Protein AF-A0A0G0T7N4-F1 (afdb_monomer)

Sequence (439 aa):
MNNKRILICLYSDANFLALSILESLLSKNSYVGVVTDDVEKWKEITGYESFSEFITLRSIATSKQFVIFPFEIFSSKEDLFINNSENLSVIYIGDLLGPRIDLDSNLLMNQTINQIFEKRVGGFATEEVLYPMFVGDVAKTITKWLFSFGPYGNKLLLLGPPVSASIFGEANQKIVNNVNLKYKQSGRPRTLPRNLEKQELPVNLNFALLETYKWLTRTSSQKRLTEKKKERHKHSKYLLPVTLTFLFIFILPLLTIGSSFGVLYLSYKDMLRGKTETVRNKILIAKTLFTVGERVSGVFAYVPGLRGIYRETGFVSRVGRTFVDTAGTAMSLIKISNETFNNVLGDSVYNPSTASQEISNEMNQLYQDTSNLQTLVLDAQKLNVWSAKYLLSKVNFDKVKNYFKQGKVLAANLPSILGKDKRKTYLVLFHRLNRSDII

Nearest PDB structures (foldseek):
  8tn1-assembly1_B  TM=4.128E-01  e=6.033E+00  synthetic construct
  7jh6-assembly4_D  TM=3.002E-01  e=5.136E+00  synthetic construct

Foldseek 3Di:
DPPPAAEEEAEDDDAPLSVLLVVLSVVVVHHYQYHYPCVPNVCVVPVDPPNDDDDDDDDPPPAQEEAEAALVCVPVPPPPPPDADQRYEYEHEFQEFAARHDLVDPDPNSVQLVCCQPVLEGEEAQAEKGFYDYSNVVSNLVNVVSVHVHPGSFYEYETEPIDGPVRLVVLSCVQRPNRHYDYDNDDDYDDDDPPHHYDYDYDDSNVRNNRRNVNVVVVVVVVVVVVPPDDDDPPDPVVVVVVVVVVCLVCLLVVLLVVLVVLQVVLVVVVVVVVVVSNVVSLVSSLVSLVVSLVSLVVCLPPPPCVLVSLLSNLSSVLSNLVSVLVVLVVQLVVLVVVLVCCLVDPDDDDLQVSLVSNLVSLVVNLVSLVVSVVSLVVSVVVVRPVSVVCVVPDDSVVVSVVSVVSNVVSNCRCVVSQVPHDDDDDDDDDDDDPVPPD

Mean predicted aligned error: 15.86 Å

Radius of gyration: 37.62 Å; Cα contacts (8 Å, |Δi|>4): 539; chains: 1; bounding box: 75×74×104 Å

Secondary structure (DSSP, 8-state):
----PPEEEEE--S-HHHHHHHHHHHHTT-EEEEE-S-HHHHHHHH-------------STTS-EEEEEEGGGGGSS--------TTEEEEEE-EEESTT--TTS-SHHHHHHHIIIIISEEEEETT-EE-EEEHHHHHHHHHHHHHS---TTSEEEEE---EEHHHHHHHHHHHSTT-EEEEES--PPPPPPSSSEEEE----HHHHHHHHHHHHHHHHHHHHHHHT-SSS----TTHHHHHHHHHHHHHHHHHHHHHHHHHHHHHHHHHTTT-HHHHHHHHHHHHHHHHHHHHHHHHHTTSTTTHHHHHHHHHHHHHHHHHHHHHHHHHHHHHHHHHHHHHHHSS----HHHHHHHHHHHHHHHHHHHHHHHHHHHHHHHTT-HHHHHHHHH--HHHHHHHHHHHHHHHHHHHHHTTSSS------------GGG--

Structure (mmCIF, N/CA/C/O backbone):
data_AF-A0A0G0T7N4-F1
#
_entry.id   AF-A0A0G0T7N4-F1
#
loop_
_atom_site.group_PDB
_atom_site.id
_atom_site.type_symbol
_atom_site.label_atom_id
_atom_site.label_alt_id
_atom_site.label_comp_id
_atom_site.label_asym_id
_atom_site.label_entity_id
_atom_site.label_seq_id
_atom_site.pdbx_PDB_ins_code
_atom_site.Cartn_x
_atom_site.Cartn_y
_atom_site.Cartn_z
_atom_site.occupancy
_atom_site.B_iso_or_equiv
_atom_site.auth_seq_id
_atom_site.auth_comp_id
_atom_site.auth_asym_id
_atom_site.auth_atom_id
_atom_site.pdbx_PDB_model_num
ATOM 1 N N . MET A 1 1 ? -1.831 -25.173 -10.031 1.00 42.53 1 MET A N 1
ATOM 2 C CA . MET A 1 1 ? -2.673 -25.903 -9.058 1.00 42.53 1 MET A CA 1
ATOM 3 C C . MET A 1 1 ? -3.882 -25.038 -8.733 1.00 42.53 1 MET A C 1
ATOM 5 O O . MET A 1 1 ? -3.696 -23.952 -8.201 1.00 42.53 1 MET A O 1
ATOM 9 N N . ASN A 1 2 ? -5.092 -25.461 -9.112 1.00 42.44 2 ASN A N 1
ATOM 10 C CA . ASN A 1 2 ? -6.325 -24.766 -8.726 1.00 42.44 2 ASN A CA 1
ATOM 11 C C . ASN A 1 2 ? -6.479 -24.869 -7.208 1.00 42.44 2 ASN A C 1
ATOM 13 O O . ASN A 1 2 ? -6.709 -25.958 -6.685 1.00 42.44 2 ASN A O 1
ATOM 17 N N . ASN A 1 3 ? -6.306 -23.749 -6.510 1.00 52.91 3 ASN A N 1
ATOM 18 C CA . ASN A 1 3 ? -6.438 -23.680 -5.062 1.00 52.91 3 ASN A CA 1
ATOM 19 C C . ASN A 1 3 ? -7.934 -23.802 -4.726 1.00 52.91 3 ASN A C 1
ATOM 21 O O . ASN A 1 3 ? -8.658 -22.804 -4.729 1.00 52.91 3 ASN A O 1
ATOM 25 N N . LYS A 1 4 ? -8.429 -25.038 -4.568 1.00 74.75 4 LYS A N 1
ATOM 26 C CA . LYS A 1 4 ? -9.825 -25.304 -4.199 1.00 74.75 4 LYS A CA 1
ATOM 27 C C . LYS A 1 4 ? -10.069 -24.670 -2.830 1.00 74.75 4 LYS A C 1
ATOM 29 O O . LYS A 1 4 ? -9.576 -25.164 -1.821 1.00 74.75 4 LYS A O 1
ATOM 34 N N . ARG A 1 5 ? -10.791 -23.549 -2.812 1.00 81.94 5 ARG A N 1
ATOM 35 C CA . ARG A 1 5 ? -11.215 -22.892 -1.572 1.00 81.94 5 ARG A CA 1
ATOM 36 C C . ARG A 1 5 ? -12.201 -23.806 -0.851 1.00 81.94 5 ARG A C 1
ATOM 38 O O . ARG A 1 5 ? -13.104 -24.356 -1.479 1.00 81.94 5 ARG A O 1
ATOM 45 N N . ILE A 1 6 ? -12.004 -23.973 0.450 1.00 87.06 6 ILE A N 1
ATOM 46 C CA . ILE A 1 6 ? -12.873 -24.787 1.299 1.00 87.06 6 ILE A CA 1
ATOM 47 C C . ILE A 1 6 ? -14.087 -23.934 1.679 1.00 87.06 6 ILE A C 1
ATOM 49 O O . ILE A 1 6 ? -13.930 -22.770 2.057 1.00 87.06 6 ILE A O 1
ATOM 53 N N . LEU A 1 7 ? -15.282 -24.506 1.534 1.00 88.50 7 LEU A N 1
ATOM 54 C CA . LEU A 1 7 ? -16.533 -23.916 2.001 1.00 88.50 7 LEU A CA 1
ATOM 55 C C . LEU A 1 7 ? -16.796 -24.385 3.434 1.00 88.50 7 LEU A C 1
ATOM 57 O O . LEU A 1 7 ? -16.758 -25.583 3.706 1.00 88.50 7 LEU A O 1
ATOM 61 N N . ILE A 1 8 ? -17.054 -23.442 4.333 1.00 91.19 8 ILE A N 1
ATOM 62 C CA . ILE A 1 8 ? -17.312 -23.681 5.754 1.00 91.19 8 ILE A CA 1
ATOM 63 C C . ILE A 1 8 ? -18.629 -23.009 6.114 1.00 91.19 8 ILE A C 1
ATOM 65 O O . ILE A 1 8 ? -18.857 -21.861 5.743 1.00 91.19 8 ILE A O 1
ATOM 69 N N . CYS A 1 9 ? -19.492 -23.715 6.838 1.00 90.69 9 CYS A N 1
ATOM 70 C CA . CYS A 1 9 ? -20.752 -23.168 7.329 1.00 90.69 9 CYS A CA 1
ATOM 71 C C . CYS A 1 9 ? -20.646 -22.904 8.833 1.00 90.69 9 CYS A C 1
ATOM 73 O O . CYS A 1 9 ? -20.306 -23.811 9.591 1.00 90.69 9 CYS A O 1
ATOM 75 N N . LEU A 1 10 ? -20.931 -21.675 9.256 1.00 91.81 10 LEU A N 1
ATOM 76 C CA . LEU A 1 10 ? -20.959 -21.252 10.653 1.00 91.81 10 LEU A CA 1
ATOM 77 C C . LEU A 1 10 ? -22.414 -21.021 11.073 1.00 91.81 10 LEU A C 1
ATOM 79 O O . LEU A 1 10 ? -23.032 -20.064 10.621 1.00 91.81 10 LEU A O 1
ATOM 83 N N . TYR A 1 11 ? -22.943 -21.892 11.930 1.00 90.62 11 TYR A N 1
ATOM 84 C CA . TYR A 1 11 ? -24.297 -21.785 12.481 1.00 90.62 11 TYR A CA 1
ATOM 85 C C . TYR A 1 11 ? -24.219 -21.078 13.827 1.00 90.62 11 TYR A C 1
ATOM 87 O O . TYR A 1 11 ? -23.841 -21.692 14.823 1.00 90.62 11 TYR A O 1
ATOM 95 N N . SER A 1 12 ? -24.468 -19.773 13.841 1.00 91.38 12 SER A N 1
ATOM 96 C CA . SER A 1 12 ? -24.389 -18.977 15.061 1.00 91.38 12 SER A CA 1
ATOM 97 C C . SER A 1 12 ? -24.969 -17.591 14.845 1.00 91.38 12 SER A C 1
ATOM 99 O O . SER A 1 12 ? -24.676 -16.936 13.843 1.00 91.38 12 SER A O 1
ATOM 101 N N . ASP A 1 13 ? -25.641 -17.076 15.867 1.00 89.81 13 ASP A N 1
ATOM 102 C CA . ASP A 1 13 ? -25.863 -15.640 15.976 1.00 89.81 13 ASP A CA 1
ATOM 103 C C . ASP A 1 13 ? -24.558 -14.893 16.218 1.00 89.81 13 ASP A C 1
ATOM 105 O O . ASP A 1 13 ? -23.537 -15.473 16.618 1.00 89.81 13 ASP A O 1
ATOM 109 N N . ALA A 1 14 ? -24.591 -13.589 15.956 1.00 88.69 14 ALA A N 1
ATOM 110 C CA . ALA A 1 14 ? -23.432 -12.733 16.097 1.00 88.69 14 ALA A CA 1
ATOM 111 C C . ALA A 1 14 ? -23.043 -12.621 17.578 1.00 88.69 14 ALA A C 1
ATOM 113 O O . ALA A 1 14 ? -23.596 -11.830 18.348 1.00 88.69 14 ALA A O 1
ATOM 114 N N . ASN A 1 15 ? -22.065 -13.437 17.959 1.00 92.31 15 ASN A N 1
ATOM 115 C CA . ASN A 1 15 ? -21.359 -13.372 19.226 1.00 92.31 15 ASN A CA 1
ATOM 116 C C . ASN A 1 15 ? -19.850 -13.276 18.973 1.00 92.31 15 ASN A C 1
ATOM 118 O O . ASN A 1 15 ? -19.341 -13.520 17.874 1.00 92.31 15 ASN A O 1
ATOM 122 N N . PHE A 1 16 ? -19.115 -12.896 20.009 1.00 92.56 16 PHE A N 1
ATOM 123 C CA . PHE A 1 16 ? -17.705 -12.550 19.871 1.00 92.56 16 PHE A CA 1
ATOM 124 C C . PHE A 1 16 ? -16.793 -13.736 19.537 1.00 92.56 16 PHE A C 1
ATOM 126 O O . PHE A 1 16 ? -15.781 -13.548 18.854 1.00 92.56 16 PHE A O 1
ATOM 133 N N . LEU A 1 17 ? -17.157 -14.957 19.946 1.00 95.62 17 LEU A N 1
ATOM 134 C CA . LEU A 1 17 ? -16.449 -16.168 19.535 1.00 95.62 17 LEU A CA 1
ATOM 135 C C . LEU A 1 17 ? -16.706 -16.469 18.056 1.00 95.62 17 LEU A C 1
ATOM 137 O O . LEU A 1 17 ? -15.750 -16.656 17.306 1.00 95.62 17 LEU A O 1
ATOM 141 N N . ALA A 1 18 ? -17.971 -16.475 17.632 1.00 95.50 18 ALA A N 1
ATOM 142 C CA . ALA A 1 18 ? -18.368 -16.741 16.251 1.00 95.50 18 ALA A CA 1
ATOM 143 C C . ALA A 1 18 ? -17.695 -15.770 15.277 1.00 95.50 18 ALA A C 1
ATOM 145 O O . ALA A 1 18 ? -17.158 -16.182 14.250 1.00 95.50 18 ALA A O 1
ATOM 146 N N . LEU A 1 19 ? -17.635 -14.489 15.638 1.00 94.75 19 LEU A N 1
ATOM 147 C CA . LEU A 1 19 ? -16.940 -13.485 14.846 1.00 94.75 19 LEU A CA 1
ATOM 148 C C . LEU A 1 19 ? -15.424 -13.724 14.797 1.00 94.75 19 LEU A C 1
ATOM 150 O O . LEU A 1 19 ? -14.823 -13.615 13.732 1.00 94.75 19 LEU A O 1
ATOM 154 N N . SER A 1 20 ? -14.804 -14.087 15.922 1.00 96.00 20 SER A N 1
ATOM 155 C CA . SER A 1 20 ? -13.370 -14.404 15.954 1.00 96.00 20 SER A CA 1
ATOM 156 C C . SER A 1 20 ? -13.047 -15.642 15.102 1.00 96.00 20 SER A C 1
ATOM 158 O O . SER A 1 20 ? -12.017 -15.681 14.424 1.00 96.00 20 SER A O 1
ATOM 160 N N . ILE A 1 21 ? -13.935 -16.645 15.092 1.00 96.69 21 ILE A N 1
ATOM 161 C CA . ILE A 1 21 ? -13.843 -17.815 14.209 1.00 96.69 21 ILE A CA 1
ATOM 162 C C . ILE A 1 21 ? -13.975 -17.375 12.748 1.00 96.69 21 ILE A C 1
ATOM 164 O O . ILE A 1 21 ? -13.118 -17.730 11.944 1.00 96.69 21 ILE A O 1
ATOM 168 N N . LEU A 1 22 ? -14.978 -16.559 12.407 1.00 95.44 22 LEU A N 1
ATOM 169 C CA . LEU A 1 22 ? -15.163 -16.026 11.054 1.00 95.44 22 LEU A CA 1
ATOM 170 C C . LEU A 1 22 ? -13.902 -15.304 10.551 1.00 95.44 22 LEU A C 1
ATOM 172 O O . LEU A 1 22 ? -13.388 -15.645 9.488 1.00 95.44 22 LEU A O 1
ATOM 176 N N . GLU A 1 23 ? -13.362 -14.359 11.326 1.00 94.56 23 GLU A N 1
ATOM 177 C CA . GLU A 1 23 ? -12.137 -13.620 10.982 1.00 94.56 23 GLU A CA 1
ATOM 178 C C . GLU A 1 23 ? -10.943 -14.570 10.769 1.00 94.56 23 GLU A C 1
ATOM 180 O O . GLU A 1 23 ? -10.186 -14.438 9.800 1.00 94.56 23 GLU A O 1
ATOM 185 N N . SER A 1 24 ? -10.803 -15.580 11.632 1.00 96.00 24 SER A N 1
ATOM 186 C CA . SER A 1 24 ? -9.768 -16.609 11.513 1.00 96.00 24 SER A CA 1
ATOM 187 C C . SER A 1 24 ? -9.927 -17.446 10.233 1.00 96.00 24 SER A C 1
ATOM 189 O O . SER A 1 24 ? -8.945 -17.646 9.512 1.00 96.00 24 SER A O 1
ATOM 191 N N . LEU A 1 25 ? -11.143 -17.874 9.879 1.00 94.94 25 LEU A N 1
ATOM 192 C CA . LEU A 1 25 ? -11.428 -18.643 8.658 1.00 94.94 25 LEU A CA 1
ATOM 193 C C . LEU A 1 25 ? -11.180 -17.823 7.382 1.00 94.94 25 LEU A C 1
ATOM 195 O O . LEU A 1 25 ? -10.568 -18.322 6.430 1.00 94.94 25 LEU A O 1
ATOM 199 N N . LEU A 1 26 ? -11.600 -16.553 7.375 1.00 92.38 26 LEU A N 1
ATOM 200 C CA . LEU A 1 26 ? -11.371 -15.627 6.263 1.00 92.38 26 LEU A CA 1
ATOM 201 C C . LEU A 1 26 ? -9.874 -15.370 6.048 1.00 92.38 26 LEU A C 1
ATOM 203 O O . LEU A 1 26 ? -9.408 -15.371 4.908 1.00 92.38 26 LEU A O 1
ATOM 207 N N . SER A 1 27 ? -9.085 -15.265 7.125 1.00 94.06 27 SER A N 1
ATOM 208 C CA . SER A 1 27 ? -7.620 -15.132 7.031 1.00 94.06 27 SER A CA 1
ATOM 209 C C . SER A 1 27 ? -6.935 -16.332 6.354 1.00 94.06 27 SER A C 1
ATOM 211 O O . SER A 1 27 ? -5.820 -16.214 5.844 1.00 94.06 27 SER A O 1
ATOM 213 N N . LYS A 1 28 ? -7.608 -17.491 6.316 1.00 92.81 28 LYS A N 1
ATOM 214 C CA . LYS A 1 28 ? -7.165 -18.712 5.625 1.00 92.81 28 LYS A CA 1
ATOM 215 C C . LYS A 1 28 ? -7.712 -18.836 4.200 1.00 92.81 28 LYS A C 1
ATOM 217 O O . LYS A 1 28 ? -7.575 -19.897 3.601 1.00 92.81 28 LYS A O 1
ATOM 222 N N . ASN A 1 29 ? -8.280 -17.762 3.639 1.00 90.75 29 ASN A N 1
ATOM 223 C CA . ASN A 1 29 ? -8.824 -17.714 2.276 1.00 90.75 29 ASN A CA 1
ATOM 224 C C . ASN A 1 29 ? -9.952 -18.743 2.039 1.00 90.75 29 ASN A C 1
ATOM 226 O O . ASN A 1 29 ? -10.051 -19.343 0.964 1.00 90.75 29 ASN A O 1
ATOM 230 N N . SER A 1 30 ? -10.777 -18.963 3.066 1.00 90.12 30 SER A N 1
ATOM 231 C CA . SER A 1 30 ? -11.935 -19.865 3.021 1.00 90.12 30 SER A CA 1
ATOM 232 C C . SER A 1 30 ? -13.193 -19.117 2.603 1.00 90.12 30 SER A C 1
ATOM 234 O O . SER A 1 30 ? -13.318 -17.920 2.860 1.00 90.12 30 SER A O 1
ATOM 236 N N . TYR A 1 31 ? -14.147 -19.827 2.005 1.00 90.00 31 TYR A N 1
ATOM 237 C CA . TYR A 1 31 ? -15.507 -19.315 1.869 1.00 90.00 31 TYR A CA 1
ATOM 238 C C . TYR A 1 31 ? -16.290 -19.680 3.121 1.00 90.00 31 TYR A C 1
ATOM 240 O O . TYR A 1 31 ? -16.339 -20.853 3.484 1.00 90.00 31 TYR A O 1
ATOM 248 N N . VAL A 1 32 ? -16.887 -18.689 3.777 1.00 90.12 32 VAL A N 1
ATOM 249 C CA . VAL A 1 32 ? -17.672 -18.909 4.993 1.00 90.12 32 VAL A CA 1
ATOM 250 C C . VAL A 1 32 ? -19.112 -18.498 4.732 1.00 90.12 32 VAL A C 1
ATOM 252 O O . VAL A 1 32 ? -19.379 -17.329 4.472 1.00 90.12 32 VAL A O 1
ATOM 255 N N . GLY A 1 33 ? -20.026 -19.463 4.780 1.00 89.00 33 GLY A N 1
ATOM 256 C CA . GLY A 1 33 ? -21.460 -19.201 4.852 1.00 89.00 33 GLY A CA 1
ATOM 257 C C . GLY A 1 33 ? -21.872 -19.110 6.315 1.00 89.00 33 GLY A C 1
ATOM 258 O O . GLY A 1 33 ? -21.597 -20.031 7.078 1.00 89.00 33 GLY A O 1
ATOM 259 N N . VAL A 1 34 ? -22.505 -18.016 6.722 1.00 88.00 34 VAL A N 1
ATOM 260 C CA . VAL A 1 34 ? -23.038 -17.864 8.081 1.00 88.00 34 VAL A CA 1
ATOM 261 C C . VAL A 1 34 ? -24.540 -18.108 8.039 1.00 88.00 34 VAL A C 1
ATOM 263 O O . VAL A 1 34 ? -25.232 -17.544 7.195 1.00 88.00 34 VAL A O 1
ATOM 266 N N . VAL A 1 35 ? -25.023 -18.948 8.946 1.00 86.38 35 VAL A N 1
ATOM 267 C CA . VAL A 1 35 ? -26.441 -19.237 9.152 1.00 86.38 35 VAL A CA 1
ATOM 268 C C . VAL A 1 35 ? -26.805 -18.722 10.538 1.00 86.38 35 VAL A C 1
ATOM 270 O O . VAL A 1 35 ? -26.176 -19.097 11.528 1.00 86.38 35 VAL A O 1
ATOM 273 N N . THR A 1 36 ? -27.770 -17.816 10.590 1.00 88.12 36 THR A N 1
ATOM 274 C CA . THR A 1 36 ? -28.119 -17.023 11.772 1.00 88.12 36 THR A CA 1
ATOM 275 C C . THR A 1 36 ? -29.573 -16.592 11.672 1.00 88.12 36 THR A C 1
ATOM 277 O O . THR A 1 36 ? -30.068 -16.402 10.558 1.00 88.12 36 THR A O 1
ATOM 280 N N . ASP A 1 37 ? -30.216 -16.393 12.819 1.00 86.19 37 ASP A N 1
ATOM 281 C CA . ASP A 1 37 ? -31.572 -15.848 12.871 1.00 86.19 37 ASP A CA 1
ATOM 282 C C . ASP A 1 37 ? -31.566 -14.305 12.840 1.00 86.19 37 ASP A C 1
ATOM 284 O O . ASP A 1 37 ? -32.572 -13.682 12.504 1.00 86.19 37 ASP A O 1
ATOM 288 N N . ASP A 1 38 ? -30.417 -13.675 13.125 1.00 87.56 38 ASP A N 1
ATOM 289 C CA . ASP A 1 38 ? -30.238 -12.220 13.193 1.00 87.56 38 ASP A CA 1
ATOM 290 C C . ASP A 1 38 ? -29.166 -11.722 12.204 1.00 87.56 38 ASP A C 1
ATOM 292 O O . ASP A 1 38 ? -28.012 -11.425 12.541 1.00 87.56 38 ASP A O 1
ATOM 296 N N . VAL A 1 39 ? -29.562 -11.637 10.933 1.00 86.12 39 VAL A N 1
ATOM 297 C CA . VAL A 1 39 ? -28.703 -11.162 9.835 1.00 86.12 39 VAL A CA 1
ATOM 298 C C . VAL A 1 39 ? -28.278 -9.702 10.034 1.00 86.12 39 VAL A C 1
ATOM 300 O O . VAL A 1 39 ? -27.149 -9.335 9.697 1.00 86.12 39 VAL A O 1
ATOM 303 N N . GLU A 1 40 ? -29.154 -8.861 10.585 1.00 85.31 40 GLU A N 1
ATOM 304 C CA . GLU A 1 40 ? -28.885 -7.429 10.755 1.00 85.31 40 GLU A CA 1
ATOM 305 C C . GLU A 1 40 ? -27.787 -7.183 11.791 1.00 85.31 40 GLU A C 1
ATOM 307 O O . GLU A 1 40 ? -26.868 -6.403 11.531 1.00 85.31 40 GLU A O 1
ATOM 312 N N . LYS A 1 41 ? -27.781 -7.927 12.903 1.00 85.81 41 LYS A N 1
ATOM 313 C CA . LYS A 1 41 ? -26.694 -7.854 13.888 1.00 85.81 41 LYS A CA 1
ATOM 314 C C . LYS A 1 41 ? -25.347 -8.286 13.301 1.00 85.81 41 LYS A C 1
ATOM 316 O O . LYS A 1 41 ? -24.316 -7.677 13.598 1.00 85.81 41 LYS A O 1
ATOM 321 N N . TRP A 1 42 ? -25.322 -9.292 12.424 1.00 86.38 42 TRP A N 1
ATOM 322 C CA . TRP A 1 42 ? -24.100 -9.674 11.704 1.00 86.38 42 TRP A CA 1
ATOM 323 C C . TRP A 1 42 ? -23.611 -8.579 10.748 1.00 86.38 42 TRP A C 1
ATOM 325 O O . TRP A 1 42 ? -22.406 -8.296 10.717 1.00 86.38 42 TRP A O 1
ATOM 335 N N . LYS A 1 43 ? -24.515 -7.936 9.998 1.00 84.88 43 LYS A N 1
ATOM 336 C CA . LYS A 1 43 ? -24.177 -6.799 9.125 1.00 84.88 43 LYS A CA 1
ATOM 337 C C . LYS A 1 43 ? -23.631 -5.620 9.927 1.00 84.88 43 LYS A C 1
ATOM 339 O O . LYS A 1 43 ? -22.593 -5.076 9.556 1.00 84.88 43 LYS A O 1
ATOM 344 N N . GLU A 1 44 ? -24.275 -5.269 11.041 1.00 84.62 44 GLU A N 1
ATOM 345 C CA . GLU A 1 44 ? -23.847 -4.178 11.925 1.00 84.62 44 GLU A CA 1
ATOM 346 C C . GLU A 1 44 ? -22.422 -4.407 12.447 1.00 84.62 44 GLU A C 1
ATOM 348 O O . GLU A 1 44 ? -21.577 -3.513 12.392 1.00 84.62 44 GLU A O 1
ATOM 353 N N . ILE A 1 45 ? -22.137 -5.620 12.929 1.00 82.25 45 ILE A N 1
ATOM 354 C CA . ILE A 1 45 ? -20.866 -5.928 13.592 1.00 82.25 45 ILE A CA 1
ATOM 355 C C . ILE A 1 45 ? -19.717 -6.115 12.590 1.00 82.25 45 ILE A C 1
ATOM 357 O O . ILE A 1 45 ? -18.574 -5.762 12.895 1.00 82.25 45 ILE A O 1
ATOM 361 N N . THR A 1 46 ? -19.986 -6.681 11.411 1.00 82.25 46 THR A N 1
ATOM 362 C CA . THR A 1 46 ? -18.938 -6.990 10.421 1.00 82.25 46 THR A CA 1
ATOM 363 C C . THR A 1 46 ? -18.721 -5.895 9.379 1.00 82.25 46 THR A C 1
ATOM 365 O O . THR A 1 46 ? -17.623 -5.794 8.832 1.00 82.25 46 THR A O 1
ATOM 368 N N . GLY A 1 47 ? -19.744 -5.088 9.082 1.00 76.44 47 GLY A N 1
ATOM 369 C CA . GLY A 1 47 ? -19.729 -4.122 7.984 1.00 76.44 47 GLY A CA 1
ATOM 37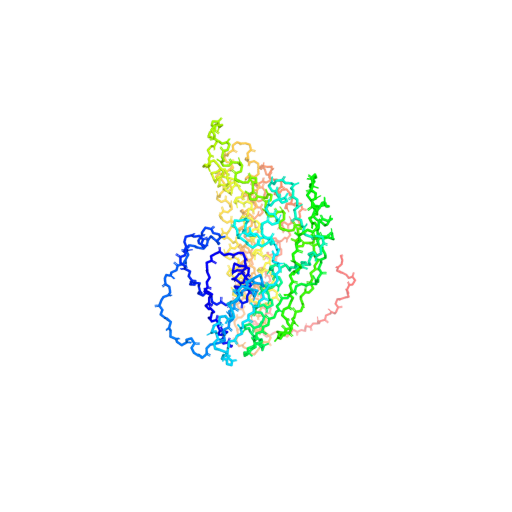0 C C . GLY A 1 47 ? -19.787 -4.752 6.585 1.00 76.44 47 GLY A C 1
ATOM 371 O O . GLY A 1 47 ? -19.582 -4.044 5.600 1.00 76.44 47 GLY A O 1
ATOM 372 N N . TYR A 1 48 ? -20.038 -6.062 6.468 1.00 73.00 48 TYR A N 1
ATOM 373 C CA . TYR A 1 48 ? -20.222 -6.715 5.172 1.00 73.00 48 TYR A CA 1
ATOM 374 C C . TYR A 1 48 ? -21.674 -6.564 4.703 1.00 73.00 48 TYR A C 1
ATOM 376 O O . TYR A 1 48 ? -22.588 -7.130 5.294 1.00 73.00 48 TYR A O 1
ATOM 384 N N . GLU A 1 49 ? -21.888 -5.834 3.606 1.00 56.97 49 GLU A N 1
ATOM 385 C CA . GLU A 1 49 ? -23.222 -5.658 3.005 1.00 56.97 49 GLU A CA 1
ATOM 386 C C . GLU A 1 49 ? -23.710 -6.917 2.261 1.00 56.97 49 GLU A C 1
ATOM 388 O O . GLU A 1 49 ? -24.909 -7.120 2.084 1.00 56.97 49 GLU A O 1
ATOM 393 N N . SER A 1 50 ? -22.792 -7.800 1.852 1.00 53.81 50 SER A N 1
ATOM 394 C CA . SER A 1 50 ? -23.066 -8.954 0.988 1.00 53.81 50 SER A CA 1
ATOM 395 C C . SER A 1 50 ? -23.427 -10.239 1.750 1.00 53.81 50 SER A C 1
ATOM 397 O O . SER A 1 50 ? -22.873 -11.301 1.461 1.00 53.81 50 SER A O 1
ATOM 399 N N . PHE A 1 51 ? -24.339 -10.169 2.722 1.00 53.09 51 PHE A N 1
ATOM 400 C CA . PHE A 1 51 ? -25.002 -11.372 3.245 1.00 53.09 51 PHE A CA 1
ATOM 401 C C . PHE A 1 51 ? -26.157 -11.734 2.304 1.00 53.09 51 PHE A C 1
ATOM 403 O O . PHE A 1 51 ? -27.259 -11.208 2.428 1.00 53.09 51 PHE A O 1
ATOM 410 N N . SER A 1 52 ? -25.892 -12.588 1.313 1.00 49.00 52 SER A N 1
ATOM 411 C CA . SER A 1 52 ? -26.942 -13.200 0.491 1.00 49.00 52 SER A CA 1
ATOM 412 C C . SER A 1 52 ? -27.513 -14.421 1.212 1.00 49.00 52 SER A C 1
ATOM 414 O O . SER A 1 52 ? -26.731 -15.243 1.692 1.00 49.00 52 SER A O 1
ATOM 416 N N . GLU A 1 53 ? -28.841 -14.566 1.248 1.00 44.81 53 GLU A N 1
ATOM 417 C CA . GLU A 1 53 ? -29.519 -15.774 1.7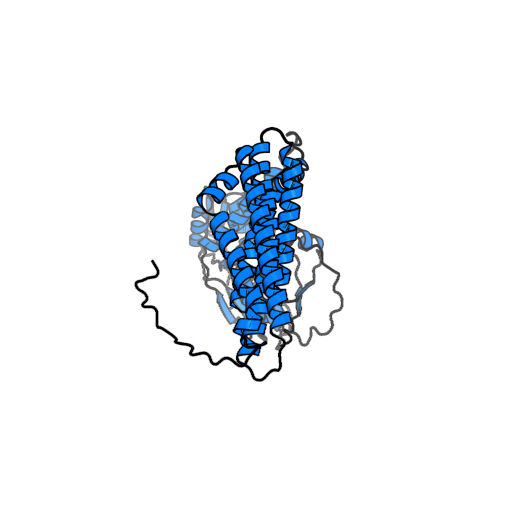39 1.00 44.81 53 GLU A CA 1
ATOM 418 C C . GLU A 1 53 ? -28.923 -17.023 1.080 1.00 44.81 53 GLU A C 1
ATOM 420 O O . GLU A 1 53 ? -29.048 -17.237 -0.126 1.00 44.81 53 GLU A O 1
ATOM 425 N N . PHE A 1 54 ? -28.242 -17.849 1.872 1.00 43.84 54 PHE A N 1
ATOM 426 C CA . PHE A 1 54 ? -27.693 -19.116 1.413 1.00 43.84 54 PHE A CA 1
ATOM 427 C C . PHE A 1 54 ? -28.552 -20.239 1.992 1.00 43.84 54 PHE A C 1
ATOM 429 O O . PHE A 1 54 ? -28.336 -20.683 3.116 1.00 43.84 54 PHE A O 1
ATOM 436 N N . ILE A 1 55 ? -29.543 -20.705 1.227 1.00 38.28 55 ILE A N 1
ATOM 437 C CA . ILE A 1 55 ? -30.334 -21.889 1.578 1.00 38.28 55 ILE A CA 1
ATOM 438 C C . ILE A 1 55 ? -30.216 -22.918 0.456 1.00 38.28 55 ILE A C 1
ATOM 440 O O . ILE A 1 55 ? -30.850 -22.797 -0.585 1.00 38.28 55 ILE A O 1
ATOM 444 N N . THR A 1 56 ? -29.439 -23.978 0.688 1.00 41.81 56 THR A N 1
ATOM 445 C CA . THR A 1 56 ? -29.986 -25.345 0.792 1.00 41.81 56 THR A CA 1
ATOM 446 C C . THR A 1 56 ? -28.923 -26.288 1.358 1.00 41.81 56 THR A C 1
ATOM 448 O O . THR A 1 56 ? -27.891 -26.561 0.748 1.00 41.81 56 THR A O 1
ATOM 451 N N . LEU A 1 57 ? -29.203 -26.802 2.554 1.00 48.66 57 LEU A N 1
ATOM 452 C CA . LEU A 1 57 ? -28.432 -27.809 3.275 1.00 48.66 57 LEU A CA 1
ATOM 453 C C . LEU A 1 57 ? -28.491 -29.164 2.548 1.00 48.66 57 LEU A C 1
ATOM 455 O O . LEU A 1 57 ? -29.397 -29.962 2.775 1.00 48.66 57 LEU A O 1
ATOM 459 N N . ARG A 1 58 ? -27.515 -29.457 1.679 1.00 42.38 58 ARG A N 1
ATOM 460 C CA . ARG A 1 58 ? -27.269 -30.825 1.191 1.00 42.38 58 ARG A CA 1
ATOM 461 C C . ARG A 1 58 ? -25.973 -31.385 1.787 1.00 42.38 58 ARG A C 1
ATOM 463 O O . ARG A 1 58 ? -24.878 -30.933 1.477 1.00 42.38 58 ARG A O 1
ATOM 470 N N . SER A 1 59 ? -26.151 -32.427 2.603 1.00 53.38 59 SER A N 1
ATOM 471 C CA . SER A 1 59 ? -25.158 -33.306 3.253 1.00 53.38 59 SER A CA 1
ATOM 472 C C . SER A 1 59 ? -24.426 -32.774 4.499 1.00 53.38 59 SER A C 1
ATOM 474 O O . SER A 1 59 ? -23.209 -32.636 4.532 1.00 53.38 59 SER A O 1
ATOM 476 N N . ILE A 1 60 ? -25.175 -32.579 5.591 1.00 60.53 60 ILE A N 1
ATOM 477 C CA . ILE A 1 60 ? -24.604 -32.506 6.953 1.00 60.53 60 ILE A CA 1
ATOM 478 C C . ILE A 1 60 ? -23.920 -33.840 7.314 1.00 60.53 60 ILE A C 1
ATOM 480 O O . ILE A 1 60 ? -22.845 -33.850 7.892 1.00 60.53 60 ILE A O 1
ATOM 484 N N . ALA A 1 61 ? -24.483 -34.981 6.904 1.00 63.72 61 ALA A N 1
ATOM 485 C CA . ALA A 1 61 ? -24.060 -36.304 7.380 1.00 63.72 61 ALA A CA 1
ATOM 486 C C . ALA A 1 61 ? -22.585 -36.688 7.108 1.00 63.72 61 ALA A C 1
ATOM 488 O O . ALA A 1 61 ? -22.046 -37.536 7.813 1.00 63.72 61 ALA A O 1
ATOM 489 N N . THR A 1 62 ? -21.918 -36.082 6.120 1.00 78.00 62 THR A N 1
ATOM 490 C CA . THR A 1 62 ? -20.530 -36.419 5.740 1.00 78.00 62 THR A CA 1
ATOM 491 C C . THR A 1 62 ? -19.519 -35.311 6.036 1.00 78.00 62 THR A C 1
ATOM 493 O O . THR A 1 62 ? -18.346 -35.451 5.690 1.00 78.00 62 THR A O 1
ATOM 496 N N . SER A 1 63 ? -19.941 -34.186 6.619 1.00 86.38 63 SER A N 1
ATOM 497 C CA . SER A 1 63 ? -19.045 -33.065 6.912 1.00 86.38 63 SER A CA 1
ATOM 498 C C . SER A 1 63 ? -18.424 -33.179 8.305 1.00 86.38 63 SER A C 1
ATOM 500 O O . SER A 1 63 ? -19.035 -33.698 9.236 1.00 86.38 63 SER A O 1
ATOM 502 N N . LYS A 1 64 ? -17.200 -32.656 8.446 1.00 90.56 64 LYS A N 1
ATOM 503 C CA . LYS A 1 64 ? -16.549 -32.417 9.739 1.00 90.56 64 LYS A CA 1
ATOM 504 C C . LYS A 1 64 ? -17.313 -31.327 10.491 1.00 90.56 64 LYS A C 1
ATOM 506 O O . LYS A 1 64 ? -17.483 -30.231 9.957 1.00 90.56 64 LYS A O 1
ATOM 511 N N . GLN A 1 65 ? -17.749 -31.616 11.710 1.00 91.50 65 GLN A N 1
ATOM 512 C CA . GLN A 1 65 ? -18.622 -30.747 12.493 1.00 91.50 65 GLN A CA 1
ATOM 513 C C . GLN A 1 65 ? -18.064 -30.496 13.886 1.00 91.50 65 GLN A C 1
ATOM 515 O O . GLN A 1 65 ? -17.594 -31.414 14.558 1.00 91.50 65 GLN A O 1
ATOM 520 N N . PHE A 1 66 ? -18.194 -29.248 14.331 1.00 93.88 66 PHE A N 1
ATOM 521 C CA . PHE A 1 66 ? -17.970 -28.850 15.712 1.00 93.88 66 PHE A CA 1
ATOM 522 C C . PHE A 1 66 ? -19.232 -28.228 16.278 1.00 93.88 66 PHE A C 1
ATOM 524 O O . PHE A 1 66 ? -19.783 -27.298 15.692 1.00 93.88 66 PHE A O 1
ATOM 531 N N . VAL A 1 67 ? -19.652 -28.729 17.434 1.00 92.44 67 VAL A N 1
ATOM 532 C CA . VAL A 1 67 ? -20.685 -28.109 18.258 1.00 92.44 67 VAL A CA 1
ATOM 533 C C . VAL A 1 67 ? -19.992 -27.555 19.489 1.00 92.44 67 VAL A C 1
ATOM 535 O O . VAL A 1 67 ? -19.284 -28.274 20.191 1.00 92.44 67 VAL A O 1
ATOM 538 N N . ILE A 1 68 ? -20.143 -26.256 19.708 1.00 94.56 68 ILE A N 1
ATOM 539 C CA . ILE A 1 68 ? -19.375 -25.517 20.701 1.00 94.56 68 ILE A CA 1
ATOM 540 C C . ILE A 1 68 ? -20.324 -24.993 21.770 1.00 94.56 68 ILE A C 1
ATOM 542 O O . ILE A 1 68 ? -21.260 -24.262 21.457 1.00 94.56 68 ILE A O 1
A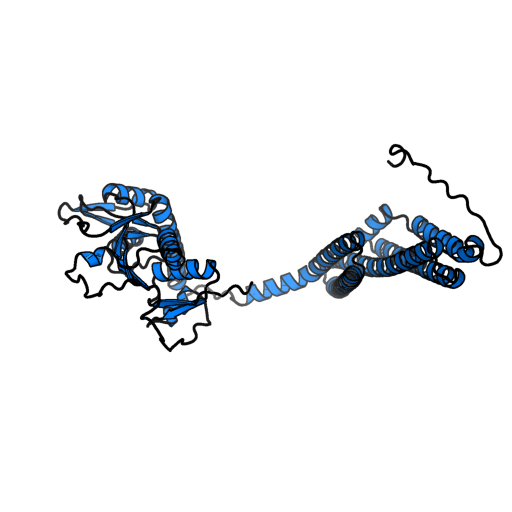TOM 546 N N . PHE A 1 69 ? -20.040 -25.316 23.029 1.00 92.88 69 PHE A N 1
ATOM 547 C CA . PHE A 1 69 ? -20.800 -24.843 24.181 1.00 92.88 69 PHE A CA 1
ATOM 548 C C . PHE A 1 69 ? -19.888 -24.146 25.190 1.00 92.88 69 PHE A C 1
ATOM 550 O O . PHE A 1 69 ? -18.730 -24.534 25.342 1.00 92.88 69 PHE A O 1
ATOM 557 N N . PRO A 1 70 ? -20.381 -23.146 25.934 1.00 93.06 70 PRO A N 1
ATOM 558 C CA . PRO A 1 70 ? -19.695 -22.687 27.131 1.00 93.06 70 PRO A CA 1
ATOM 559 C C . PRO A 1 70 ? -19.702 -23.795 28.193 1.00 93.06 70 PRO A C 1
ATOM 561 O O . PRO A 1 70 ? -20.702 -24.482 28.408 1.00 93.06 70 PRO A O 1
ATOM 564 N N . PHE A 1 71 ? -18.580 -23.950 28.887 1.00 91.88 71 PHE A N 1
ATOM 565 C CA . PHE A 1 71 ? -18.370 -24.961 29.922 1.00 91.88 71 PHE A CA 1
ATOM 566 C C . PHE A 1 71 ? -19.398 -24.864 31.062 1.00 91.88 71 PHE A C 1
ATOM 568 O O . PHE A 1 71 ? -19.765 -25.874 31.652 1.00 91.88 71 PHE A O 1
ATOM 575 N N . GLU A 1 72 ? -19.921 -23.672 31.342 1.00 88.38 72 GLU A N 1
ATOM 576 C CA . GLU A 1 72 ? -20.919 -23.438 32.393 1.00 88.38 72 GLU A CA 1
ATOM 577 C C . GLU A 1 72 ? -22.209 -24.256 32.204 1.00 88.38 72 GLU A C 1
ATOM 579 O O . GLU A 1 72 ? -22.809 -24.692 33.189 1.00 88.38 72 GLU A O 1
ATOM 584 N N . ILE A 1 73 ? -22.589 -24.540 30.951 1.00 86.12 73 ILE A N 1
ATOM 585 C CA . ILE A 1 73 ? -23.784 -25.333 30.614 1.00 86.12 73 ILE A CA 1
ATOM 586 C C . ILE A 1 73 ? -23.562 -26.826 30.896 1.00 86.12 73 ILE A C 1
ATOM 588 O O . ILE A 1 73 ? -24.512 -27.577 31.089 1.00 86.12 73 ILE A O 1
ATOM 592 N N . PHE A 1 74 ? -22.310 -27.277 31.026 1.00 82.06 74 PHE A N 1
ATOM 593 C CA . PHE A 1 74 ? -22.010 -28.685 31.283 1.00 82.06 74 PHE A CA 1
ATOM 594 C C . PHE A 1 74 ? -22.666 -29.212 32.578 1.00 82.06 74 PHE A C 1
ATOM 596 O O . PHE A 1 74 ? -23.007 -30.389 32.667 1.00 82.06 74 PHE A O 1
ATOM 603 N N . SER A 1 75 ? -22.877 -28.362 33.595 1.00 64.00 75 SER A N 1
ATOM 604 C CA . SER A 1 75 ? -23.448 -28.806 34.879 1.00 64.00 75 SER A CA 1
ATOM 605 C C . SER A 1 75 ? -24.983 -28.843 34.924 1.00 64.00 75 SER A C 1
ATOM 607 O O . SER A 1 75 ? -25.558 -29.410 35.859 1.00 64.00 75 SER A O 1
ATOM 609 N N . SER A 1 76 ? -25.677 -28.277 33.931 1.00 59.19 76 SER A N 1
ATOM 610 C CA . SER A 1 76 ? -27.128 -28.085 33.978 1.00 59.19 76 SER A CA 1
ATOM 611 C C . SER A 1 76 ? -27.909 -29.270 33.408 1.00 59.19 76 SER A C 1
ATOM 613 O O . SER A 1 76 ? -28.693 -29.076 32.499 1.00 59.19 76 SER A O 1
ATOM 615 N N . LYS A 1 77 ? -27.725 -30.496 33.929 1.00 53.81 77 LYS A N 1
ATOM 616 C CA . LYS A 1 77 ? -28.573 -31.701 33.680 1.00 53.81 77 LYS A CA 1
ATOM 617 C C . LYS A 1 77 ? -28.867 -32.101 32.216 1.00 53.81 77 LYS A C 1
ATOM 619 O O . LYS A 1 77 ? -29.557 -33.089 31.986 1.00 53.81 77 LYS A O 1
ATOM 624 N N . GLU A 1 78 ? -28.310 -31.393 31.251 1.00 53.75 78 GLU A N 1
ATOM 625 C CA . GLU A 1 78 ? -28.521 -31.534 29.822 1.00 53.75 78 GLU A CA 1
ATOM 626 C C . GLU A 1 78 ? -27.204 -31.997 29.209 1.00 53.75 78 GLU A C 1
ATOM 628 O O . GLU A 1 78 ? -26.537 -31.285 28.460 1.00 53.75 78 GLU A O 1
ATOM 633 N N . ASP A 1 79 ? -26.811 -33.230 29.527 1.00 55.28 79 ASP A N 1
ATOM 634 C CA . ASP A 1 79 ? -25.932 -33.978 28.633 1.00 55.28 79 ASP A CA 1
ATOM 635 C C . ASP A 1 79 ? -26.799 -34.295 27.399 1.00 55.28 79 ASP A C 1
ATOM 637 O O . ASP A 1 79 ? -27.390 -35.368 27.279 1.00 55.28 79 ASP A O 1
ATOM 641 N N . LEU A 1 80 ? -27.028 -33.262 26.575 1.00 56.72 80 LEU A N 1
ATOM 642 C CA . LEU A 1 80 ? -27.908 -33.286 25.413 1.00 56.72 80 LEU A CA 1
ATOM 643 C C . LEU A 1 80 ? -27.570 -34.522 24.585 1.00 56.72 80 LEU A C 1
ATOM 645 O O . LEU A 1 80 ? -26.394 -34.844 24.403 1.00 56.72 80 LEU A O 1
ATOM 649 N N . PHE A 1 81 ? -28.622 -35.185 24.099 1.00 58.25 81 PHE A N 1
ATOM 650 C CA . PHE A 1 81 ? -28.661 -36.380 23.249 1.00 58.25 81 PHE A CA 1
ATOM 651 C C . PHE A 1 81 ? -27.963 -36.188 21.887 1.00 58.25 81 PHE A C 1
ATOM 653 O O . PHE A 1 81 ? -28.492 -36.531 20.831 1.00 58.25 81 PHE A O 1
ATOM 660 N N . ILE A 1 82 ? -26.773 -35.601 21.879 1.00 71.69 82 ILE A N 1
ATOM 661 C CA . ILE A 1 82 ? -25.919 -35.508 20.714 1.00 71.69 82 ILE A CA 1
ATOM 662 C C . ILE A 1 82 ? -25.291 -36.888 20.563 1.00 71.69 82 ILE A C 1
ATOM 664 O O . ILE A 1 82 ? -24.309 -37.220 21.228 1.00 71.69 82 ILE A O 1
ATOM 668 N N . ASN A 1 83 ? -25.903 -37.713 19.714 1.00 73.31 83 ASN A N 1
ATOM 669 C CA . ASN A 1 83 ? -25.314 -38.979 19.305 1.00 73.31 83 ASN A CA 1
ATOM 670 C C . ASN A 1 83 ? -23.952 -38.688 18.672 1.00 73.31 83 ASN A C 1
ATOM 672 O O . ASN A 1 83 ? -23.868 -38.014 17.641 1.00 73.31 83 ASN A O 1
ATOM 676 N N . ASN A 1 84 ? -22.887 -39.180 19.306 1.00 72.75 84 ASN A N 1
ATOM 677 C CA . ASN A 1 84 ? -21.541 -39.053 18.770 1.00 72.75 84 ASN A CA 1
ATOM 678 C C . ASN A 1 84 ? -21.504 -39.711 17.385 1.00 72.75 84 ASN A C 1
ATOM 680 O O . ASN A 1 84 ? -21.822 -40.889 17.237 1.00 72.75 84 ASN A O 1
ATOM 684 N N . SER A 1 85 ? -21.114 -38.939 16.376 1.00 85.00 85 SER A N 1
ATOM 685 C CA . SER A 1 85 ? -20.735 -39.463 15.066 1.00 85.00 85 SER A CA 1
ATOM 686 C C . SER A 1 85 ? -19.232 -39.290 14.892 1.00 85.00 85 SER A C 1
ATOM 688 O O . SER A 1 85 ? -18.645 -38.376 15.471 1.00 85.00 85 SER A O 1
ATOM 690 N N . GLU A 1 86 ? -18.605 -40.131 14.070 1.00 89.31 86 GLU A N 1
ATOM 691 C CA . GLU A 1 86 ? -17.154 -40.084 13.829 1.00 89.31 86 GLU A CA 1
ATOM 692 C C . GLU A 1 86 ? -16.671 -38.730 13.283 1.00 89.31 86 GLU A C 1
ATOM 694 O O . GLU A 1 86 ? -15.504 -38.386 13.436 1.00 89.31 86 GLU A O 1
ATOM 699 N N . ASN A 1 87 ? -17.566 -37.939 12.682 1.00 90.50 87 ASN A N 1
ATOM 700 C CA . ASN A 1 87 ? -17.256 -36.634 12.097 1.00 90.50 87 ASN A CA 1
ATOM 701 C C . ASN A 1 87 ? -17.669 -35.443 12.978 1.00 90.50 87 ASN A C 1
ATOM 703 O O . ASN A 1 87 ? -17.480 -34.298 12.567 1.00 90.50 87 ASN A O 1
ATOM 707 N N . LEU A 1 88 ? -18.220 -35.683 14.170 1.00 91.19 88 LEU A N 1
ATOM 708 C CA . LEU A 1 88 ? -18.706 -34.651 15.084 1.00 91.19 88 LEU A CA 1
ATOM 709 C C . LEU A 1 88 ? -17.827 -34.579 16.332 1.00 91.19 88 LEU A C 1
ATOM 711 O O . LEU A 1 88 ? -17.561 -35.598 16.959 1.00 91.19 88 LEU A O 1
ATOM 715 N N . SER A 1 89 ? -17.416 -33.375 16.725 1.00 93.44 89 SER A N 1
ATOM 716 C CA . SER A 1 89 ? -16.863 -33.124 18.059 1.00 93.44 89 SER A CA 1
ATOM 717 C C . SER A 1 89 ? -17.720 -32.124 18.821 1.00 93.44 89 SER A C 1
ATOM 719 O O . SER A 1 89 ? -18.169 -31.122 18.256 1.00 93.44 89 SER A O 1
ATOM 721 N N . VAL A 1 90 ? -17.918 -32.389 20.111 1.00 93.00 90 VAL A N 1
ATOM 722 C CA . VAL A 1 90 ? -18.567 -31.460 21.040 1.00 93.00 90 VAL A CA 1
ATOM 723 C C . VAL A 1 90 ? -17.490 -30.833 21.914 1.00 93.00 90 VAL A C 1
ATOM 725 O O . VAL A 1 90 ? -16.792 -31.532 22.647 1.00 93.00 90 VAL A O 1
ATOM 728 N N . ILE A 1 91 ? -17.347 -29.515 21.829 1.00 95.62 91 ILE A N 1
ATOM 729 C CA . ILE A 1 91 ? -16.284 -28.763 22.493 1.00 95.62 91 ILE A CA 1
ATOM 730 C C . ILE A 1 91 ? -16.915 -27.857 23.548 1.00 95.62 91 ILE A C 1
ATOM 732 O O . ILE A 1 91 ? -17.665 -26.938 23.224 1.00 95.62 91 ILE A O 1
ATOM 736 N N . TYR A 1 92 ? -16.569 -28.087 24.808 1.00 95.38 92 TYR A N 1
ATOM 737 C CA . TYR A 1 92 ? -16.936 -27.230 25.928 1.00 95.38 92 TYR A CA 1
ATOM 738 C C . TYR A 1 92 ? -15.799 -26.251 26.209 1.00 95.38 92 TYR A C 1
ATOM 740 O O . TYR A 1 92 ? -14.684 -26.659 26.527 1.00 95.38 92 TYR A O 1
ATOM 748 N N . ILE A 1 93 ? -16.071 -24.960 26.076 1.00 96.88 93 ILE A N 1
ATOM 749 C CA . ILE A 1 93 ? -15.082 -23.885 26.136 1.00 96.88 93 ILE A CA 1
ATOM 750 C C . ILE A 1 93 ? -15.159 -23.198 27.498 1.00 96.88 93 ILE A C 1
ATOM 752 O O . ILE A 1 93 ? -16.243 -22.832 27.943 1.00 96.88 93 ILE A O 1
ATOM 756 N N . GLY A 1 94 ? -14.013 -23.022 28.155 1.00 96.19 94 GLY A N 1
ATOM 757 C CA . GLY A 1 94 ? -13.873 -22.246 29.391 1.00 96.19 94 GLY A CA 1
ATOM 758 C C . GLY A 1 94 ? -14.204 -20.751 29.249 1.00 96.19 94 GLY A C 1
ATOM 759 O O . GLY A 1 94 ? -14.883 -20.310 28.323 1.00 96.19 94 GLY A O 1
ATOM 760 N N . ASP A 1 95 ? -13.703 -19.946 30.180 1.00 96.88 95 ASP A N 1
ATOM 761 C CA . ASP A 1 95 ? -14.113 -18.550 30.313 1.00 96.88 95 ASP A CA 1
ATOM 762 C C . ASP A 1 95 ? -13.464 -17.667 29.247 1.00 96.88 95 ASP A C 1
ATOM 764 O O . ASP A 1 95 ? -12.258 -17.433 29.253 1.00 96.88 95 ASP A O 1
ATOM 768 N N . LEU A 1 96 ? -14.252 -17.141 28.320 1.00 97.75 96 LEU A N 1
ATOM 769 C CA . LEU A 1 96 ? -13.720 -16.368 27.206 1.00 97.75 96 LEU A CA 1
ATOM 770 C C . LEU A 1 96 ? -13.520 -14.886 27.554 1.00 97.75 96 LEU A C 1
ATOM 772 O O . LEU A 1 96 ? -14.407 -14.218 28.079 1.00 97.75 96 LEU A O 1
ATOM 776 N N . LEU A 1 97 ? -12.359 -14.360 27.171 1.00 98.19 97 LEU A N 1
ATOM 777 C CA . LEU A 1 97 ? -11.968 -12.956 27.266 1.00 98.19 97 LEU A CA 1
ATOM 778 C C . LEU A 1 97 ? -11.494 -12.448 25.903 1.00 98.19 97 LEU A C 1
ATOM 780 O O . LEU A 1 97 ? -10.874 -13.175 25.125 1.00 98.19 97 LEU A O 1
ATOM 784 N N . GLY A 1 98 ? -11.721 -11.170 25.628 1.00 97.19 98 GLY A N 1
ATOM 785 C CA . GLY A 1 98 ? -11.149 -10.483 24.479 1.00 97.19 98 GLY A CA 1
ATOM 786 C C . GLY A 1 98 ? -12.027 -9.356 23.942 1.00 97.19 98 GLY A C 1
ATOM 787 O O . GLY A 1 98 ? -13.043 -8.993 24.541 1.00 97.19 98 GLY A O 1
ATOM 788 N N . PRO A 1 99 ? -11.634 -8.778 22.797 1.00 95.25 99 PRO A N 1
ATOM 789 C CA . PRO A 1 99 ? -12.441 -7.787 22.107 1.00 95.25 99 PRO A CA 1
ATOM 790 C C . PRO A 1 99 ? -13.836 -8.325 21.784 1.00 95.25 99 PRO A C 1
ATOM 792 O O . PRO A 1 99 ? -14.003 -9.501 21.467 1.00 95.25 99 PRO A O 1
ATOM 795 N N . ARG A 1 100 ? -14.819 -7.423 21.788 1.00 93.12 100 ARG A N 1
ATOM 796 C CA . ARG A 1 100 ? -16.217 -7.678 21.409 1.00 93.12 100 ARG A CA 1
ATOM 797 C C . ARG A 1 100 ? -17.016 -8.557 22.364 1.00 93.12 100 ARG A C 1
ATOM 799 O O . ARG A 1 100 ? -18.116 -8.947 21.998 1.00 93.12 100 ARG A O 1
ATOM 806 N N . ILE A 1 101 ? -16.503 -8.821 23.568 1.00 95.19 101 ILE A N 1
ATOM 807 C CA . ILE A 1 101 ? -17.233 -9.550 24.613 1.00 95.19 101 ILE A CA 1
ATOM 808 C C . ILE A 1 101 ? -18.658 -8.999 24.796 1.00 95.19 101 ILE A C 1
ATOM 810 O O . ILE A 1 101 ? -18.869 -7.785 24.842 1.00 95.19 101 ILE A O 1
ATOM 814 N N . ASP A 1 102 ? -19.628 -9.907 24.893 1.00 91.94 102 ASP A N 1
ATOM 815 C CA . ASP A 1 102 ? -21.042 -9.572 25.062 1.00 91.94 102 ASP A CA 1
ATOM 816 C C . ASP A 1 102 ? -21.377 -9.406 26.550 1.00 91.94 102 ASP A C 1
ATOM 818 O O . ASP A 1 102 ? -21.523 -10.392 27.271 1.00 91.94 102 ASP A O 1
ATOM 822 N N . LEU A 1 103 ? -21.466 -8.165 27.029 1.00 93.44 103 LEU A N 1
ATOM 823 C CA . LEU A 1 103 ? -21.717 -7.878 28.447 1.00 93.44 103 LEU A CA 1
ATOM 824 C C . LEU A 1 103 ? -23.144 -8.202 28.913 1.00 93.44 103 LEU A C 1
ATOM 826 O O . LEU A 1 103 ? -23.371 -8.250 30.125 1.00 93.44 103 LEU A O 1
ATOM 830 N N . ASP A 1 104 ? -24.072 -8.422 27.979 1.00 90.19 104 ASP A N 1
ATOM 831 C CA . ASP A 1 104 ? -25.477 -8.724 28.272 1.00 90.19 104 ASP A CA 1
ATOM 832 C C . ASP A 1 104 ? -25.722 -10.237 28.417 1.00 90.19 104 ASP A C 1
ATOM 834 O O . ASP A 1 104 ? -26.795 -10.671 28.834 1.00 90.19 104 ASP A O 1
ATOM 838 N N . SER A 1 105 ? -24.708 -11.056 28.120 1.00 90.25 105 SER A N 1
ATOM 839 C CA . SER A 1 105 ? -24.762 -12.505 28.293 1.00 90.25 105 SER A CA 1
ATOM 840 C C . SER A 1 105 ? -24.883 -12.915 29.764 1.00 90.25 105 SER A C 1
ATOM 842 O O . SER A 1 105 ? -24.243 -12.351 30.654 1.00 90.25 105 SER A O 1
ATOM 844 N N . ASN A 1 106 ? -25.649 -13.981 30.006 1.00 91.06 106 ASN A N 1
ATOM 845 C CA . ASN A 1 106 ? -25.829 -14.572 31.333 1.00 91.06 106 ASN A CA 1
ATOM 846 C C . ASN A 1 106 ? -24.653 -15.443 31.802 1.00 91.06 106 ASN A C 1
ATOM 848 O O . ASN A 1 106 ? -24.728 -16.017 32.886 1.00 91.06 106 ASN A O 1
ATOM 852 N N . LEU A 1 107 ? -23.585 -15.552 31.007 1.00 91.62 107 LEU A N 1
ATOM 853 C CA . LEU A 1 107 ? -22.388 -16.300 31.387 1.00 91.62 107 LEU A CA 1
ATOM 854 C C . LEU A 1 107 ? -21.638 -15.600 32.526 1.00 91.62 107 LEU A C 1
ATOM 856 O O . LEU A 1 107 ? -21.516 -14.370 32.544 1.00 91.62 107 LEU A O 1
ATOM 860 N N . LEU A 1 108 ? -21.088 -16.383 33.452 1.00 91.94 108 LEU A N 1
ATOM 861 C CA . LEU A 1 108 ? -20.430 -15.882 34.663 1.00 91.94 108 LEU A CA 1
ATOM 862 C C . LEU A 1 108 ? -19.297 -14.902 34.338 1.00 91.94 108 LEU A C 1
ATOM 864 O O . LEU A 1 108 ? -19.199 -13.839 34.958 1.00 91.94 108 LEU A O 1
ATOM 868 N N . MET A 1 109 ? -18.439 -15.241 33.370 1.00 94.75 109 MET A N 1
ATOM 869 C CA . MET A 1 109 ? -17.318 -14.375 32.987 1.00 94.75 109 MET A CA 1
ATOM 870 C C . MET A 1 109 ? -17.814 -13.030 32.439 1.00 94.75 109 MET A C 1
ATOM 872 O O . MET A 1 109 ? -17.324 -11.973 32.838 1.00 94.75 109 MET A O 1
ATOM 876 N N . ASN A 1 110 ? -18.835 -13.048 31.584 1.00 94.75 110 ASN A N 1
ATOM 877 C CA . ASN A 1 110 ? -19.408 -11.852 30.971 1.00 94.75 110 ASN A CA 1
ATOM 878 C C . ASN A 1 110 ? -20.053 -10.944 32.026 1.00 94.75 110 ASN A C 1
ATOM 880 O O . ASN A 1 110 ? -19.772 -9.744 32.065 1.00 94.75 110 ASN A O 1
ATOM 884 N N . GLN A 1 111 ? -20.835 -11.523 32.941 1.00 93.94 111 GLN A N 1
ATOM 885 C CA . GLN A 1 111 ? -21.437 -10.801 34.061 1.00 93.94 111 GLN A CA 1
ATOM 886 C C . GLN A 1 111 ? -20.376 -10.198 34.986 1.00 93.94 111 GLN A C 1
ATOM 888 O O . GLN A 1 111 ? -20.493 -9.040 35.390 1.00 93.94 111 GLN A O 1
ATOM 893 N N . THR A 1 112 ? -19.325 -10.958 35.296 1.00 94.69 112 THR A N 1
ATOM 894 C CA . THR A 1 112 ? -18.203 -10.502 36.124 1.00 94.69 112 THR A CA 1
ATOM 895 C C . THR A 1 112 ? -17.501 -9.302 35.490 1.00 94.69 112 THR A C 1
ATOM 897 O O . THR A 1 112 ? -17.329 -8.270 36.143 1.00 94.69 112 THR A O 1
ATOM 900 N N . ILE A 1 113 ? -17.142 -9.393 34.205 1.00 96.94 113 ILE A N 1
ATOM 901 C CA . ILE A 1 113 ? -16.512 -8.287 33.473 1.00 96.94 113 ILE A CA 1
ATOM 902 C C . ILE A 1 113 ? -17.444 -7.071 33.416 1.00 96.94 113 ILE A C 1
ATOM 904 O O . ILE A 1 113 ? -16.983 -5.953 33.638 1.00 96.94 113 ILE A O 1
ATOM 908 N N . ASN A 1 114 ? -18.748 -7.264 33.195 1.00 95.38 114 ASN A N 1
ATOM 909 C CA . ASN A 1 114 ? -19.731 -6.178 33.182 1.00 95.38 114 ASN A CA 1
ATOM 910 C C . ASN A 1 114 ? -19.815 -5.463 34.546 1.00 95.38 114 ASN A C 1
ATOM 912 O O . ASN A 1 114 ? -19.738 -4.237 34.626 1.00 95.38 114 ASN A O 1
ATOM 916 N N . GLN A 1 115 ? -19.885 -6.213 35.651 1.00 94.56 115 GLN A N 1
ATOM 917 C CA . GLN A 1 115 ? -19.909 -5.639 37.002 1.00 94.56 115 GLN A CA 1
ATOM 918 C C . GLN A 1 115 ? -18.633 -4.845 37.319 1.00 94.56 115 GLN A C 1
ATOM 920 O O . GLN A 1 115 ? -18.712 -3.734 37.855 1.00 94.56 115 GLN A O 1
ATOM 925 N N . ILE A 1 116 ? -17.462 -5.360 36.939 1.00 95.88 116 ILE A N 1
ATOM 926 C CA . ILE A 1 116 ? -16.189 -4.661 37.143 1.00 95.88 116 ILE A CA 1
ATOM 927 C C . ILE A 1 116 ? -16.111 -3.411 36.254 1.00 95.88 116 ILE A C 1
ATOM 929 O O . ILE A 1 116 ? -15.680 -2.343 36.705 1.00 95.88 116 ILE A O 1
ATOM 933 N N . PHE A 1 117 ? -16.548 -3.516 34.999 1.00 95.12 117 PHE A N 1
ATOM 934 C CA . PHE A 1 117 ? -16.461 -2.434 34.027 1.00 95.12 117 PHE A CA 1
ATOM 935 C C . PHE A 1 117 ? -17.430 -1.283 34.322 1.00 95.12 117 PHE A C 1
ATOM 937 O O . PHE A 1 117 ? -16.989 -0.134 34.384 1.00 95.12 117 PHE A O 1
ATOM 944 N N . GLU A 1 118 ? -18.715 -1.573 34.529 1.00 93.00 118 GLU A N 1
ATOM 945 C CA . GLU A 1 118 ? -19.760 -0.557 34.706 1.00 93.00 118 GLU A CA 1
ATOM 946 C C . GLU A 1 118 ? -19.911 -0.133 36.169 1.00 93.00 118 GLU A C 1
ATOM 948 O O . GLU A 1 118 ? -19.995 1.057 36.477 1.00 93.00 118 GLU A O 1
ATOM 953 N N . LYS A 1 119 ? -19.917 -1.098 37.099 1.00 92.75 119 LYS A N 1
ATOM 954 C CA . LYS A 1 119 ? -20.232 -0.844 38.517 1.00 92.75 119 LYS A CA 1
ATOM 955 C C . LYS A 1 119 ? -18.997 -0.676 39.397 1.00 92.75 119 LYS A C 1
ATOM 957 O O . LYS A 1 119 ? -19.146 -0.275 40.547 1.00 92.75 119 LYS A O 1
ATOM 962 N N . ARG A 1 120 ? -17.795 -0.977 38.886 1.00 94.06 120 ARG A N 1
ATOM 963 C CA . ARG A 1 120 ? -16.540 -1.011 39.666 1.00 94.06 120 ARG A CA 1
ATOM 964 C C . ARG A 1 120 ? -16.623 -1.944 40.879 1.00 94.06 120 ARG A C 1
ATOM 966 O O . ARG A 1 120 ? -15.987 -1.702 41.902 1.00 94.06 120 ARG A O 1
ATOM 973 N N . VAL A 1 121 ? -17.402 -3.018 40.766 1.00 91.62 121 VAL A N 1
ATOM 974 C CA . VAL A 1 121 ? -17.558 -4.035 41.812 1.00 91.62 121 VAL A CA 1
ATOM 975 C C . VAL A 1 121 ? -17.277 -5.403 41.207 1.00 91.62 121 VAL A C 1
ATOM 977 O O . VAL A 1 121 ? -17.781 -5.705 40.133 1.00 91.62 121 VAL A O 1
ATOM 980 N N . GLY A 1 122 ? -16.489 -6.230 41.892 1.00 85.31 122 GLY A N 1
ATOM 981 C CA . GLY A 1 122 ? -16.313 -7.645 41.554 1.00 85.31 122 GLY A CA 1
ATOM 982 C C . GLY A 1 122 ? -16.836 -8.515 42.689 1.00 85.31 122 GLY A C 1
ATOM 983 O O . GLY A 1 122 ? -16.450 -8.305 43.837 1.00 85.31 122 GLY A O 1
ATOM 984 N N . GLY A 1 123 ? -17.736 -9.451 42.390 1.00 82.81 123 GLY A N 1
ATOM 985 C CA . GLY A 1 123 ? -18.242 -10.425 43.353 1.00 82.81 123 GLY A CA 1
ATOM 986 C C . GLY A 1 123 ? -17.768 -11.823 42.986 1.00 82.81 123 GLY A C 1
ATOM 987 O O . GLY A 1 123 ? -18.234 -12.350 41.986 1.00 82.81 123 GLY A O 1
ATOM 988 N N . PHE A 1 124 ? -16.893 -12.418 43.794 1.00 86.12 124 PHE A N 1
ATOM 989 C CA . PHE A 1 124 ? -16.383 -13.773 43.560 1.00 86.12 124 PHE A CA 1
ATOM 990 C C . PHE A 1 124 ? -16.667 -14.677 44.753 1.00 86.12 124 PHE A C 1
ATOM 992 O O . PHE A 1 124 ? -16.669 -14.202 45.894 1.00 86.12 124 PHE A O 1
ATOM 999 N N . ALA A 1 125 ? -16.862 -15.975 44.528 1.00 87.19 125 ALA A N 1
ATOM 1000 C CA . ALA A 1 125 ? -16.779 -16.926 45.632 1.00 87.19 125 ALA A CA 1
ATOM 1001 C C . ALA A 1 125 ? -15.307 -17.218 45.969 1.00 87.19 125 ALA A C 1
ATOM 1003 O O . ALA A 1 125 ? -14.465 -17.309 45.079 1.00 87.19 125 ALA A O 1
ATOM 1004 N N . THR A 1 126 ? -14.969 -17.338 47.257 1.00 83.00 126 THR A N 1
ATOM 1005 C CA . THR A 1 126 ? -13.562 -17.448 47.702 1.00 83.00 126 THR A CA 1
ATOM 1006 C C . THR A 1 126 ? -12.835 -18.660 47.105 1.00 83.00 126 THR A C 1
ATOM 1008 O O . THR A 1 126 ? -11.638 -18.591 46.842 1.00 83.00 126 THR A O 1
ATOM 1011 N N . GLU A 1 127 ? -13.560 -19.749 46.846 1.00 86.88 127 GLU A N 1
ATOM 1012 C CA . GLU A 1 127 ? -13.032 -21.000 46.277 1.00 86.88 127 GLU A CA 1
ATOM 1013 C C . GLU A 1 127 ? -13.282 -21.132 44.765 1.00 86.88 127 GLU A C 1
ATOM 1015 O O . GLU A 1 127 ? -13.132 -22.205 44.182 1.00 86.88 127 GLU A O 1
ATOM 1020 N N . GLU A 1 128 ? -13.703 -20.056 44.105 1.00 90.00 128 GLU A N 1
ATOM 1021 C CA . GLU A 1 128 ? -14.025 -20.093 42.687 1.00 90.00 128 GLU A CA 1
ATOM 1022 C C . GLU A 1 128 ? -12.765 -20.148 41.823 1.00 90.00 128 GLU A C 1
ATOM 1024 O O . GLU A 1 128 ? -11.843 -19.337 41.957 1.00 90.00 128 GLU A O 1
ATOM 1029 N N . VAL A 1 129 ? -12.749 -21.122 40.912 1.00 93.38 129 VAL A N 1
ATOM 1030 C CA . VAL A 1 129 ? -11.694 -21.296 39.915 1.00 93.38 129 VAL A CA 1
ATOM 1031 C C . VAL A 1 129 ? -12.237 -20.909 38.544 1.00 93.38 129 VAL A C 1
ATOM 1033 O O . VAL A 1 129 ? -13.282 -21.391 38.087 1.00 93.38 129 VAL A O 1
ATOM 1036 N N . LEU A 1 130 ? -11.506 -20.011 37.897 1.00 95.19 130 LEU A N 1
ATOM 1037 C CA . LEU A 1 130 ? -11.737 -19.526 36.549 1.00 95.19 130 LEU A CA 1
ATOM 1038 C C . LEU A 1 130 ? -10.777 -20.205 35.572 1.00 95.19 130 LEU A C 1
ATOM 1040 O O . LEU A 1 130 ? -9.657 -20.552 35.932 1.00 95.19 130 LEU A O 1
ATOM 1044 N N . TYR A 1 131 ? -11.214 -20.379 34.332 1.00 97.12 131 TYR A N 1
ATOM 1045 C CA . TYR A 1 131 ? -10.444 -20.958 33.233 1.00 97.12 131 TYR A CA 1
ATOM 1046 C C . TYR A 1 131 ? -10.372 -19.954 32.075 1.00 97.12 131 TYR A C 1
ATOM 1048 O O . TYR A 1 131 ? -10.915 -20.228 31.000 1.00 97.12 131 TYR A O 1
ATOM 1056 N N . PRO A 1 132 ? -9.765 -18.769 32.294 1.00 97.88 132 PRO A N 1
ATOM 1057 C CA . PRO A 1 132 ? -9.752 -17.687 31.323 1.00 97.88 132 PRO A CA 1
ATOM 1058 C C . PRO A 1 132 ? -9.004 -18.082 30.050 1.00 97.88 132 PRO A C 1
ATOM 1060 O O . PRO A 1 132 ? -7.909 -18.631 30.098 1.00 97.88 132 PRO A O 1
ATOM 1063 N N . MET A 1 133 ? -9.556 -17.730 28.899 1.00 98.19 133 MET A N 1
ATOM 1064 C CA . MET A 1 133 ? -8.959 -17.948 27.589 1.00 98.19 133 MET A CA 1
ATOM 1065 C C . MET A 1 133 ? -9.109 -16.708 26.728 1.00 98.19 133 MET A C 1
ATOM 1067 O O . MET A 1 133 ? -10.119 -16.009 26.783 1.00 98.19 133 MET A O 1
ATOM 1071 N N . PHE A 1 134 ? -8.121 -16.457 25.875 1.00 98.25 134 PHE A N 1
ATOM 1072 C CA . PHE A 1 134 ? -8.233 -15.399 24.885 1.00 98.25 134 PHE A CA 1
ATOM 1073 C C . PHE A 1 134 ? -9.012 -15.895 23.662 1.00 98.25 134 PHE A C 1
ATOM 1075 O O . PHE A 1 134 ? -8.620 -16.868 23.014 1.00 98.25 134 PHE A O 1
ATOM 1082 N N . VAL A 1 135 ? -10.102 -15.207 23.313 1.00 97.81 135 VAL A N 1
ATOM 1083 C CA . VAL A 1 135 ? -11.022 -15.605 22.233 1.00 97.81 135 VAL A CA 1
ATOM 1084 C C . VAL A 1 135 ? -10.315 -15.796 20.889 1.00 97.81 135 VAL A C 1
ATOM 1086 O O . VAL A 1 135 ? -10.648 -16.710 20.137 1.00 97.81 135 VAL A O 1
ATOM 1089 N N . GLY A 1 136 ? -9.283 -14.994 20.608 1.00 97.19 136 GLY A N 1
ATOM 1090 C CA . GLY A 1 136 ? -8.497 -15.116 19.383 1.00 97.19 136 GLY A CA 1
ATOM 1091 C C . GLY A 1 136 ? -7.721 -16.433 19.291 1.00 97.19 136 GLY A C 1
ATOM 1092 O O . GLY A 1 136 ? -7.598 -16.995 18.205 1.00 97.19 136 GLY A O 1
ATOM 1093 N N . ASP A 1 137 ? -7.224 -16.958 20.411 1.00 97.88 137 ASP A N 1
ATOM 1094 C CA . ASP A 1 137 ? -6.457 -18.210 20.428 1.00 97.88 137 ASP A CA 1
ATOM 1095 C C . ASP A 1 137 ? -7.375 -19.433 20.388 1.00 97.88 137 ASP A C 1
ATOM 1097 O O . ASP A 1 137 ? -7.082 -20.414 19.697 1.00 97.88 137 ASP A O 1
ATOM 1101 N N . VAL A 1 138 ? -8.545 -19.331 21.021 1.00 98.12 138 VAL A N 1
ATOM 1102 C CA . VAL A 1 138 ? -9.626 -20.316 20.897 1.00 98.12 138 VAL A CA 1
ATOM 1103 C C . VAL A 1 138 ? -10.098 -20.411 19.443 1.00 98.12 138 VAL A C 1
ATOM 1105 O O . VAL A 1 138 ? -10.115 -21.499 18.868 1.00 98.12 138 VAL A O 1
ATOM 1108 N N . ALA A 1 139 ? -10.383 -19.275 18.799 1.00 98.06 139 ALA A N 1
ATOM 1109 C CA . ALA A 1 139 ? -10.809 -19.228 17.402 1.00 98.06 139 ALA A CA 1
ATOM 1110 C C . ALA A 1 139 ? -9.769 -19.826 16.440 1.00 98.06 139 ALA A C 1
ATOM 1112 O O . ALA A 1 139 ? -10.119 -20.616 15.557 1.00 98.06 139 ALA A O 1
ATOM 1113 N N . LYS A 1 140 ? -8.479 -19.507 16.628 1.00 97.50 140 LYS A N 1
ATOM 1114 C CA . LYS A 1 140 ? -7.378 -20.106 15.851 1.00 97.50 140 LYS A CA 1
ATOM 1115 C C . LYS A 1 140 ? -7.290 -21.615 16.050 1.00 97.50 140 LYS A C 1
ATOM 1117 O O . LYS A 1 140 ? -7.049 -22.331 15.081 1.00 97.50 140 LYS A O 1
ATOM 1122 N N . THR A 1 141 ? -7.475 -22.093 17.278 1.00 97.69 141 THR A N 1
ATOM 1123 C CA . THR A 1 141 ? -7.414 -23.522 17.611 1.00 97.69 141 THR A CA 1
ATOM 1124 C C . THR A 1 141 ? -8.550 -24.291 16.940 1.00 97.69 141 THR A C 1
ATOM 1126 O O . THR A 1 141 ? -8.289 -25.261 16.233 1.00 97.69 141 THR A O 1
ATOM 1129 N N . ILE A 1 142 ? -9.785 -23.794 17.045 1.00 97.06 142 ILE A N 1
ATOM 1130 C CA . ILE A 1 142 ? -10.957 -24.374 16.370 1.00 97.06 142 ILE A CA 1
ATOM 1131 C C . ILE A 1 142 ? -10.758 -24.369 14.850 1.00 97.06 142 ILE A C 1
ATOM 1133 O O . ILE A 1 142 ? -10.939 -25.388 14.187 1.00 97.06 142 ILE A O 1
ATOM 1137 N N . THR A 1 143 ? -10.307 -23.240 14.295 1.00 96.25 143 THR A N 1
ATOM 1138 C CA . THR A 1 143 ? -9.995 -23.121 12.863 1.00 96.25 143 THR A CA 1
ATOM 1139 C C . THR A 1 143 ? -8.943 -24.145 12.443 1.00 96.25 143 THR A C 1
ATOM 1141 O O . THR A 1 143 ? -9.097 -24.810 11.424 1.00 96.25 143 THR A O 1
ATOM 1144 N N . LYS A 1 144 ? -7.877 -24.312 13.234 1.00 96.00 144 LYS A N 1
ATOM 1145 C CA . LYS A 1 144 ? -6.831 -25.305 12.975 1.00 96.00 144 LYS A CA 1
ATOM 1146 C C . LYS A 1 144 ? -7.422 -26.713 12.930 1.00 96.00 144 LYS A C 1
ATOM 1148 O O . LYS A 1 144 ? -7.139 -27.427 11.975 1.00 96.00 144 LYS A O 1
ATOM 1153 N N . TRP A 1 145 ? -8.267 -27.083 13.893 1.00 96.19 145 TRP A N 1
ATOM 1154 C CA . TRP A 1 145 ? -8.909 -28.399 13.925 1.00 96.19 145 TRP A CA 1
ATOM 1155 C C . TRP A 1 145 ? -9.858 -28.655 12.754 1.00 96.19 145 TRP A C 1
ATOM 1157 O O . TRP A 1 145 ? -9.937 -29.794 12.291 1.00 96.19 145 TRP A O 1
ATOM 1167 N N . LEU A 1 146 ? -10.527 -27.622 12.227 1.00 93.25 146 LEU A N 1
ATOM 1168 C CA . LEU A 1 146 ? -11.341 -27.752 11.011 1.00 93.25 146 LEU A CA 1
ATOM 1169 C C . LEU A 1 146 ? -10.480 -28.176 9.809 1.00 93.25 146 LEU A C 1
ATOM 1171 O O . LEU A 1 146 ? -10.893 -29.024 9.017 1.00 93.25 146 LEU A O 1
ATOM 1175 N N . PHE A 1 147 ? -9.258 -27.644 9.699 1.00 92.06 147 PHE A N 1
ATOM 1176 C CA . PHE A 1 147 ? -8.324 -27.964 8.610 1.00 92.06 147 PHE A CA 1
ATOM 1177 C C . PHE A 1 147 ? -7.390 -29.149 8.889 1.00 92.06 147 PHE A C 1
ATOM 1179 O O . PHE A 1 147 ? -6.691 -29.589 7.978 1.00 92.06 147 PHE A O 1
ATOM 1186 N N . SER A 1 148 ? -7.359 -29.677 10.114 1.00 90.25 148 SER A N 1
ATOM 1187 C CA . SER A 1 148 ? -6.488 -30.789 10.510 1.00 90.25 148 SER A CA 1
ATOM 1188 C C . SER A 1 148 ? -7.278 -32.008 11.001 1.00 90.25 148 SER A C 1
ATOM 1190 O O . SER A 1 148 ? -8.494 -32.129 10.807 1.00 90.25 148 SER A O 1
ATOM 1192 N N . PHE A 1 149 ? -6.565 -32.952 11.618 1.00 88.88 149 PHE A N 1
ATOM 1193 C CA . PHE A 1 149 ? -7.158 -33.940 12.512 1.00 88.88 149 PHE A CA 1
ATOM 1194 C C . PHE A 1 149 ? -7.543 -33.206 13.803 1.00 88.88 149 PHE A C 1
ATOM 1196 O O . PHE A 1 149 ? -6.670 -32.738 14.534 1.00 88.88 149 PHE A O 1
ATOM 1203 N N . GLY A 1 150 ? -8.839 -32.962 13.976 1.00 91.00 150 GLY A N 1
ATOM 1204 C CA . GLY A 1 150 ? -9.435 -32.402 15.187 1.00 91.00 150 GLY A CA 1
ATOM 1205 C C . GLY A 1 150 ? -9.964 -33.516 16.095 1.00 91.00 150 GLY A C 1
ATOM 1206 O O . GLY A 1 150 ? -9.868 -34.685 15.720 1.00 91.00 150 GLY A O 1
ATOM 1207 N N . PRO A 1 151 ? -10.556 -33.174 17.249 1.00 94.69 151 PRO A N 1
ATOM 1208 C CA . PRO A 1 151 ? -11.094 -34.130 18.228 1.00 94.69 151 PRO A CA 1
ATOM 1209 C C . PRO A 1 151 ? -12.428 -34.777 17.785 1.00 94.69 151 PRO A C 1
ATOM 1211 O O . PRO A 1 151 ? -13.365 -34.910 18.571 1.00 94.69 151 PRO A O 1
ATOM 1214 N N . TYR A 1 152 ? -12.556 -35.133 16.503 1.00 93.94 152 TYR A N 1
ATOM 1215 C CA . TYR A 1 152 ? -13.768 -35.737 15.942 1.00 93.94 152 TYR A CA 1
ATOM 1216 C C . TYR A 1 152 ? -14.070 -37.087 16.612 1.00 93.94 152 TYR A C 1
ATOM 1218 O O . TYR A 1 152 ? -13.155 -37.851 16.908 1.00 93.94 152 TYR A O 1
ATOM 1226 N N . GLY A 1 153 ? -15.347 -37.355 16.886 1.00 92.19 153 GLY A N 1
ATOM 1227 C CA . GLY A 1 153 ? -15.810 -38.518 17.646 1.00 92.19 153 GLY A CA 1
ATOM 1228 C C . GLY A 1 153 ? -15.775 -38.341 19.170 1.00 92.19 153 GLY A C 1
ATOM 1229 O O . GLY A 1 153 ? -16.410 -39.123 19.878 1.00 92.19 153 GLY A O 1
ATOM 1230 N N . ASN A 1 154 ? -15.104 -37.300 19.681 1.00 92.44 154 ASN A N 1
ATOM 1231 C CA . ASN A 1 154 ? -14.915 -37.076 21.114 1.00 92.44 154 ASN A CA 1
ATOM 1232 C C . ASN A 1 154 ? -15.656 -35.833 21.628 1.00 92.44 154 ASN A C 1
ATOM 1234 O O . ASN A 1 154 ? -15.889 -34.858 20.906 1.00 92.44 154 ASN A O 1
ATOM 1238 N N . LYS A 1 155 ? -15.962 -35.859 22.931 1.00 92.69 155 LYS A N 1
ATOM 1239 C CA . LYS A 1 155 ? -16.332 -34.682 23.723 1.00 92.69 155 LYS A CA 1
ATOM 1240 C C . LYS A 1 155 ? -15.068 -34.135 24.404 1.00 92.69 155 LYS A C 1
ATOM 1242 O O . LYS A 1 155 ? -14.397 -34.874 25.125 1.00 92.69 155 LYS A O 1
ATOM 1247 N N . LEU A 1 156 ? -14.759 -32.857 24.197 1.00 95.25 156 LEU A N 1
ATOM 1248 C CA . LEU A 1 156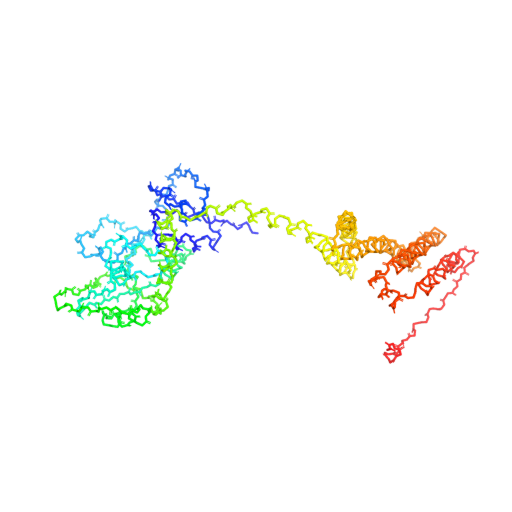 ? -13.534 -32.210 24.678 1.00 95.25 156 LEU A CA 1
ATOM 1249 C C . LEU A 1 156 ? -13.856 -30.998 25.561 1.00 95.25 156 LEU A C 1
ATOM 1251 O O . LEU A 1 156 ? -14.717 -30.187 25.228 1.00 95.25 156 LEU A O 1
ATOM 1255 N N . LEU A 1 157 ? -13.109 -30.832 26.650 1.00 96.25 157 LEU A N 1
ATOM 1256 C CA . LEU A 1 157 ? -12.996 -29.585 27.401 1.00 96.25 157 LEU A CA 1
ATOM 1257 C C . LEU A 1 157 ? -11.798 -28.778 26.896 1.00 96.25 157 LEU A C 1
ATOM 1259 O O . LEU A 1 157 ? -10.654 -29.191 27.080 1.00 96.25 157 LEU A O 1
ATOM 1263 N N . LEU A 1 158 ? -12.057 -27.608 26.322 1.00 97.69 158 LEU A N 1
ATOM 1264 C CA . LEU A 1 158 ? -11.040 -26.630 25.953 1.00 97.69 158 LEU A CA 1
ATOM 1265 C C . LEU A 1 158 ? -10.989 -25.533 27.021 1.00 97.69 158 LEU A C 1
ATOM 1267 O O . LEU A 1 158 ? -11.910 -24.724 27.127 1.00 97.69 158 LEU A O 1
ATOM 1271 N N . LEU A 1 159 ? -9.933 -25.524 27.830 1.00 97.81 159 LEU A N 1
ATOM 1272 C CA . LEU A 1 159 ? -9.818 -24.667 29.014 1.00 97.81 159 LEU A CA 1
ATOM 1273 C C . LEU A 1 159 ? -8.543 -23.824 28.970 1.00 97.81 159 LEU A C 1
ATOM 1275 O O . LEU A 1 159 ? -7.563 -24.193 28.330 1.00 97.81 159 LEU A O 1
ATOM 1279 N N . GLY A 1 160 ? -8.547 -22.697 29.676 1.00 97.75 160 GLY A N 1
ATOM 1280 C CA . GLY A 1 160 ? -7.312 -22.011 30.045 1.00 97.75 160 GLY A CA 1
ATOM 1281 C C . GLY A 1 160 ? -6.693 -22.617 31.308 1.00 97.75 160 GLY A C 1
ATOM 1282 O O . GLY A 1 160 ? -7.313 -23.480 31.937 1.00 97.75 160 GLY A O 1
ATOM 1283 N N . PRO A 1 161 ? -5.516 -22.135 31.733 1.00 97.25 161 PRO A N 1
ATOM 1284 C CA . PRO A 1 161 ? -4.945 -22.486 33.023 1.00 97.25 161 PRO A CA 1
ATOM 1285 C C . PRO A 1 161 ? -5.907 -22.092 34.153 1.00 97.25 161 PRO A C 1
ATOM 1287 O O . PRO A 1 161 ? -6.551 -21.040 34.060 1.00 97.25 161 PRO A O 1
ATOM 1290 N N . PRO A 1 162 ? -6.019 -22.893 35.226 1.00 96.62 162 PRO A N 1
ATOM 1291 C CA . PRO A 1 162 ? -6.860 -22.556 36.366 1.00 96.62 162 PRO A CA 1
ATOM 1292 C C . PRO A 1 162 ? -6.336 -21.297 37.069 1.00 96.62 162 PRO A C 1
ATOM 1294 O O . PRO A 1 162 ? -5.173 -21.222 37.463 1.00 96.62 162 PRO A O 1
ATOM 1297 N N . VAL A 1 163 ? -7.213 -20.318 37.268 1.00 96.62 163 VAL A N 1
ATOM 1298 C CA . VAL A 1 163 ? -6.930 -19.059 37.961 1.00 96.62 163 VAL A CA 1
ATOM 1299 C C . VAL A 1 163 ? -7.909 -18.911 39.118 1.00 96.62 163 VAL A C 1
ATOM 1301 O O . VAL A 1 163 ? -9.120 -18.965 38.917 1.00 96.62 163 VAL A O 1
ATOM 1304 N N . SER A 1 164 ? -7.408 -18.709 40.337 1.00 94.75 164 SER A N 1
ATOM 1305 C CA . SER A 1 164 ? -8.282 -18.428 41.479 1.00 94.75 164 SER A CA 1
ATOM 1306 C C . SER A 1 164 ? -8.975 -17.074 41.319 1.00 94.75 164 SER A C 1
ATOM 1308 O O . SER A 1 164 ? -8.412 -16.126 40.762 1.00 94.75 164 SER A O 1
ATOM 1310 N N . ALA A 1 165 ? -10.175 -16.948 41.881 1.00 93.00 165 ALA A N 1
ATOM 1311 C CA . ALA A 1 165 ? -10.894 -15.680 41.960 1.00 93.00 165 ALA A CA 1
ATOM 1312 C C . ALA A 1 165 ? -10.046 -14.523 42.516 1.00 93.00 165 ALA A C 1
ATOM 1314 O O . ALA A 1 165 ? -10.153 -13.400 42.028 1.00 93.00 165 ALA A O 1
ATOM 1315 N N . SER A 1 166 ? -9.181 -14.792 43.501 1.00 92.75 166 SER A N 1
ATOM 1316 C CA . SER A 1 166 ? -8.274 -13.790 44.071 1.00 92.75 166 SER A CA 1
ATOM 1317 C C . SER A 1 166 ? -7.284 -13.246 43.039 1.00 92.75 166 SER A C 1
ATOM 1319 O O . SER A 1 166 ? -7.221 -12.036 42.828 1.00 92.75 166 SER A O 1
ATOM 1321 N N . ILE A 1 167 ? -6.572 -14.131 42.332 1.00 96.12 167 ILE A N 1
ATOM 1322 C CA . ILE A 1 167 ? -5.594 -13.753 41.302 1.00 96.12 167 ILE A CA 1
ATOM 1323 C C . ILE A 1 167 ? -6.292 -13.016 40.155 1.00 96.12 167 ILE A C 1
ATOM 1325 O O . ILE A 1 167 ? -5.793 -12.005 39.658 1.00 96.12 167 ILE A O 1
ATOM 1329 N N . PHE A 1 168 ? -7.467 -13.497 39.744 1.00 96.69 168 PHE A N 1
ATOM 1330 C CA . PHE A 1 168 ? -8.258 -12.840 38.711 1.00 96.69 168 PHE A CA 1
ATOM 1331 C C . PHE A 1 168 ? -8.713 -11.440 39.149 1.00 96.69 168 PHE A C 1
ATOM 1333 O O . PHE A 1 168 ? -8.580 -10.480 38.388 1.00 96.69 168 PHE A O 1
ATOM 1340 N N . GLY A 1 169 ? -9.201 -11.296 40.382 1.00 95.06 169 GLY A N 1
ATOM 1341 C CA . GLY A 1 169 ? -9.594 -10.016 40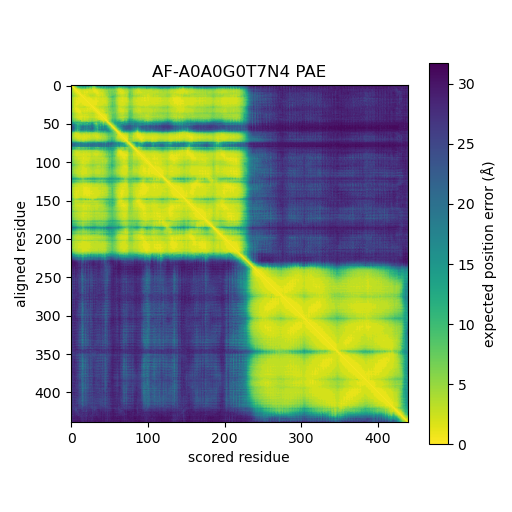.967 1.00 95.06 169 GLY A CA 1
ATOM 1342 C C . GLY A 1 169 ? -8.440 -9.011 41.014 1.00 95.06 169 GLY A C 1
ATOM 1343 O O . GLY A 1 169 ? -8.593 -7.878 40.552 1.00 95.06 169 GLY A O 1
ATOM 1344 N N . GLU A 1 170 ? -7.265 -9.433 41.485 1.00 94.81 170 GLU A N 1
ATOM 1345 C CA . GLU A 1 170 ? -6.051 -8.605 41.506 1.00 94.81 170 GLU A CA 1
ATOM 1346 C C . GLU A 1 170 ? -5.617 -8.166 40.102 1.00 94.81 170 GLU A C 1
ATOM 1348 O O . GLU A 1 170 ? -5.258 -7.005 39.889 1.00 94.81 170 GLU A O 1
ATOM 1353 N N . ALA A 1 171 ? -5.671 -9.071 39.119 1.00 97.19 171 ALA A N 1
ATOM 1354 C CA . ALA A 1 171 ? -5.357 -8.742 37.730 1.00 97.19 171 ALA A CA 1
ATOM 1355 C C . ALA A 1 171 ? -6.308 -7.668 37.172 1.00 97.19 171 ALA A C 1
ATOM 1357 O O . ALA A 1 171 ? -5.872 -6.745 36.482 1.00 97.19 171 ALA A O 1
ATOM 1358 N N . ASN A 1 172 ? -7.594 -7.731 37.529 1.00 96.94 172 ASN A N 1
ATOM 1359 C CA . ASN A 1 172 ? -8.576 -6.716 37.153 1.00 96.94 172 ASN A CA 1
ATOM 1360 C C . ASN A 1 172 ? -8.323 -5.364 37.839 1.00 96.94 172 ASN A C 1
ATOM 1362 O O . ASN A 1 172 ? -8.387 -4.336 37.168 1.00 96.94 172 ASN A O 1
ATOM 1366 N N . GLN A 1 173 ? -7.983 -5.344 39.133 1.00 95.50 173 GLN A N 1
ATOM 1367 C CA . GLN A 1 173 ? -7.659 -4.109 39.868 1.00 95.50 173 GLN A CA 1
ATOM 1368 C C . GLN A 1 173 ? -6.454 -3.360 39.288 1.00 95.50 173 GLN A C 1
ATOM 1370 O O . GLN A 1 173 ? -6.417 -2.133 39.328 1.00 95.50 173 GLN A O 1
ATOM 1375 N N . LYS A 1 174 ? -5.479 -4.080 38.717 1.00 96.62 174 LYS A N 1
ATOM 1376 C CA . LYS A 1 174 ? -4.314 -3.473 38.051 1.00 96.62 174 LYS A CA 1
ATOM 1377 C C . LYS A 1 174 ? -4.674 -2.724 36.764 1.00 96.62 174 LYS A C 1
ATOM 1379 O O . LYS A 1 174 ? -3.933 -1.834 36.361 1.00 96.62 174 LYS A O 1
ATOM 1384 N N . ILE A 1 175 ? -5.769 -3.101 36.101 1.00 96.50 175 ILE A N 1
ATOM 1385 C CA . ILE A 1 175 ? -6.184 -2.538 34.805 1.00 96.50 175 ILE A CA 1
ATOM 1386 C C . ILE A 1 175 ? -7.307 -1.513 34.986 1.00 96.50 175 ILE A C 1
ATOM 1388 O O . ILE A 1 175 ? -7.346 -0.491 34.299 1.00 96.50 175 ILE A O 1
ATOM 1392 N N . VAL A 1 176 ? -8.232 -1.786 35.904 1.00 95.00 176 VAL A N 1
ATOM 1393 C CA . VAL A 1 176 ? -9.408 -0.966 36.164 1.00 95.00 176 VAL A CA 1
ATOM 1394 C C . VAL A 1 176 ? -9.262 -0.295 37.524 1.00 95.00 176 VAL A C 1
ATOM 1396 O O . VAL A 1 176 ? -9.309 -0.940 38.569 1.00 95.00 176 VAL A O 1
ATOM 1399 N N . ASN A 1 177 ? -9.128 1.030 37.508 1.00 90.25 177 ASN A N 1
ATOM 1400 C CA . ASN A 1 177 ? -8.982 1.815 38.730 1.00 90.25 177 ASN A CA 1
ATOM 1401 C C . ASN A 1 177 ? -10.251 1.752 39.598 1.00 90.25 177 ASN A C 1
ATOM 1403 O O . ASN A 1 177 ? -11.373 1.790 39.086 1.00 90.25 177 ASN A O 1
ATOM 1407 N N . ASN A 1 178 ? -10.053 1.758 40.920 1.00 91.44 178 ASN A N 1
ATOM 1408 C CA . ASN A 1 178 ? -11.102 1.851 41.944 1.00 91.44 178 ASN A CA 1
ATOM 1409 C C . ASN A 1 178 ? -12.105 0.681 41.964 1.00 91.44 178 ASN A C 1
ATOM 1411 O O . ASN A 1 178 ? -13.276 0.883 42.282 1.00 91.44 178 ASN A O 1
ATOM 1415 N N . VAL A 1 179 ? -11.673 -0.541 41.634 1.00 93.12 179 VAL A N 1
ATOM 1416 C CA . VAL A 1 179 ? -12.533 -1.733 41.733 1.00 93.12 179 VAL A CA 1
ATOM 1417 C C . VAL A 1 179 ? -12.608 -2.230 43.176 1.00 93.12 179 VAL A C 1
ATOM 1419 O O . VAL A 1 179 ? -11.601 -2.628 43.766 1.00 93.12 179 VAL A O 1
ATOM 1422 N N . ASN A 1 180 ? -13.824 -2.266 43.720 1.00 93.81 180 ASN A N 1
ATOM 1423 C CA . ASN A 1 180 ? -14.116 -2.850 45.023 1.00 93.81 180 ASN A CA 1
ATOM 1424 C C . ASN A 1 180 ? -14.417 -4.351 44.877 1.00 93.81 180 ASN A C 1
ATOM 1426 O O . ASN A 1 180 ? -15.449 -4.736 44.319 1.00 93.81 180 ASN A O 1
ATOM 1430 N N . LEU A 1 181 ? -13.514 -5.197 45.368 1.00 91.62 181 LEU A N 1
ATOM 1431 C CA . LEU A 1 181 ? -13.663 -6.650 45.327 1.00 91.62 181 LEU A CA 1
ATOM 1432 C C . LEU A 1 181 ? -14.346 -7.152 46.599 1.00 91.62 181 LEU A C 1
ATOM 1434 O O . LEU A 1 181 ? -13.897 -6.879 47.710 1.00 91.62 181 LEU A O 1
ATOM 1438 N N . LYS A 1 182 ? -15.422 -7.919 46.428 1.00 90.81 182 LYS A N 1
ATOM 1439 C CA . LYS A 1 182 ? -16.144 -8.594 47.506 1.00 90.81 182 LYS A CA 1
ATOM 1440 C C . LYS A 1 182 ? -16.063 -10.100 47.296 1.00 90.81 182 LYS A C 1
ATOM 1442 O O . LYS A 1 182 ? -16.564 -10.615 46.298 1.00 90.81 182 LYS A O 1
ATOM 1447 N N . TYR A 1 183 ? -15.486 -10.797 48.267 1.00 87.44 183 TYR A N 1
ATOM 1448 C CA . TYR A 1 183 ? -15.417 -12.254 48.271 1.00 87.44 183 TYR A CA 1
ATOM 1449 C C . TYR A 1 183 ? -16.520 -12.819 49.163 1.00 87.44 183 TYR A C 1
ATOM 1451 O O . TYR A 1 183 ? -16.637 -12.446 50.331 1.00 87.44 183 TYR A O 1
ATOM 1459 N N . LYS A 1 184 ? -17.362 -13.688 48.603 1.00 87.38 184 LYS A N 1
ATOM 1460 C CA . LYS A 1 184 ? -18.411 -14.394 49.341 1.00 87.38 184 LYS A CA 1
ATOM 1461 C C . LYS A 1 184 ? -17.896 -15.774 49.735 1.00 87.38 184 LYS A C 1
ATOM 1463 O O . LYS A 1 184 ? -17.426 -16.525 48.889 1.00 87.38 184 LYS A O 1
ATOM 1468 N N . GLN A 1 185 ? -18.046 -16.127 51.010 1.00 80.81 185 GLN A N 1
ATOM 1469 C CA . GLN A 1 185 ? -17.719 -17.473 51.497 1.00 80.81 185 GLN A CA 1
ATOM 1470 C C . GLN A 1 185 ? -18.689 -18.542 50.963 1.00 80.81 185 GLN A C 1
ATOM 1472 O O . GLN A 1 185 ? -18.353 -19.717 50.927 1.00 80.81 185 GLN A O 1
ATOM 1477 N N . SER A 1 186 ? -19.887 -18.145 50.523 1.00 71.88 186 SER A N 1
ATOM 1478 C CA . SER A 1 186 ? -20.901 -19.043 49.978 1.00 71.88 186 SER A CA 1
ATOM 1479 C C . SER A 1 186 ? -20.897 -19.039 48.447 1.00 71.88 186 SER A C 1
ATOM 1481 O O . SER A 1 186 ? -21.564 -18.235 47.798 1.00 71.88 186 SER A O 1
ATOM 1483 N N . GLY A 1 187 ? -20.169 -19.982 47.857 1.00 70.88 187 GLY A N 1
ATOM 1484 C CA . GLY A 1 187 ? -20.302 -20.339 46.448 1.00 70.88 187 GLY A CA 1
ATOM 1485 C C . GLY A 1 187 ? -19.795 -21.752 46.223 1.00 70.88 187 GLY A C 1
ATOM 1486 O O . GLY A 1 187 ? -18.811 -22.161 46.830 1.00 70.88 187 GLY A O 1
ATOM 1487 N N . ARG A 1 188 ? -20.501 -22.531 45.400 1.00 73.88 188 ARG A N 1
ATOM 1488 C CA . ARG A 1 188 ? -20.037 -23.873 45.046 1.00 73.88 188 ARG A CA 1
ATOM 1489 C C . ARG A 1 188 ? -18.955 -23.732 43.974 1.00 73.88 188 ARG A C 1
ATOM 1491 O O . ARG A 1 188 ? -19.247 -23.118 42.948 1.00 73.88 188 ARG A O 1
ATOM 1498 N N . PRO A 1 189 ? -17.749 -24.287 44.171 1.00 76.94 189 PRO A N 1
ATOM 1499 C CA . PRO A 1 189 ? -16.731 -24.269 43.132 1.00 76.94 189 PRO A CA 1
ATOM 1500 C C . PRO A 1 189 ? -17.248 -25.003 41.891 1.00 76.94 189 PRO A C 1
ATOM 1502 O O . PRO A 1 189 ? -17.944 -26.021 41.993 1.00 76.94 189 PRO A O 1
ATOM 1505 N N . ARG A 1 190 ? -16.905 -24.494 40.703 1.00 83.69 190 ARG A N 1
ATOM 1506 C CA . ARG A 1 190 ? -17.221 -25.182 39.447 1.00 83.69 190 ARG A CA 1
ATOM 1507 C C . ARG A 1 190 ? -16.447 -26.493 39.405 1.00 83.69 190 ARG A C 1
ATOM 1509 O O . ARG A 1 190 ? -15.224 -26.509 39.516 1.00 83.69 190 ARG A O 1
ATOM 1516 N N . THR A 1 191 ? -17.166 -27.599 39.267 1.00 85.88 191 THR A N 1
ATOM 1517 C CA . THR A 1 191 ? -16.549 -28.923 39.185 1.00 85.88 191 THR A CA 1
ATOM 1518 C C . THR A 1 191 ? -16.303 -29.274 37.725 1.00 85.88 191 THR A C 1
ATOM 1520 O O . THR A 1 191 ? -17.207 -29.209 36.895 1.00 85.88 191 THR A O 1
ATOM 1523 N N . LEU A 1 192 ? -15.061 -29.632 37.396 1.00 89.56 192 LEU A N 1
ATOM 1524 C CA . LEU A 1 192 ? -14.739 -30.160 36.073 1.00 89.56 192 LEU A CA 1
ATOM 1525 C C . LEU A 1 192 ? -15.288 -31.588 35.947 1.00 89.56 192 LEU A C 1
ATOM 1527 O O . LEU A 1 192 ? -15.053 -32.396 36.855 1.00 89.56 192 LEU A O 1
ATOM 1531 N N . PRO A 1 193 ? -15.925 -31.960 34.823 1.00 87.19 193 PRO A N 1
ATOM 1532 C CA . PRO A 1 193 ? -16.219 -33.356 34.562 1.00 87.19 193 PRO A CA 1
ATOM 1533 C C . PRO A 1 193 ? -14.945 -34.183 34.542 1.00 87.19 193 PRO A C 1
ATOM 1535 O O . PRO A 1 193 ? -13.902 -33.774 34.023 1.00 87.19 193 PRO A O 1
ATOM 1538 N N . ARG A 1 194 ? -15.052 -35.380 35.114 1.00 86.69 194 ARG A N 1
ATOM 1539 C CA . ARG A 1 194 ? -13.954 -36.347 35.161 1.00 86.69 194 ARG A CA 1
ATOM 1540 C C . ARG A 1 194 ? -13.819 -37.147 33.864 1.00 86.69 194 ARG A C 1
ATOM 1542 O O . ARG A 1 194 ? -12.729 -37.613 33.574 1.00 86.69 194 ARG A O 1
ATOM 1549 N N . ASN A 1 195 ? -14.896 -37.257 33.085 1.00 87.88 195 ASN A N 1
ATOM 1550 C CA . ASN A 1 195 ? -14.992 -38.174 31.944 1.00 87.88 195 ASN A CA 1
ATOM 1551 C C . ASN A 1 195 ? -14.763 -37.502 30.581 1.00 87.88 195 ASN A C 1
ATOM 1553 O O . ASN A 1 195 ? -15.029 -38.119 29.555 1.00 87.88 195 ASN A O 1
ATOM 1557 N N . LEU A 1 196 ? -14.326 -36.241 30.558 1.00 90.56 196 LEU A N 1
ATOM 1558 C CA . LEU A 1 196 ? -14.038 -35.526 29.317 1.00 90.56 196 LEU A CA 1
ATOM 1559 C C . LEU A 1 196 ? -12.536 -35.382 29.114 1.00 90.56 196 LEU A C 1
ATOM 1561 O O . LEU A 1 196 ? -11.801 -35.085 30.061 1.00 90.56 196 LEU A O 1
ATOM 1565 N N . GLU A 1 197 ? -12.107 -35.548 27.865 1.00 94.69 197 GLU A N 1
ATOM 1566 C CA . GLU A 1 197 ? -10.758 -35.194 27.441 1.00 94.69 197 GLU A CA 1
ATOM 1567 C C . GLU A 1 197 ? -10.535 -33.703 27.722 1.00 94.69 197 GLU A C 1
ATOM 1569 O O . GLU A 1 197 ? -11.441 -32.886 27.540 1.00 94.69 197 GLU A O 1
ATOM 1574 N N . LYS A 1 198 ? -9.350 -33.341 28.215 1.00 95.94 198 LYS A N 1
ATOM 1575 C CA . LYS A 1 198 ? -9.012 -31.958 28.564 1.00 95.94 198 LYS A CA 1
ATOM 1576 C C . LYS A 1 198 ? -7.870 -31.487 27.692 1.00 95.94 198 LYS A C 1
ATOM 1578 O O . LYS A 1 198 ? -6.817 -32.117 27.661 1.00 95.94 198 LYS A O 1
ATOM 1583 N N . GLN A 1 199 ? -8.065 -30.341 27.061 1.00 97.19 199 GLN A N 1
ATOM 1584 C CA . GLN A 1 199 ? -7.015 -29.618 26.377 1.00 97.19 199 GLN A CA 1
ATOM 1585 C C . GLN A 1 199 ? -6.896 -28.214 26.955 1.00 97.19 199 GLN A C 1
ATOM 1587 O O . GLN A 1 199 ? -7.850 -27.436 26.952 1.00 97.19 199 GLN A O 1
ATOM 1592 N N . GLU A 1 200 ? -5.698 -27.895 27.430 1.00 97.81 200 GLU A N 1
ATOM 1593 C CA . GLU A 1 200 ? -5.382 -26.584 27.979 1.00 97.81 200 GLU A CA 1
ATOM 1594 C C . GLU A 1 200 ? -4.748 -25.688 26.906 1.00 97.81 200 GLU A C 1
ATOM 1596 O O . GLU A 1 200 ? -3.847 -26.113 26.176 1.00 97.81 200 GLU A O 1
ATOM 1601 N N . LEU A 1 201 ? -5.218 -24.445 26.800 1.00 97.38 201 LEU A N 1
ATOM 1602 C CA . LEU A 1 201 ? -4.607 -23.402 25.983 1.00 97.38 201 LEU A CA 1
ATOM 1603 C C . LEU A 1 201 ? -3.871 -22.409 26.882 1.00 97.38 201 LEU A C 1
ATOM 1605 O O . LEU A 1 201 ? -4.490 -21.851 27.786 1.00 97.38 201 LEU A O 1
ATOM 1609 N N . PRO A 1 202 ? -2.582 -22.123 26.627 1.00 96.94 202 PRO A N 1
ATOM 1610 C CA . PRO A 1 202 ? -1.857 -21.141 27.417 1.00 96.94 202 PRO A CA 1
ATOM 1611 C C . PRO A 1 202 ? -2.499 -19.760 27.256 1.00 96.94 202 PRO A C 1
ATOM 1613 O O . PRO A 1 202 ? -2.805 -19.332 26.143 1.00 96.94 202 PRO A O 1
ATOM 1616 N N . VAL A 1 203 ? -2.662 -19.039 28.367 1.00 96.75 203 VAL A N 1
ATOM 1617 C CA . VAL A 1 203 ? -3.214 -17.681 28.371 1.00 96.75 203 VAL A CA 1
ATOM 1618 C C . VAL A 1 203 ? -2.290 -16.730 29.120 1.00 96.75 203 VAL A C 1
ATOM 1620 O O . VAL A 1 203 ? -1.812 -17.017 30.216 1.00 96.75 203 VAL A O 1
ATOM 1623 N N . ASN A 1 204 ? -2.079 -15.546 28.553 1.00 97.75 204 ASN A N 1
ATOM 1624 C CA . ASN A 1 204 ? -1.601 -14.406 29.321 1.00 97.75 204 ASN A CA 1
ATOM 1625 C C . ASN A 1 204 ? -2.825 -13.627 29.820 1.00 97.75 204 ASN A C 1
ATOM 1627 O O . ASN A 1 204 ? -3.416 -12.847 29.072 1.00 97.75 204 ASN A O 1
ATOM 1631 N N . LEU A 1 205 ? -3.215 -13.861 31.078 1.00 97.94 205 LEU A N 1
ATOM 1632 C CA . LEU A 1 205 ? -4.413 -13.265 31.680 1.00 97.94 205 LEU A CA 1
ATOM 1633 C C . LEU A 1 205 ? -4.423 -11.733 31.577 1.00 97.94 205 LEU A C 1
ATOM 1635 O O . LEU A 1 205 ? -5.429 -11.150 31.180 1.00 97.94 205 LEU A O 1
ATOM 1639 N N . ASN A 1 206 ? -3.298 -11.081 31.887 1.00 98.00 206 ASN A N 1
ATOM 1640 C CA . ASN A 1 206 ? -3.196 -9.621 31.846 1.00 98.00 206 ASN A CA 1
ATOM 1641 C C . ASN A 1 206 ? -3.430 -9.085 30.432 1.00 98.00 206 ASN A C 1
ATOM 1643 O O . ASN A 1 206 ? -4.141 -8.099 30.259 1.00 98.00 206 ASN A O 1
ATOM 1647 N N . PHE A 1 207 ? -2.864 -9.745 29.420 1.00 97.94 207 PHE A N 1
ATOM 1648 C CA . PHE A 1 207 ? -3.082 -9.375 28.024 1.00 97.94 207 PHE A CA 1
ATOM 1649 C C . PHE A 1 207 ? -4.551 -9.543 27.614 1.00 97.94 207 PHE A C 1
ATOM 1651 O O . PHE A 1 207 ? -5.138 -8.622 27.045 1.00 97.94 207 PHE A O 1
ATOM 1658 N N . ALA A 1 208 ? -5.159 -10.687 27.945 1.00 98.19 208 ALA A N 1
ATOM 1659 C CA . ALA A 1 208 ? -6.551 -10.967 27.610 1.00 98.19 208 ALA A CA 1
ATOM 1660 C C . ALA A 1 208 ? -7.505 -9.940 28.248 1.00 98.19 208 ALA A C 1
ATOM 1662 O O . ALA A 1 208 ? -8.369 -9.388 27.563 1.00 98.19 208 ALA A O 1
ATOM 1663 N N . LEU A 1 209 ? -7.308 -9.618 29.531 1.00 98.31 209 LEU A N 1
ATOM 1664 C CA . LEU A 1 209 ? -8.074 -8.584 30.232 1.00 98.31 209 LEU A CA 1
ATOM 1665 C C . LEU A 1 209 ? -7.838 -7.191 29.638 1.00 98.31 209 LEU A C 1
ATOM 1667 O O . LEU A 1 209 ? -8.796 -6.455 29.408 1.00 98.31 209 LEU A O 1
ATOM 1671 N N . LEU A 1 210 ? -6.585 -6.827 29.350 1.00 98.00 210 LEU A N 1
ATOM 1672 C CA . LEU A 1 210 ? -6.243 -5.515 28.803 1.00 98.00 210 LEU A CA 1
ATOM 1673 C C . LEU A 1 210 ? -6.946 -5.264 27.466 1.00 98.00 210 LEU A C 1
ATOM 1675 O O . LEU A 1 210 ? -7.565 -4.216 27.291 1.00 98.00 210 LEU A O 1
ATOM 1679 N N . GLU A 1 211 ? -6.889 -6.218 26.535 1.00 97.81 211 GLU A N 1
ATOM 1680 C CA . GLU A 1 211 ? -7.568 -6.087 25.241 1.00 97.81 211 GLU A CA 1
ATOM 1681 C C . GLU A 1 211 ? -9.098 -6.082 25.391 1.00 97.81 211 GLU A C 1
ATOM 1683 O O . GLU A 1 211 ? -9.774 -5.313 24.703 1.00 97.81 211 GLU A O 1
ATOM 1688 N N . THR A 1 212 ? -9.642 -6.842 26.350 1.00 97.75 212 THR A N 1
ATOM 1689 C CA . THR A 1 212 ? -11.075 -6.802 26.700 1.00 97.75 212 THR A CA 1
ATOM 1690 C C . THR A 1 212 ? -11.497 -5.392 27.130 1.00 97.75 212 THR A C 1
ATOM 1692 O O . THR A 1 212 ? -12.381 -4.786 26.520 1.00 97.75 212 THR A O 1
ATOM 1695 N N . TYR A 1 213 ? -10.827 -4.807 28.127 1.00 97.56 213 TYR A N 1
ATOM 1696 C CA . TYR A 1 213 ? -11.178 -3.480 28.647 1.00 97.56 213 TYR A CA 1
ATOM 1697 C C . TYR A 1 213 ? -10.882 -2.344 27.670 1.00 97.56 213 TYR A C 1
ATOM 1699 O O . TYR A 1 213 ? -11.641 -1.376 27.581 1.00 97.56 213 TYR A O 1
ATOM 1707 N N . LYS A 1 214 ? -9.804 -2.448 26.895 1.00 96.56 214 LYS A N 1
ATOM 1708 C CA . LYS A 1 214 ? -9.486 -1.494 25.828 1.00 96.56 214 LYS A CA 1
ATOM 1709 C C . LYS A 1 214 ? -10.571 -1.465 24.754 1.00 96.56 214 LYS A C 1
ATOM 1711 O O . LYS A 1 214 ? -10.880 -0.396 24.231 1.00 96.56 214 LYS A O 1
ATOM 1716 N N . TRP A 1 215 ? -11.172 -2.610 24.434 1.00 94.88 215 TRP A N 1
ATOM 1717 C CA . TRP A 1 215 ? -12.324 -2.649 23.542 1.00 94.88 215 TRP A CA 1
ATOM 1718 C C . TRP A 1 215 ? -13.561 -2.013 24.193 1.00 94.88 215 TRP A C 1
ATOM 1720 O O . TRP A 1 215 ? -14.147 -1.097 23.616 1.00 94.88 215 TRP A O 1
ATOM 1730 N N . LEU A 1 216 ? -13.899 -2.404 25.427 1.00 95.06 216 LEU A N 1
ATOM 1731 C CA . LEU A 1 216 ? -15.060 -1.872 26.157 1.00 95.06 216 LEU A CA 1
ATOM 1732 C C . LEU A 1 216 ? -15.015 -0.348 26.340 1.00 95.06 216 LEU A C 1
ATOM 1734 O O . LEU A 1 216 ? -16.012 0.343 26.128 1.00 95.06 216 LEU A O 1
ATOM 1738 N N . THR A 1 217 ? -13.850 0.206 26.678 1.00 94.06 217 THR A N 1
ATOM 1739 C CA . THR A 1 217 ? -13.659 1.659 26.833 1.00 94.06 217 THR A CA 1
ATOM 1740 C C . THR A 1 217 ? -13.863 2.423 25.526 1.00 94.06 217 THR A C 1
ATOM 1742 O O . THR A 1 217 ? -14.480 3.493 25.540 1.00 94.06 217 THR A O 1
ATOM 1745 N N . ARG A 1 218 ? -13.403 1.879 24.390 1.00 91.00 218 ARG A N 1
ATOM 1746 C CA . ARG A 1 218 ? -13.629 2.469 23.059 1.00 91.00 218 ARG A CA 1
ATOM 1747 C C . ARG A 1 218 ? -15.117 2.495 22.715 1.00 91.00 218 ARG A C 1
ATOM 1749 O O . ARG A 1 218 ? -15.636 3.555 22.368 1.00 91.00 218 ARG A O 1
ATOM 1756 N N . THR A 1 219 ? -15.808 1.371 22.893 1.00 84.94 219 THR A N 1
ATOM 1757 C CA . THR A 1 219 ? -17.236 1.239 22.569 1.00 84.94 219 THR A CA 1
ATOM 1758 C C . THR A 1 219 ? -18.119 2.086 23.494 1.00 84.94 219 THR A C 1
ATOM 1760 O O . THR A 1 219 ? -19.016 2.788 23.028 1.00 84.94 219 THR A O 1
ATOM 1763 N N . SER A 1 220 ? -17.829 2.111 24.800 1.00 80.62 220 SER A N 1
ATOM 1764 C CA . SER A 1 220 ? -18.554 2.932 25.783 1.00 80.62 220 SER A CA 1
ATOM 1765 C C . SER A 1 220 ? -18.375 4.436 25.535 1.00 80.62 220 SER A C 1
ATOM 1767 O O . SER A 1 220 ? -19.344 5.198 25.576 1.00 80.62 220 SER A O 1
ATOM 1769 N N . SER A 1 221 ? -17.161 4.881 25.181 1.00 70.44 221 SER A N 1
ATOM 1770 C CA . SER A 1 221 ? -16.906 6.284 24.808 1.00 70.44 221 SER A CA 1
ATOM 1771 C C . SER A 1 221 ? -17.711 6.697 23.572 1.00 70.44 221 SER A C 1
ATOM 1773 O O . SER A 1 221 ? -18.217 7.818 23.500 1.00 70.44 221 SER A O 1
ATOM 1775 N N . GLN A 1 222 ? -17.888 5.778 22.622 1.00 60.62 222 GLN A N 1
ATOM 1776 C CA . GLN A 1 222 ? -18.667 6.002 21.408 1.00 60.62 222 GLN A CA 1
ATOM 1777 C C . GLN A 1 222 ? -20.184 6.051 21.682 1.00 60.62 222 GLN A C 1
ATOM 1779 O O . GLN A 1 222 ? -20.861 6.925 21.130 1.00 60.62 222 GLN A O 1
ATOM 1784 N N . LYS A 1 223 ? -20.703 5.218 22.604 1.00 57.03 223 LYS A N 1
ATOM 1785 C CA . LYS A 1 223 ? -22.093 5.302 23.109 1.00 57.03 223 LYS A CA 1
ATOM 1786 C C . LYS A 1 223 ? -22.355 6.597 23.901 1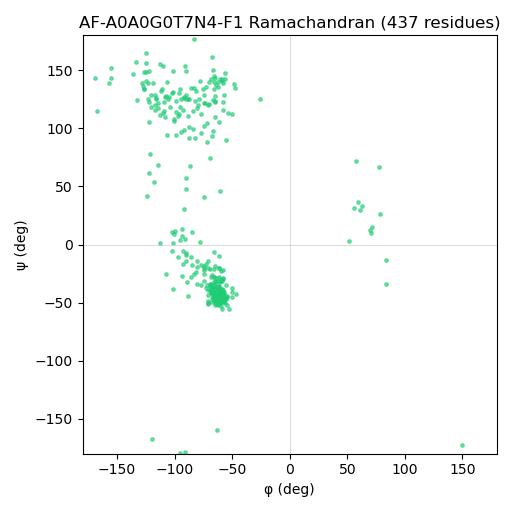.00 57.03 223 LYS A C 1
ATOM 1788 O O . LYS A 1 223 ? -23.340 7.292 23.662 1.00 57.03 223 LYS A O 1
ATOM 1793 N N . ARG A 1 224 ? -21.425 7.028 24.765 1.00 51.00 224 ARG A N 1
ATOM 1794 C CA . ARG A 1 224 ? -21.559 8.302 25.511 1.00 51.00 224 ARG A CA 1
ATOM 1795 C C . ARG A 1 224 ? -21.546 9.539 24.611 1.00 51.00 224 ARG A C 1
ATOM 1797 O O . ARG A 1 224 ? -22.201 10.530 24.926 1.00 51.00 224 ARG A O 1
ATOM 1804 N N . LEU A 1 225 ? -20.827 9.502 23.488 1.00 51.31 225 LEU A N 1
ATOM 1805 C CA . LEU A 1 225 ? -20.828 10.591 22.504 1.00 51.31 225 LEU A CA 1
ATOM 1806 C C . LEU A 1 225 ? -22.115 10.651 21.666 1.00 51.31 225 LEU A C 1
ATOM 1808 O O . LEU A 1 225 ? -22.410 11.705 21.097 1.00 51.31 225 LEU A O 1
ATOM 1812 N N . THR A 1 226 ? -22.880 9.559 21.592 1.00 50.88 226 THR A N 1
ATOM 1813 C CA . THR A 1 226 ? -24.144 9.496 20.845 1.00 50.88 226 THR A CA 1
ATOM 1814 C C . THR A 1 226 ? -25.355 9.895 21.694 1.00 50.88 226 THR A C 1
ATOM 1816 O O . THR A 1 226 ? -26.232 10.576 21.171 1.00 50.88 226 THR A O 1
ATOM 1819 N N . GLU A 1 227 ? -25.367 9.630 23.006 1.00 48.22 227 GLU A N 1
ATOM 1820 C CA . GLU A 1 227 ? -26.478 10.049 23.887 1.00 48.22 227 GLU A CA 1
ATOM 1821 C C . GLU A 1 227 ? -26.386 11.504 24.388 1.00 48.22 227 GLU A C 1
ATOM 1823 O O . GLU A 1 227 ? -27.405 12.144 24.643 1.00 48.22 227 GLU A O 1
ATOM 1828 N N . LYS A 1 228 ? -25.187 12.099 24.471 1.00 39.66 228 LYS A N 1
ATOM 1829 C CA . LYS A 1 228 ? -24.995 13.476 24.983 1.00 39.66 228 LYS A CA 1
ATOM 1830 C C . LYS A 1 228 ? -25.031 14.579 23.918 1.00 39.66 228 LYS A C 1
ATOM 1832 O O . LYS A 1 228 ? -24.384 15.615 24.073 1.00 39.66 228 LYS A O 1
ATOM 1837 N N . LYS A 1 229 ? -25.790 14.391 22.835 1.00 39.69 229 LYS A N 1
ATOM 1838 C CA . LYS A 1 229 ? -25.934 15.396 21.766 1.00 39.69 229 LYS A CA 1
ATOM 1839 C C . LYS A 1 229 ? -27.370 15.902 21.601 1.00 39.69 229 LYS A C 1
ATOM 1841 O O . LYS A 1 229 ? -27.894 15.960 20.494 1.00 39.69 229 LYS A O 1
ATOM 1846 N N . LYS A 1 230 ? -27.966 16.372 22.703 1.00 46.44 230 LYS A N 1
ATOM 1847 C CA . LYS A 1 230 ? -28.859 17.539 22.642 1.00 46.44 230 LYS A CA 1
ATOM 1848 C C . LYS A 1 230 ? -27.982 18.797 22.626 1.00 46.44 230 LYS A C 1
ATOM 1850 O O . LYS A 1 230 ? -27.182 19.017 23.526 1.00 46.44 230 LYS A O 1
ATOM 1855 N N . GLU A 1 231 ? -28.098 19.529 21.520 1.00 48.38 231 GLU A N 1
ATOM 1856 C CA . GLU A 1 231 ? -27.627 20.901 21.282 1.00 48.38 231 GLU A CA 1
ATOM 1857 C C . GLU A 1 231 ? -26.128 21.188 21.465 1.00 48.38 231 GLU A C 1
ATOM 1859 O O . GLU A 1 231 ? -25.693 21.931 22.338 1.00 48.38 231 GLU A O 1
ATOM 1864 N N . ARG A 1 232 ? -25.313 20.694 20.526 1.00 41.25 232 ARG A N 1
ATOM 1865 C CA . ARG A 1 232 ? -24.104 21.421 20.105 1.00 41.25 232 ARG A CA 1
ATOM 1866 C C . ARG A 1 232 ? -24.043 21.450 18.587 1.00 41.25 232 ARG A C 1
ATOM 1868 O O . ARG A 1 232 ? -24.126 20.398 17.951 1.00 41.25 232 ARG A O 1
ATOM 1875 N N . HIS A 1 233 ? -23.949 22.668 18.055 1.00 44.41 233 HIS A N 1
ATOM 1876 C CA . HIS A 1 233 ? -23.984 23.045 16.644 1.00 44.41 233 HIS A CA 1
ATOM 1877 C C . HIS A 1 233 ? -23.526 21.945 15.672 1.00 44.41 233 HIS A C 1
ATOM 1879 O O . HIS A 1 233 ? -22.420 21.407 15.770 1.00 44.41 233 HIS A O 1
ATOM 1885 N N . LYS A 1 234 ? -24.396 21.637 14.700 1.00 43.53 234 LYS A N 1
ATOM 1886 C CA . LYS A 1 234 ? -24.095 20.846 13.499 1.00 43.53 234 LYS A CA 1
ATOM 1887 C C . LYS A 1 234 ? -22.914 21.488 12.753 1.00 43.53 234 LYS A C 1
ATOM 1889 O O . LYS A 1 234 ? -23.117 22.304 11.862 1.00 43.53 234 LYS A O 1
ATOM 1894 N N . HIS A 1 235 ? -21.681 21.094 13.064 1.00 48.91 235 HIS A N 1
ATOM 1895 C CA . HIS A 1 235 ? -20.594 21.246 12.103 1.00 48.91 235 HIS A CA 1
ATOM 1896 C C . HIS A 1 235 ? -20.772 20.185 11.012 1.00 48.91 235 HIS A C 1
ATOM 1898 O O . HIS A 1 235 ? -20.889 18.989 11.288 1.00 48.91 235 HIS A O 1
ATOM 1904 N N . SER A 1 236 ? -20.891 20.668 9.777 1.00 56.28 236 SER A N 1
ATOM 1905 C CA . SER A 1 236 ? -21.230 19.917 8.570 1.00 56.28 236 SER A CA 1
ATOM 1906 C C . SER A 1 236 ? -20.315 18.704 8.357 1.00 56.28 236 SER A C 1
ATOM 1908 O O . SER A 1 236 ? -19.137 18.846 8.032 1.00 56.28 236 SER A O 1
ATOM 1910 N N . LYS A 1 237 ? -20.884 17.495 8.469 1.00 63.59 237 LYS A N 1
ATOM 1911 C CA . LYS A 1 237 ? -20.230 16.226 8.096 1.00 63.59 237 LYS A CA 1
ATOM 1912 C C . LYS A 1 237 ? -19.851 16.156 6.603 1.00 63.59 237 LYS A C 1
ATOM 1914 O O . LYS A 1 237 ? -19.109 15.263 6.217 1.00 63.59 237 LYS A O 1
ATOM 1919 N N . TYR A 1 238 ? -20.305 17.108 5.785 1.00 70.56 238 TYR A N 1
ATOM 1920 C CA . TYR A 1 238 ? -19.979 17.204 4.361 1.00 70.56 238 TYR A CA 1
ATOM 1921 C C . TYR A 1 238 ? -18.723 18.036 4.076 1.00 70.56 238 TYR A C 1
ATOM 1923 O O . TYR A 1 238 ? -18.179 17.941 2.982 1.00 70.56 238 TYR A O 1
ATOM 1931 N N . LEU A 1 239 ? -18.215 18.821 5.036 1.00 75.81 239 LEU A N 1
ATOM 1932 C CA . LEU A 1 239 ? -17.025 19.646 4.797 1.00 75.81 239 LEU A CA 1
ATOM 1933 C C . LEU A 1 239 ? -15.741 18.817 4.699 1.00 75.81 239 LEU A C 1
ATOM 1935 O O . LEU A 1 239 ? -14.885 19.150 3.894 1.00 75.81 239 LEU A O 1
ATOM 1939 N N . LEU A 1 240 ? -15.614 17.723 5.457 1.00 82.75 240 LEU A N 1
ATOM 1940 C CA . LEU A 1 240 ? -14.405 16.891 5.453 1.00 82.75 240 LEU A CA 1
ATOM 1941 C C . LEU A 1 240 ? -14.113 16.203 4.099 1.00 82.75 240 LEU A C 1
ATOM 1943 O O . LEU A 1 240 ? -12.986 16.315 3.619 1.00 82.75 240 LEU A O 1
ATOM 1947 N N . PRO A 1 241 ? -15.066 15.507 3.444 1.00 85.94 241 PRO A N 1
ATOM 1948 C CA . PRO A 1 241 ? -14.798 14.921 2.128 1.00 85.94 241 PRO A CA 1
ATOM 1949 C C . PRO A 1 241 ? -14.549 15.994 1.060 1.00 85.94 241 PRO A C 1
ATOM 1951 O O . PRO A 1 241 ? -13.727 15.791 0.166 1.00 85.94 241 PRO A O 1
ATOM 1954 N N . VAL A 1 242 ? -15.192 17.161 1.175 1.00 87.75 242 VAL A N 1
ATOM 1955 C CA . VAL A 1 242 ? -14.973 18.290 0.261 1.00 87.75 242 VAL A CA 1
ATOM 1956 C C . VAL A 1 242 ? -13.568 18.867 0.437 1.00 87.75 242 VAL A C 1
ATOM 1958 O O . VAL A 1 242 ? -12.863 19.036 -0.555 1.00 87.75 242 VAL A O 1
ATOM 1961 N N . THR A 1 243 ? -13.105 19.101 1.670 1.00 88.00 243 THR A N 1
ATOM 1962 C CA . THR A 1 243 ? -11.746 19.609 1.918 1.00 88.00 243 THR A CA 1
ATOM 1963 C C . THR A 1 243 ? -10.674 18.609 1.499 1.00 88.00 243 THR A C 1
ATOM 1965 O O . THR A 1 243 ? -9.679 19.022 0.910 1.00 88.00 243 THR A O 1
ATOM 1968 N N . LEU A 1 244 ? -10.884 17.306 1.715 1.00 90.25 244 LEU A N 1
ATOM 1969 C CA . LEU A 1 244 ? -9.983 16.256 1.225 1.00 90.25 244 LEU A CA 1
ATOM 1970 C C . LEU A 1 244 ? -9.927 16.204 -0.304 1.00 90.25 244 LEU A C 1
ATOM 1972 O O . LEU A 1 244 ? -8.843 16.082 -0.869 1.00 90.25 244 LEU A O 1
ATOM 1976 N N . THR A 1 245 ? -11.069 16.343 -0.979 1.00 91.75 245 THR A N 1
ATOM 1977 C CA . THR A 1 245 ? -11.125 16.374 -2.448 1.00 91.75 245 THR A CA 1
ATOM 1978 C C . THR A 1 245 ? -10.400 17.603 -2.992 1.00 91.75 245 THR A C 1
ATOM 1980 O O . THR A 1 245 ? -9.582 17.480 -3.901 1.00 91.75 245 THR A O 1
ATOM 1983 N N . PHE A 1 246 ? -10.621 18.777 -2.390 1.00 91.94 246 PHE A N 1
ATOM 1984 C CA . PHE A 1 246 ? -9.878 19.990 -2.732 1.00 91.94 246 PHE A CA 1
ATOM 1985 C C . PHE A 1 246 ? -8.376 19.804 -2.512 1.00 91.94 246 PHE A C 1
ATOM 1987 O O . PHE A 1 246 ? -7.589 20.080 -3.414 1.00 91.94 246 PHE A O 1
ATOM 1994 N N . LEU A 1 247 ? -7.972 19.278 -1.354 1.00 93.62 247 LEU A N 1
ATOM 1995 C CA . LEU A 1 247 ? -6.569 19.012 -1.044 1.00 93.62 247 LEU A CA 1
ATOM 1996 C C . LEU A 1 247 ? -5.938 18.058 -2.069 1.00 93.62 247 LEU A C 1
ATOM 1998 O O . LEU A 1 247 ? -4.831 18.310 -2.541 1.00 93.62 247 LEU A O 1
ATOM 2002 N N . PHE A 1 248 ? -6.649 16.997 -2.456 1.00 94.69 248 PHE A N 1
ATOM 2003 C CA . PHE A 1 248 ? -6.188 16.054 -3.471 1.00 94.69 248 PHE A CA 1
ATOM 2004 C C . PHE A 1 248 ? -5.995 16.728 -4.832 1.00 94.69 248 PHE A C 1
ATOM 2006 O O . PHE A 1 248 ? -4.959 16.538 -5.465 1.00 94.69 248 PHE A O 1
ATOM 2013 N N . ILE A 1 249 ? -6.945 17.567 -5.253 1.00 93.12 249 ILE A N 1
ATOM 2014 C CA . ILE A 1 249 ? -6.855 18.345 -6.494 1.00 93.12 249 ILE A CA 1
ATOM 2015 C C . ILE A 1 249 ? -5.618 19.259 -6.484 1.00 93.12 249 ILE A C 1
ATOM 2017 O O . ILE A 1 249 ? -4.900 19.321 -7.482 1.00 93.12 249 ILE A O 1
ATOM 2021 N N . PHE A 1 250 ? -5.317 19.912 -5.356 1.00 92.62 250 PHE A N 1
ATOM 2022 C CA . PHE A 1 250 ? -4.117 20.746 -5.222 1.00 92.62 250 PHE A CA 1
ATOM 2023 C C . PHE A 1 250 ? -2.816 19.922 -5.250 1.00 92.62 250 PHE A C 1
ATOM 2025 O O . PHE A 1 250 ? -1.821 20.355 -5.834 1.00 92.62 250 PHE A O 1
ATOM 2032 N N . ILE A 1 251 ? -2.799 18.727 -4.659 1.00 95.50 251 ILE A N 1
ATOM 2033 C CA . ILE A 1 251 ? -1.604 17.867 -4.598 1.00 95.50 251 ILE A CA 1
ATOM 2034 C C . ILE A 1 251 ? -1.380 17.081 -5.909 1.00 95.50 251 ILE A C 1
ATOM 2036 O O . ILE A 1 251 ? -0.257 16.650 -6.191 1.00 95.50 251 ILE A O 1
ATOM 2040 N N . LEU A 1 252 ? -2.409 16.935 -6.749 1.00 95.12 252 LEU A N 1
ATOM 2041 C CA . LEU A 1 252 ? -2.384 16.114 -7.961 1.00 95.12 252 LEU A CA 1
ATOM 2042 C C . LEU A 1 252 ? -1.179 16.382 -8.889 1.00 95.12 252 LEU A C 1
ATOM 2044 O O . LEU A 1 252 ? -0.538 15.404 -9.283 1.00 95.12 252 LEU A O 1
ATOM 2048 N N . PRO A 1 253 ? -0.775 17.632 -9.207 1.00 94.69 253 PRO A N 1
ATOM 2049 C CA . PRO A 1 253 ? 0.385 17.866 -10.071 1.00 94.69 253 PRO A CA 1
ATOM 2050 C C . PRO A 1 253 ? 1.686 17.287 -9.513 1.00 94.69 253 PRO A C 1
ATOM 2052 O O . PRO A 1 253 ? 2.452 16.658 -10.243 1.00 94.69 253 PRO A O 1
ATOM 2055 N N . LEU A 1 254 ? 1.906 17.411 -8.202 1.00 95.00 254 LEU A N 1
ATOM 2056 C CA . LEU A 1 254 ? 3.082 16.849 -7.538 1.00 95.00 254 LEU A CA 1
ATOM 2057 C C . LEU A 1 254 ? 3.075 15.317 -7.601 1.00 95.00 254 LEU A C 1
ATOM 2059 O O . LEU A 1 254 ? 4.103 14.713 -7.912 1.00 95.00 254 LEU A O 1
ATOM 2063 N N . LEU A 1 255 ? 1.912 14.691 -7.386 1.00 96.50 255 LEU A N 1
ATOM 2064 C CA . LEU A 1 255 ? 1.760 13.237 -7.510 1.00 96.50 255 LEU A CA 1
ATOM 2065 C C . LEU A 1 255 ? 2.016 12.756 -8.938 1.00 96.50 255 LEU A C 1
ATOM 2067 O O . LEU A 1 255 ? 2.689 11.740 -9.120 1.00 96.50 255 LEU A O 1
ATOM 2071 N N . THR A 1 256 ? 1.530 13.479 -9.952 1.00 96.94 256 THR A N 1
ATOM 2072 C CA . THR A 1 256 ? 1.771 13.111 -11.356 1.00 96.94 256 THR A CA 1
ATOM 2073 C C . THR A 1 256 ? 3.249 13.198 -11.721 1.00 96.94 256 THR A C 1
ATOM 2075 O O . THR A 1 256 ? 3.764 12.273 -12.346 1.00 96.94 256 THR A O 1
ATOM 2078 N N . ILE A 1 257 ? 3.969 14.227 -11.264 1.00 96.81 257 ILE A N 1
ATOM 2079 C CA . ILE A 1 257 ? 5.417 14.361 -11.482 1.00 96.81 257 ILE A CA 1
ATOM 2080 C C . ILE A 1 257 ? 6.179 13.236 -10.778 1.00 96.81 257 ILE A C 1
ATOM 2082 O O . ILE A 1 257 ? 6.980 12.550 -11.415 1.00 96.81 257 ILE A O 1
ATOM 2086 N N . GLY A 1 258 ? 5.901 13.001 -9.491 1.00 97.19 258 GLY A N 1
ATOM 2087 C CA . GLY A 1 258 ? 6.545 11.931 -8.723 1.00 97.19 258 GLY A CA 1
ATOM 2088 C C . GLY A 1 258 ? 6.316 10.554 -9.351 1.00 97.19 258 GLY A C 1
ATOM 2089 O O . GLY A 1 258 ? 7.258 9.783 -9.536 1.00 97.19 258 GLY A O 1
ATOM 2090 N N . SER A 1 259 ? 5.082 10.284 -9.781 1.00 96.75 259 SER A N 1
ATOM 2091 C CA . SER A 1 259 ? 4.728 9.047 -10.485 1.00 96.75 259 SER A CA 1
ATOM 2092 C C . SER A 1 259 ? 5.436 8.938 -11.838 1.00 96.75 259 SER A C 1
ATOM 2094 O O . SER A 1 259 ? 5.932 7.866 -12.176 1.00 96.75 259 SER A O 1
ATOM 2096 N N . SER A 1 260 ? 5.554 10.037 -12.592 1.00 97.50 260 SER A N 1
ATOM 2097 C CA . SER A 1 260 ? 6.256 10.064 -13.886 1.00 97.50 260 SER A CA 1
ATOM 2098 C C . SER A 1 260 ? 7.729 9.683 -13.741 1.00 97.50 260 SER A C 1
ATOM 2100 O O . SER A 1 260 ? 8.221 8.834 -14.486 1.00 97.50 260 SER A O 1
ATOM 2102 N N . PHE A 1 261 ? 8.427 10.250 -12.750 1.00 97.69 261 PHE A N 1
ATOM 2103 C CA . PHE A 1 261 ? 9.817 9.888 -12.459 1.00 97.69 261 PHE A CA 1
ATOM 2104 C C . PHE A 1 261 ? 9.952 8.440 -11.977 1.00 97.69 261 PHE A C 1
ATOM 2106 O O . PHE A 1 261 ? 10.874 7.742 -12.400 1.00 97.69 261 PHE A O 1
ATOM 2113 N N . GLY A 1 262 ? 9.011 7.956 -11.160 1.00 97.88 262 GLY A N 1
ATOM 2114 C CA . GLY A 1 262 ? 8.959 6.549 -10.758 1.00 97.88 262 GLY A CA 1
ATOM 2115 C C . GLY A 1 262 ? 8.827 5.604 -11.957 1.00 97.88 262 GLY A C 1
ATOM 2116 O O . GLY A 1 262 ? 9.577 4.633 -12.074 1.00 97.88 262 GLY A O 1
ATOM 2117 N N . VAL A 1 263 ? 7.931 5.914 -12.897 1.00 97.88 263 VAL A N 1
ATOM 2118 C CA . VAL A 1 263 ? 7.751 5.131 -14.130 1.00 97.88 263 VAL A CA 1
ATOM 2119 C C . VAL A 1 263 ? 8.994 5.198 -15.021 1.00 97.88 263 VAL A C 1
ATOM 2121 O O . VAL A 1 263 ? 9.413 4.163 -15.543 1.00 97.88 263 VAL A O 1
ATOM 2124 N N . LEU A 1 264 ? 9.631 6.366 -15.155 1.00 96.88 264 LEU A N 1
ATOM 2125 C CA . LEU A 1 264 ? 10.893 6.512 -15.889 1.00 96.88 264 LEU A CA 1
ATOM 2126 C C . LEU A 1 264 ? 12.019 5.663 -15.292 1.00 96.88 264 LEU A C 1
ATOM 2128 O O . LEU A 1 264 ? 12.717 4.970 -16.031 1.00 96.88 264 LEU A O 1
ATOM 2132 N N . TYR A 1 265 ? 12.164 5.649 -13.967 1.00 97.62 265 TYR A N 1
ATOM 2133 C CA . TYR A 1 265 ? 13.144 4.803 -13.285 1.00 97.62 265 TYR A CA 1
ATOM 2134 C C . TYR A 1 265 ? 12.890 3.309 -13.545 1.00 97.62 265 TYR A C 1
ATOM 2136 O O . TYR A 1 265 ? 13.807 2.549 -13.871 1.00 97.62 265 TYR A O 1
ATOM 2144 N N . LEU A 1 266 ? 11.625 2.879 -13.476 1.00 97.19 266 LEU A N 1
ATOM 2145 C CA . LEU A 1 266 ? 11.234 1.509 -13.816 1.00 97.19 266 LEU A CA 1
ATOM 2146 C C . LEU A 1 266 ? 11.433 1.179 -15.300 1.00 97.19 266 LEU A C 1
ATOM 2148 O O . LEU A 1 266 ? 11.616 0.005 -15.630 1.00 97.19 266 LEU A O 1
ATOM 2152 N N . SER A 1 267 ? 11.356 2.173 -16.184 1.00 96.31 267 SER A N 1
ATOM 2153 C CA . SER A 1 267 ? 11.643 2.027 -17.611 1.00 96.31 267 SER A CA 1
ATOM 2154 C C . SER A 1 267 ? 13.139 1.820 -17.842 1.00 96.31 267 SER A C 1
ATOM 2156 O O . SER A 1 267 ? 13.542 0.838 -18.456 1.00 96.31 267 SER A O 1
ATOM 2158 N N . TYR A 1 268 ? 13.979 2.655 -17.227 1.00 94.88 268 TYR A N 1
ATOM 2159 C CA . TYR A 1 268 ? 15.434 2.510 -17.268 1.00 94.88 268 TYR A CA 1
ATOM 2160 C C . TYR A 1 268 ? 15.895 1.117 -16.806 1.00 94.88 268 TYR A C 1
ATOM 2162 O O . TYR A 1 268 ? 16.691 0.462 -17.478 1.00 94.88 268 TYR A O 1
ATOM 2170 N N . LYS A 1 269 ? 15.330 0.603 -15.705 1.00 96.31 269 LYS A N 1
ATOM 2171 C CA . LYS A 1 269 ? 15.641 -0.746 -15.204 1.00 96.31 269 LYS A CA 1
ATOM 2172 C C . LYS A 1 269 ? 15.267 -1.859 -16.188 1.00 96.31 269 LYS A C 1
ATOM 2174 O O . LYS A 1 269 ? 15.977 -2.858 -16.276 1.00 96.31 269 LYS A O 1
ATOM 2179 N N . ASP A 1 270 ? 14.154 -1.719 -16.900 1.00 94.88 270 ASP A N 1
ATOM 2180 C CA . ASP A 1 270 ? 13.732 -2.694 -17.908 1.00 94.88 270 ASP A CA 1
ATOM 2181 C C . ASP A 1 270 ? 14.573 -2.607 -19.186 1.00 94.88 270 ASP A C 1
ATOM 2183 O O . ASP A 1 270 ? 14.844 -3.638 -19.801 1.00 94.88 270 ASP A O 1
ATOM 2187 N N . MET A 1 271 ? 15.053 -1.411 -19.535 1.00 93.25 271 MET A N 1
ATOM 2188 C CA . MET A 1 271 ? 15.979 -1.203 -20.648 1.00 93.25 271 MET A CA 1
ATOM 2189 C C . MET A 1 271 ? 17.300 -1.938 -20.405 1.00 93.25 271 MET A C 1
ATOM 2191 O O . MET A 1 271 ? 17.755 -2.670 -21.278 1.00 93.25 271 MET A O 1
ATOM 2195 N N . LEU A 1 272 ? 17.853 -1.856 -19.188 1.00 91.06 272 LEU A N 1
ATOM 2196 C CA . LEU A 1 272 ? 19.040 -2.631 -18.791 1.00 91.06 272 LEU A CA 1
ATOM 2197 C C . LEU A 1 272 ? 18.822 -4.154 -18.844 1.00 91.06 272 LEU A C 1
ATOM 2199 O O . LEU A 1 272 ? 19.780 -4.916 -18.901 1.00 91.06 272 LEU A O 1
ATOM 2203 N N . ARG A 1 273 ? 17.564 -4.607 -18.819 1.00 95.31 273 ARG A N 1
ATOM 2204 C CA . ARG A 1 273 ? 17.174 -6.021 -18.933 1.00 95.31 273 ARG A CA 1
ATOM 2205 C C . ARG A 1 273 ? 16.809 -6.429 -20.364 1.00 95.31 273 ARG A C 1
ATOM 2207 O O . ARG A 1 273 ? 16.342 -7.547 -20.555 1.00 95.31 273 ARG A O 1
ATOM 2214 N N . GLY A 1 274 ? 16.944 -5.530 -21.341 1.00 91.38 274 GLY A N 1
ATOM 2215 C CA . GLY A 1 274 ? 16.605 -5.785 -22.743 1.00 91.38 274 GLY A CA 1
ATOM 2216 C C . GLY A 1 274 ? 15.102 -5.881 -23.043 1.00 91.38 274 GLY A C 1
ATOM 2217 O O . GLY A 1 274 ? 14.729 -6.359 -24.109 1.00 91.38 274 GLY A O 1
ATOM 2218 N N . LYS A 1 275 ? 14.212 -5.441 -22.140 1.00 93.94 275 LYS A N 1
ATOM 2219 C CA . LYS A 1 275 ? 12.750 -5.532 -22.328 1.00 93.94 275 LYS A CA 1
ATOM 2220 C C . LYS A 1 275 ? 12.192 -4.329 -23.100 1.00 93.94 275 LYS A C 1
ATOM 2222 O O . LYS A 1 275 ? 11.468 -3.506 -22.551 1.00 93.94 275 LYS A O 1
ATOM 2227 N N . THR A 1 276 ? 12.533 -4.207 -24.378 1.00 90.12 276 THR A N 1
ATOM 2228 C CA . THR A 1 276 ? 12.240 -3.018 -25.209 1.00 90.12 276 THR A CA 1
ATOM 2229 C C . THR A 1 276 ? 10.749 -2.654 -25.304 1.00 90.12 276 THR A C 1
ATOM 2231 O O . THR A 1 276 ? 10.403 -1.476 -25.215 1.00 90.12 276 THR A O 1
ATOM 2234 N N . GLU A 1 277 ? 9.849 -3.637 -25.401 1.00 91.44 277 GLU A N 1
ATOM 2235 C CA . GLU A 1 277 ? 8.399 -3.382 -25.481 1.00 91.44 277 GLU A CA 1
ATOM 2236 C C . GLU A 1 277 ? 7.822 -2.798 -24.179 1.00 91.44 277 GLU A C 1
ATOM 2238 O O . GLU A 1 277 ? 7.035 -1.847 -24.200 1.00 91.44 277 GLU A O 1
ATOM 2243 N N . THR A 1 278 ? 8.247 -3.301 -23.012 1.00 94.56 278 THR A N 1
ATOM 2244 C CA . THR A 1 278 ? 7.767 -2.766 -21.723 1.00 94.56 278 THR A CA 1
ATOM 2245 C C . THR A 1 278 ? 8.303 -1.363 -21.467 1.00 94.56 278 THR A C 1
ATOM 2247 O O . THR A 1 278 ? 7.598 -0.528 -20.895 1.00 94.56 278 THR A O 1
ATOM 2250 N N . VAL A 1 279 ? 9.524 -1.086 -21.927 1.00 94.75 279 VAL A N 1
ATOM 2251 C CA . VAL A 1 279 ? 10.163 0.233 -21.873 1.00 94.75 279 VAL A CA 1
ATOM 2252 C C . VAL A 1 279 ? 9.357 1.260 -22.670 1.00 94.75 279 VAL A C 1
ATOM 2254 O O . VAL A 1 279 ? 9.035 2.323 -22.134 1.00 94.75 279 VAL A O 1
ATOM 2257 N N . ARG A 1 280 ? 8.949 0.931 -23.906 1.00 93.75 280 ARG A N 1
ATOM 2258 C CA . ARG A 1 280 ? 8.132 1.819 -24.750 1.00 93.75 280 ARG A CA 1
ATOM 2259 C C . ARG A 1 280 ? 6.812 2.190 -24.073 1.00 93.75 280 ARG A C 1
ATOM 2261 O O . ARG A 1 280 ? 6.488 3.372 -23.971 1.00 93.75 280 ARG A O 1
ATOM 2268 N N . ASN A 1 281 ? 6.089 1.202 -23.544 1.00 96.00 281 ASN A N 1
ATOM 2269 C CA . ASN A 1 281 ? 4.814 1.438 -22.857 1.00 96.00 281 ASN A CA 1
ATOM 2270 C C . ASN A 1 281 ? 4.982 2.306 -21.602 1.00 96.00 281 ASN A C 1
ATOM 2272 O O . ASN A 1 281 ? 4.207 3.235 -21.380 1.00 96.00 281 ASN A O 1
ATOM 2276 N N . LYS A 1 282 ? 6.024 2.062 -20.799 1.00 97.00 282 LYS A N 1
ATOM 2277 C CA . LYS A 1 282 ? 6.322 2.878 -19.611 1.00 97.00 282 LYS A CA 1
ATOM 2278 C C . LYS A 1 282 ? 6.681 4.318 -19.970 1.00 97.00 282 LYS A C 1
ATOM 2280 O O . LYS A 1 282 ? 6.226 5.239 -19.301 1.00 97.00 282 LYS A O 1
ATOM 2285 N N . ILE A 1 283 ? 7.451 4.525 -21.035 1.00 96.25 283 ILE A N 1
ATOM 2286 C CA . ILE A 1 283 ? 7.795 5.862 -21.539 1.00 96.25 283 ILE A CA 1
ATOM 2287 C C . ILE A 1 283 ? 6.542 6.618 -21.981 1.00 96.25 283 ILE A C 1
ATOM 2289 O O . ILE A 1 283 ? 6.374 7.773 -21.597 1.00 96.25 283 ILE A O 1
ATOM 2293 N N . LEU A 1 284 ? 5.605 5.962 -22.672 1.00 96.38 284 LEU A N 1
ATOM 2294 C CA . LEU A 1 284 ? 4.317 6.573 -23.016 1.00 96.38 284 LEU A CA 1
ATOM 2295 C C . LEU A 1 284 ? 3.488 6.934 -21.774 1.00 96.38 284 LEU A C 1
ATOM 2297 O O . LEU A 1 284 ? 2.939 8.032 -21.708 1.00 96.38 284 LEU A O 1
ATOM 2301 N N . ILE A 1 285 ? 3.436 6.063 -20.760 1.00 97.56 285 ILE A N 1
ATOM 2302 C CA . ILE A 1 285 ? 2.749 6.358 -19.490 1.00 97.56 285 ILE A CA 1
ATOM 2303 C C . ILE A 1 285 ? 3.383 7.572 -18.799 1.00 97.56 285 ILE A C 1
ATOM 2305 O O . ILE A 1 285 ? 2.668 8.489 -18.395 1.00 97.56 285 ILE A O 1
ATOM 2309 N N . ALA A 1 286 ? 4.715 7.620 -18.704 1.00 98.00 286 ALA A N 1
ATOM 2310 C CA . ALA A 1 286 ? 5.424 8.757 -18.123 1.00 98.00 286 ALA A CA 1
ATOM 2311 C C . ALA A 1 286 ? 5.155 10.055 -18.902 1.00 98.00 286 ALA A C 1
ATOM 2313 O O . ALA A 1 286 ? 4.885 11.087 -18.291 1.00 98.00 286 ALA A O 1
ATOM 2314 N N . LYS A 1 287 ? 5.148 10.003 -20.243 1.00 97.81 287 LYS A N 1
ATOM 2315 C CA . LYS A 1 287 ? 4.797 11.150 -21.096 1.00 97.81 287 LYS A CA 1
ATOM 2316 C C . LYS A 1 287 ? 3.398 11.672 -20.784 1.00 97.81 287 LYS A C 1
ATOM 2318 O O . LYS A 1 287 ? 3.205 12.882 -20.648 1.00 97.81 287 LYS A O 1
ATOM 2323 N N . THR A 1 288 ? 2.426 10.769 -20.666 1.00 98.12 288 THR A N 1
ATOM 2324 C CA . THR A 1 288 ? 1.037 11.115 -20.342 1.00 98.12 288 THR A CA 1
ATOM 2325 C C . THR A 1 288 ? 0.949 11.784 -18.977 1.00 98.12 288 THR A C 1
ATOM 2327 O O . THR A 1 288 ? 0.351 12.851 -18.864 1.00 98.12 288 THR A O 1
ATOM 2330 N N . LEU A 1 289 ? 1.594 11.216 -17.956 1.00 97.88 289 LEU A N 1
ATOM 2331 C CA . LEU A 1 289 ? 1.593 11.778 -16.606 1.00 97.88 289 LEU A CA 1
ATOM 2332 C C . LEU A 1 289 ? 2.256 13.163 -16.551 1.00 97.88 289 LEU A C 1
ATOM 2334 O O . LEU A 1 289 ? 1.685 14.073 -15.955 1.00 97.88 289 LEU A O 1
ATOM 2338 N N . PHE A 1 290 ? 3.383 13.370 -17.241 1.00 98.38 290 PHE A N 1
ATOM 2339 C CA . PHE A 1 290 ? 3.981 14.701 -17.379 1.00 98.38 290 PHE A CA 1
ATOM 2340 C C . PHE A 1 290 ? 3.077 15.672 -18.145 1.00 98.38 290 PHE A C 1
ATOM 2342 O O . PHE A 1 290 ? 2.982 16.836 -17.778 1.00 98.38 290 PHE A O 1
ATOM 2349 N N . THR A 1 291 ? 2.367 15.219 -19.179 1.00 97.94 291 THR A N 1
ATOM 2350 C CA . THR A 1 291 ? 1.427 16.075 -19.925 1.00 97.94 291 THR A CA 1
ATOM 2351 C C . THR A 1 291 ? 0.252 16.512 -19.046 1.00 97.94 291 THR A C 1
ATOM 2353 O O . THR A 1 291 ? -0.153 17.674 -19.085 1.00 97.94 291 THR A O 1
ATOM 2356 N N . VAL A 1 292 ? -0.285 15.600 -18.227 1.00 97.62 292 VAL A N 1
ATOM 2357 C CA . VAL A 1 292 ? -1.324 15.919 -17.237 1.00 97.62 292 VAL A CA 1
ATOM 2358 C C . VAL A 1 292 ? -0.776 16.900 -16.202 1.00 97.62 292 VAL A C 1
ATOM 2360 O O . VAL A 1 292 ? -1.400 17.934 -15.975 1.00 97.62 292 VAL A O 1
ATOM 2363 N N . GLY A 1 293 ? 0.408 16.632 -15.644 1.00 97.38 293 GLY A N 1
ATOM 2364 C CA . GLY A 1 293 ? 1.082 17.527 -14.703 1.00 97.38 293 GLY A CA 1
ATOM 2365 C C . GLY A 1 293 ? 1.277 18.934 -15.272 1.00 97.38 293 GLY A C 1
ATOM 2366 O O . GLY A 1 293 ? 0.895 19.907 -14.632 1.00 97.38 293 GLY A O 1
ATOM 2367 N N . GLU A 1 294 ? 1.759 19.051 -16.513 1.00 97.62 294 GLU A N 1
ATOM 2368 C CA . GLU A 1 294 ? 1.947 20.329 -17.210 1.00 97.62 294 GLU A CA 1
ATOM 2369 C C . GLU A 1 294 ? 0.630 21.110 -17.331 1.00 97.62 294 GLU A C 1
ATOM 2371 O O . GLU A 1 294 ? 0.582 22.294 -16.989 1.00 97.62 294 GLU A O 1
ATOM 2376 N N . ARG A 1 295 ? -0.446 20.455 -17.790 1.00 97.75 295 ARG A N 1
ATOM 2377 C CA . ARG A 1 295 ? -1.755 21.101 -17.974 1.00 97.75 295 ARG A CA 1
ATOM 2378 C C . ARG A 1 295 ? -2.358 21.553 -16.648 1.00 97.75 295 ARG A C 1
ATOM 2380 O O . ARG A 1 295 ? -2.788 22.700 -16.538 1.00 97.75 295 ARG A O 1
ATOM 2387 N N . VAL A 1 296 ? -2.375 20.674 -15.646 1.00 96.25 296 VAL A N 1
ATOM 2388 C CA . VAL A 1 296 ? -2.983 20.964 -14.341 1.00 96.25 296 VAL A CA 1
ATOM 2389 C C . VAL A 1 296 ? -2.186 22.053 -13.614 1.00 96.25 296 VAL A C 1
ATOM 2391 O O . VAL A 1 296 ? -2.774 23.018 -13.128 1.00 96.25 296 VAL A O 1
ATOM 2394 N N . SER A 1 297 ? -0.851 21.986 -13.627 1.00 97.44 297 SER A N 1
ATOM 2395 C CA . SER A 1 297 ? 0.005 23.061 -13.110 1.00 97.44 297 SER A CA 1
ATOM 2396 C C . SER A 1 297 ? -0.195 24.384 -13.847 1.00 97.44 297 SER A C 1
ATOM 2398 O O . SER A 1 297 ? -0.193 25.436 -13.214 1.00 97.44 297 SER A O 1
ATOM 2400 N N . GLY A 1 298 ? -0.405 24.357 -15.167 1.00 96.31 298 GLY A N 1
ATOM 2401 C CA . GLY A 1 298 ? -0.704 25.554 -15.955 1.00 96.31 298 GLY A CA 1
ATOM 2402 C C . GLY A 1 298 ? -1.963 26.277 -15.474 1.00 96.31 298 GLY A C 1
ATOM 2403 O O . GLY A 1 298 ? -1.940 27.495 -15.317 1.00 96.31 298 GLY A O 1
ATOM 2404 N N . VAL A 1 299 ? -3.027 25.531 -15.160 1.00 96.25 299 VAL A N 1
ATOM 2405 C CA . VAL A 1 299 ? -4.269 26.087 -14.595 1.00 96.25 299 VAL A CA 1
ATOM 2406 C C . VAL A 1 299 ? -4.026 26.657 -13.194 1.00 96.25 299 VAL A C 1
ATOM 2408 O O . VAL A 1 299 ? -4.388 27.802 -12.921 1.00 96.25 299 VAL A O 1
ATOM 2411 N N . PHE A 1 300 ? -3.354 25.913 -12.310 1.00 95.94 300 PHE A N 1
ATOM 2412 C CA . PHE A 1 300 ? -3.114 26.375 -10.937 1.00 95.94 300 PHE A CA 1
ATOM 2413 C C . PHE A 1 300 ? -2.068 27.489 -10.816 1.00 95.94 300 PHE A C 1
ATOM 2415 O O . PHE A 1 300 ? -2.042 28.199 -9.811 1.00 95.94 300 PHE A O 1
ATOM 2422 N N . ALA A 1 301 ? -1.243 27.719 -11.839 1.00 95.75 301 ALA A N 1
ATOM 2423 C CA . ALA A 1 301 ? -0.300 28.834 -11.865 1.00 95.75 301 ALA A CA 1
ATOM 2424 C C . ALA A 1 301 ? -0.987 30.214 -11.877 1.00 95.75 301 ALA A C 1
ATOM 2426 O O . ALA A 1 301 ? -0.339 31.210 -11.545 1.00 95.75 301 ALA A O 1
ATOM 2427 N N . TYR A 1 302 ? -2.275 30.288 -12.231 1.00 95.94 302 TYR A N 1
ATOM 2428 C CA . TYR A 1 302 ? -3.072 31.516 -12.152 1.00 95.94 302 TYR A CA 1
ATOM 2429 C C . TYR A 1 302 ? -3.592 31.813 -10.739 1.00 95.94 302 TYR A C 1
ATOM 2431 O O . TYR A 1 302 ? -4.009 32.940 -10.479 1.00 95.94 302 TYR A O 1
ATOM 2439 N N . VAL A 1 303 ? -3.543 30.846 -9.815 1.00 93.81 303 VAL A N 1
ATOM 2440 C CA . VAL A 1 303 ? -4.016 31.034 -8.438 1.00 93.81 303 VAL A CA 1
ATOM 2441 C C . VAL A 1 303 ? -3.012 31.895 -7.652 1.00 93.81 303 VAL A C 1
ATOM 2443 O O . VAL A 1 303 ? -1.836 31.518 -7.529 1.00 93.81 303 VAL A O 1
ATOM 2446 N N . PRO A 1 304 ? -3.438 33.047 -7.094 1.00 93.25 304 PRO A N 1
ATOM 2447 C CA . PRO A 1 304 ? -2.586 33.877 -6.246 1.00 93.25 304 PRO A CA 1
ATOM 2448 C C . PRO A 1 304 ? -2.026 33.088 -5.051 1.00 93.25 304 PRO A C 1
ATOM 2450 O O . PRO A 1 304 ? -2.695 32.225 -4.493 1.00 93.25 304 PRO A O 1
ATOM 2453 N N . GLY A 1 305 ? -0.776 33.352 -4.664 1.00 92.31 305 GLY A N 1
ATOM 2454 C CA . GLY A 1 305 ? -0.091 32.661 -3.559 1.00 92.31 305 GLY A CA 1
ATOM 2455 C C . GLY A 1 305 ? 0.562 31.323 -3.932 1.00 92.31 305 GLY A C 1
ATOM 2456 O O . GLY A 1 305 ? 1.651 31.032 -3.448 1.00 92.31 305 GLY A O 1
ATOM 2457 N N . LEU A 1 306 ? -0.019 30.549 -4.856 1.00 93.50 306 LEU A N 1
ATOM 2458 C CA . LEU A 1 306 ? 0.532 29.248 -5.285 1.00 93.50 306 LEU A CA 1
ATOM 2459 C C . LEU A 1 306 ? 1.254 29.290 -6.642 1.00 93.50 306 LEU A C 1
ATOM 2461 O O . LEU A 1 306 ? 1.895 28.318 -7.048 1.00 93.50 306 LEU A O 1
ATOM 2465 N N . ARG A 1 307 ? 1.206 30.437 -7.327 1.00 94.50 307 ARG A N 1
ATOM 2466 C CA . ARG A 1 307 ? 1.822 30.679 -8.641 1.00 94.50 307 ARG A CA 1
ATOM 2467 C C . ARG A 1 307 ? 3.267 30.190 -8.755 1.00 94.50 307 ARG A C 1
ATOM 2469 O O . ARG A 1 307 ? 3.620 29.625 -9.784 1.00 94.50 307 ARG A O 1
ATOM 2476 N N . GLY A 1 308 ? 4.103 30.403 -7.737 1.00 95.00 308 GLY A N 1
ATOM 2477 C CA . GLY A 1 308 ? 5.506 29.966 -7.755 1.00 95.00 308 GLY A CA 1
ATOM 2478 C C . GLY A 1 308 ? 5.642 28.443 -7.840 1.00 95.00 308 GLY A C 1
ATOM 2479 O O . GLY A 1 308 ? 6.283 27.928 -8.751 1.00 95.00 308 GLY A O 1
ATOM 2480 N N . ILE A 1 309 ? 4.954 27.724 -6.950 1.00 95.44 309 ILE A N 1
ATOM 2481 C CA . ILE A 1 309 ? 4.992 26.255 -6.865 1.00 95.44 309 ILE A CA 1
ATOM 2482 C C . ILE A 1 309 ? 4.449 25.623 -8.152 1.00 95.44 309 ILE A C 1
ATOM 2484 O O . ILE A 1 309 ? 5.048 24.699 -8.708 1.00 95.44 309 ILE A O 1
ATOM 2488 N N . TYR A 1 310 ? 3.330 26.133 -8.672 1.00 96.56 310 TYR A N 1
ATOM 2489 C CA . TYR A 1 310 ? 2.750 25.569 -9.890 1.00 96.56 310 TYR A CA 1
ATOM 2490 C C . TYR A 1 310 ? 3.521 25.928 -11.163 1.00 96.56 310 TYR A C 1
ATOM 2492 O O . TYR A 1 310 ? 3.543 25.142 -12.106 1.00 96.56 310 TYR A O 1
ATOM 2500 N N . ARG A 1 311 ? 4.254 27.047 -11.180 1.00 96.56 311 ARG A N 1
ATOM 2501 C CA . ARG A 1 311 ? 5.221 27.333 -12.250 1.00 96.56 311 ARG A CA 1
ATOM 2502 C C . ARG A 1 311 ? 6.391 26.357 -12.249 1.00 96.56 311 ARG A C 1
ATOM 2504 O O . ARG A 1 311 ? 6.743 25.872 -13.320 1.00 96.56 311 ARG A O 1
ATOM 2511 N N . GLU A 1 312 ? 6.944 26.037 -11.078 1.00 97.31 312 GLU A N 1
ATOM 2512 C CA . GLU A 1 312 ? 8.002 25.022 -10.950 1.00 97.31 312 GLU A CA 1
ATOM 2513 C C . GLU A 1 312 ? 7.524 23.663 -11.451 1.00 97.31 312 GLU A C 1
ATOM 2515 O O . GLU A 1 312 ? 8.137 23.060 -12.327 1.00 97.31 312 GLU A O 1
ATOM 2520 N N . THR A 1 313 ? 6.392 23.188 -10.936 1.00 97.31 313 THR A N 1
ATOM 2521 C CA . THR A 1 313 ? 5.852 21.875 -11.319 1.00 97.31 313 THR A CA 1
ATOM 2522 C C . THR A 1 313 ? 5.464 21.823 -12.796 1.00 97.31 313 THR A C 1
ATOM 2524 O O . THR A 1 313 ? 5.740 20.827 -13.466 1.00 97.31 313 THR A O 1
ATOM 2527 N N . GLY A 1 314 ? 4.899 22.904 -13.342 1.00 97.88 314 GLY A N 1
ATOM 2528 C CA . GLY A 1 314 ? 4.596 23.016 -14.767 1.00 97.88 314 GLY A CA 1
ATOM 2529 C C . GLY A 1 314 ? 5.854 22.965 -15.635 1.00 97.88 314 GLY A C 1
ATOM 2530 O O . GLY A 1 314 ? 5.883 22.248 -16.635 1.00 97.88 314 GLY A O 1
ATOM 2531 N N . PHE A 1 315 ? 6.922 23.655 -15.225 1.00 98.19 315 PHE A N 1
ATOM 2532 C CA . PHE A 1 315 ? 8.216 23.591 -15.901 1.00 98.19 315 PHE A CA 1
ATOM 2533 C C . PHE A 1 315 ? 8.837 22.191 -15.838 1.00 98.19 315 PHE A C 1
ATOM 2535 O O . PHE A 1 315 ? 9.191 21.644 -16.882 1.00 98.19 315 PHE A O 1
ATOM 2542 N N . VAL A 1 316 ? 8.918 21.582 -14.648 1.00 98.19 316 VAL A N 1
ATOM 2543 C CA . VAL A 1 316 ? 9.454 20.222 -14.467 1.00 98.19 316 VAL A CA 1
ATOM 2544 C C . VAL A 1 316 ? 8.678 19.223 -15.320 1.00 98.19 316 VAL A C 1
ATOM 2546 O O . VAL A 1 316 ? 9.280 18.367 -15.961 1.00 98.19 316 VAL A O 1
ATOM 2549 N N . SER A 1 317 ? 7.354 19.367 -15.391 1.00 98.12 317 SER A N 1
ATOM 2550 C CA . SER A 1 317 ? 6.508 18.522 -16.232 1.00 98.12 317 SER A CA 1
ATOM 2551 C C . SER A 1 317 ? 6.802 18.696 -17.720 1.00 98.12 317 SER A C 1
ATOM 2553 O O . SER A 1 317 ? 6.946 17.711 -18.440 1.00 98.12 317 SER A O 1
ATOM 2555 N N . ARG A 1 318 ? 6.963 19.936 -18.192 1.00 98.12 318 ARG A N 1
ATOM 2556 C CA . ARG A 1 318 ? 7.288 20.228 -19.596 1.00 98.12 318 ARG A CA 1
ATOM 2557 C C . ARG A 1 318 ? 8.675 19.718 -19.993 1.00 98.12 318 ARG A C 1
ATOM 2559 O O . ARG A 1 318 ? 8.834 19.131 -21.066 1.00 98.12 318 ARG A O 1
ATOM 2566 N N . VAL A 1 319 ? 9.673 19.919 -19.131 1.00 98.00 319 VAL A N 1
ATOM 2567 C CA . VAL A 1 319 ? 11.026 19.378 -19.328 1.00 98.00 319 VAL A CA 1
ATOM 2568 C C . VAL A 1 319 ? 10.990 17.857 -19.301 1.00 98.00 319 VAL A C 1
ATOM 2570 O O . VAL A 1 319 ? 11.537 17.237 -20.204 1.00 98.00 319 VAL A O 1
ATOM 2573 N N . GLY A 1 320 ? 10.293 17.258 -18.333 1.00 97.75 320 GLY A N 1
ATOM 2574 C CA . GLY A 1 320 ? 10.107 15.812 -18.233 1.00 97.75 320 GLY A CA 1
ATOM 2575 C C . GLY A 1 320 ? 9.469 15.224 -19.489 1.00 97.75 320 GLY A C 1
ATOM 2576 O O . GLY A 1 320 ? 9.986 14.260 -20.041 1.00 97.75 320 GLY A O 1
ATOM 2577 N N . ARG A 1 321 ? 8.410 15.851 -20.013 1.00 97.81 321 ARG A N 1
ATOM 2578 C CA . ARG A 1 321 ? 7.773 15.458 -21.278 1.00 97.81 321 ARG A CA 1
ATOM 2579 C C . ARG A 1 321 ? 8.749 15.505 -22.456 1.00 97.81 321 ARG A C 1
ATOM 2581 O O . ARG A 1 321 ? 8.839 14.535 -23.198 1.00 97.81 321 ARG A O 1
ATOM 2588 N N . THR A 1 322 ? 9.491 16.603 -22.600 1.00 96.75 322 THR A N 1
ATOM 2589 C CA . THR A 1 322 ? 10.478 16.769 -23.685 1.00 96.75 322 THR A CA 1
ATOM 2590 C C . THR A 1 322 ? 11.613 15.754 -23.554 1.00 96.75 322 THR A C 1
ATOM 2592 O O . THR A 1 322 ? 12.012 15.143 -24.536 1.00 96.75 322 THR A O 1
ATOM 2595 N N . PHE A 1 323 ? 12.079 15.503 -22.330 1.00 96.31 323 PHE A N 1
ATOM 2596 C CA . PHE A 1 323 ? 13.085 14.488 -22.037 1.00 96.31 323 PHE A CA 1
ATOM 2597 C C . PHE A 1 323 ? 12.604 13.077 -22.392 1.00 96.31 323 PHE A C 1
ATOM 2599 O O . PHE A 1 323 ? 13.374 12.292 -22.935 1.00 96.31 323 PHE A O 1
ATOM 2606 N N . VAL A 1 324 ? 11.338 12.748 -22.116 1.00 96.88 324 VAL A N 1
ATOM 2607 C CA . VAL A 1 324 ? 10.737 11.462 -22.502 1.00 96.88 324 VAL A CA 1
ATOM 2608 C C . VAL A 1 324 ? 10.716 11.298 -24.025 1.00 96.88 324 VAL A C 1
ATOM 2610 O O . VAL A 1 324 ? 11.011 10.209 -24.513 1.00 96.88 324 VAL A O 1
ATOM 2613 N N . ASP A 1 325 ? 10.428 12.370 -24.768 1.00 95.31 325 ASP A N 1
ATOM 2614 C CA . ASP A 1 325 ? 10.495 12.370 -26.234 1.00 95.31 325 ASP A CA 1
ATOM 2615 C C . ASP A 1 325 ? 11.932 12.140 -26.725 1.00 95.31 325 ASP A C 1
ATOM 2617 O O . ASP A 1 325 ? 12.167 11.218 -27.505 1.00 95.31 325 ASP A O 1
ATOM 2621 N N . THR A 1 326 ? 12.910 12.860 -26.162 1.00 95.75 326 THR A N 1
ATOM 2622 C CA . THR A 1 326 ? 14.340 12.654 -26.456 1.00 95.75 326 THR A CA 1
ATOM 2623 C C . THR A 1 326 ? 14.795 11.228 -26.130 1.00 95.75 326 THR A C 1
ATOM 2625 O O . THR A 1 326 ? 15.542 10.619 -26.893 1.00 95.75 326 THR A O 1
ATOM 2628 N N . ALA A 1 327 ? 14.342 10.661 -25.009 1.00 94.62 327 ALA A N 1
ATOM 2629 C CA . ALA A 1 327 ? 14.651 9.286 -24.627 1.00 94.62 327 ALA A CA 1
ATOM 2630 C C . ALA A 1 327 ? 14.044 8.275 -25.615 1.00 94.62 327 ALA A C 1
ATOM 2632 O O . ALA A 1 327 ? 14.693 7.284 -25.944 1.00 94.62 327 ALA A O 1
ATOM 2633 N N . GLY A 1 328 ? 12.837 8.543 -26.125 1.00 94.06 328 GLY A N 1
ATOM 2634 C CA . GLY A 1 328 ? 12.206 7.800 -27.219 1.00 94.06 328 GLY A CA 1
ATOM 2635 C C . GLY A 1 328 ? 13.108 7.696 -28.447 1.00 94.06 328 GLY A C 1
ATOM 2636 O O . GLY A 1 328 ? 13.443 6.590 -28.879 1.00 94.06 328 GLY A O 1
ATOM 2637 N N . THR A 1 329 ? 13.554 8.848 -28.945 1.00 95.69 329 THR A N 1
ATOM 2638 C CA . THR A 1 329 ? 14.486 8.981 -30.074 1.00 95.69 329 THR A CA 1
ATOM 2639 C C . THR A 1 329 ? 15.812 8.257 -29.795 1.00 95.69 329 THR A C 1
ATOM 2641 O O . THR A 1 329 ? 16.299 7.476 -30.611 1.00 95.69 329 THR A O 1
ATOM 2644 N N . ALA A 1 330 ? 16.377 8.418 -28.592 1.00 94.94 330 ALA A N 1
ATOM 2645 C CA . ALA A 1 330 ? 17.639 7.777 -28.210 1.00 94.94 330 ALA A CA 1
ATOM 2646 C C . ALA A 1 330 ? 17.546 6.244 -28.199 1.00 94.94 330 ALA A C 1
ATOM 2648 O O . ALA A 1 330 ? 18.487 5.561 -28.597 1.00 94.94 330 ALA A O 1
ATOM 2649 N N . MET A 1 331 ? 16.414 5.681 -27.774 1.00 92.19 331 MET A N 1
ATOM 2650 C CA . MET A 1 331 ? 16.201 4.234 -27.834 1.00 92.19 331 MET A CA 1
ATOM 2651 C C . MET A 1 331 ? 16.057 3.720 -29.264 1.00 92.19 331 MET A C 1
ATOM 2653 O O . MET A 1 331 ? 16.575 2.643 -29.558 1.00 92.19 331 MET A O 1
ATOM 2657 N N . SER A 1 332 ? 15.371 4.470 -30.137 1.00 93.56 332 SER A N 1
ATOM 2658 C CA . SER A 1 332 ? 15.291 4.156 -31.570 1.00 93.56 332 SER A CA 1
ATOM 2659 C C . SER A 1 332 ? 16.700 4.058 -32.153 1.00 93.56 332 SER A C 1
ATOM 2661 O O . SER A 1 332 ? 17.095 3.020 -32.681 1.00 93.56 332 SER A O 1
ATOM 2663 N N . LEU A 1 333 ? 17.519 5.079 -31.893 1.00 95.88 333 LEU A N 1
ATOM 2664 C CA . LEU A 1 333 ? 18.921 5.122 -32.289 1.00 95.88 333 LEU A CA 1
ATOM 2665 C C . LEU A 1 333 ? 19.736 3.933 -31.756 1.00 95.88 333 LEU A C 1
ATOM 2667 O O . LEU A 1 333 ? 20.493 3.332 -32.517 1.00 95.88 333 LEU A O 1
ATOM 2671 N N . ILE A 1 334 ? 19.598 3.573 -30.474 1.00 92.69 334 ILE A N 1
ATOM 2672 C CA . ILE A 1 334 ? 20.294 2.413 -29.887 1.00 92.69 334 ILE A CA 1
ATOM 2673 C C . ILE A 1 334 ? 19.879 1.121 -30.594 1.00 92.69 334 ILE A C 1
ATOM 2675 O O . ILE A 1 334 ? 20.734 0.294 -30.905 1.00 92.69 334 ILE A O 1
ATOM 2679 N N . LYS A 1 335 ? 18.583 0.945 -30.874 1.00 92.56 335 LYS A N 1
ATOM 2680 C CA . LYS A 1 335 ? 18.073 -0.237 -31.576 1.00 92.56 335 LYS A CA 1
ATOM 2681 C C . LYS A 1 335 ? 18.672 -0.341 -32.980 1.00 92.56 335 LYS A C 1
ATOM 2683 O O . LYS A 1 335 ? 19.247 -1.378 -33.297 1.00 92.56 335 LYS A O 1
ATOM 2688 N N . ILE A 1 336 ? 18.597 0.734 -33.767 1.00 95.00 336 ILE A N 1
ATOM 2689 C CA . ILE A 1 336 ? 19.136 0.788 -35.136 1.00 95.00 336 ILE A CA 1
ATOM 2690 C C . ILE A 1 336 ? 20.653 0.572 -35.120 1.00 95.00 336 ILE A C 1
ATOM 2692 O O . ILE A 1 336 ? 21.188 -0.161 -35.948 1.00 95.00 336 ILE A O 1
ATOM 2696 N N . SER A 1 337 ? 21.357 1.144 -34.140 1.00 95.00 337 SER A N 1
ATOM 2697 C CA . SER A 1 337 ? 22.806 0.970 -33.986 1.00 95.00 337 SER A CA 1
ATOM 2698 C C . SER A 1 337 ? 23.179 -0.477 -33.656 1.00 95.00 337 SER A C 1
ATOM 2700 O O . SER A 1 337 ? 24.106 -1.012 -34.256 1.00 95.00 337 SER A O 1
ATOM 2702 N N . ASN A 1 338 ? 22.446 -1.131 -32.749 1.00 92.81 338 ASN A N 1
ATOM 2703 C CA . ASN A 1 338 ? 22.662 -2.539 -32.408 1.00 92.81 338 ASN A CA 1
ATOM 2704 C C . ASN A 1 338 ? 22.368 -3.460 -33.596 1.00 92.81 338 ASN A C 1
ATOM 2706 O O . ASN A 1 338 ? 23.135 -4.379 -33.863 1.00 92.81 338 ASN A O 1
ATOM 2710 N N . GLU A 1 339 ? 21.281 -3.208 -34.325 1.00 93.25 339 GLU A N 1
ATOM 2711 C CA . GLU A 1 339 ? 20.937 -3.959 -35.533 1.00 93.25 339 GLU A CA 1
ATOM 2712 C C . GLU A 1 339 ? 22.005 -3.786 -36.618 1.00 93.25 339 GLU A C 1
ATOM 2714 O O . GLU A 1 339 ? 22.480 -4.766 -37.186 1.00 93.25 339 GLU A O 1
ATOM 2719 N N . THR A 1 340 ? 22.466 -2.552 -36.832 1.00 93.62 340 THR A N 1
ATOM 2720 C CA . THR A 1 340 ? 23.563 -2.249 -37.759 1.00 93.62 340 THR A CA 1
ATOM 2721 C C . THR A 1 340 ? 24.838 -2.977 -37.354 1.00 93.62 340 THR A C 1
ATOM 2723 O O . THR A 1 340 ? 25.473 -3.603 -38.193 1.00 93.62 340 THR A O 1
ATOM 2726 N N . PHE A 1 341 ? 25.208 -2.937 -36.075 1.00 93.25 341 PHE A N 1
ATOM 2727 C CA . PHE A 1 341 ? 26.401 -3.610 -35.570 1.00 93.25 341 PHE A CA 1
ATOM 2728 C C . PHE A 1 341 ? 26.322 -5.132 -35.738 1.00 93.25 341 PHE A C 1
ATOM 2730 O O . PHE A 1 341 ? 27.279 -5.750 -36.198 1.00 93.25 341 PHE A O 1
ATOM 2737 N N . ASN A 1 342 ? 25.166 -5.726 -35.437 1.00 92.88 342 ASN A N 1
ATOM 2738 C CA . ASN A 1 342 ? 24.936 -7.155 -35.628 1.00 92.88 342 ASN A CA 1
ATOM 2739 C C . ASN A 1 342 ? 24.996 -7.552 -37.106 1.00 92.88 342 ASN A C 1
ATOM 2741 O O . ASN A 1 342 ? 25.560 -8.591 -37.418 1.00 92.88 342 ASN A O 1
ATOM 2745 N N . ASN A 1 343 ? 24.472 -6.725 -38.012 1.00 92.38 343 ASN A N 1
ATOM 2746 C CA . ASN A 1 343 ? 24.564 -6.968 -39.452 1.00 92.38 343 ASN A CA 1
ATOM 2747 C C . ASN A 1 343 ? 26.001 -6.819 -39.980 1.00 92.38 343 ASN A C 1
ATOM 2749 O O . ASN A 1 343 ? 26.407 -7.565 -40.860 1.00 92.38 343 ASN A O 1
ATOM 2753 N N . VAL A 1 344 ? 26.786 -5.888 -39.428 1.00 89.94 344 VAL A N 1
ATOM 2754 C CA . VAL A 1 344 ? 28.204 -5.700 -39.791 1.00 89.94 344 VAL A CA 1
ATOM 2755 C C . VAL A 1 344 ? 29.060 -6.900 -39.372 1.00 89.94 344 VAL A C 1
ATOM 2757 O O . VAL A 1 344 ? 30.006 -7.245 -40.075 1.00 89.94 344 VAL A O 1
ATOM 2760 N N . LEU A 1 345 ? 28.771 -7.500 -38.213 1.00 89.12 345 LEU A N 1
ATOM 2761 C CA . LEU A 1 345 ? 29.529 -8.639 -37.680 1.00 89.12 345 LEU A CA 1
ATOM 2762 C C . LEU A 1 345 ? 28.959 -10.009 -38.060 1.00 89.12 345 LEU A C 1
ATOM 2764 O O . LEU A 1 345 ? 29.643 -11.013 -37.876 1.00 89.12 345 LEU A O 1
ATOM 2768 N N . GLY A 1 346 ? 27.708 -10.058 -38.506 1.00 89.38 346 GLY A N 1
ATOM 2769 C CA . GLY A 1 346 ? 27.022 -11.280 -38.900 1.00 89.38 346 GLY A CA 1
ATOM 2770 C C . GLY A 1 346 ? 27.181 -11.599 -40.383 1.00 89.38 346 GLY A C 1
ATOM 2771 O O . GLY A 1 346 ? 27.810 -10.869 -41.143 1.00 89.38 346 GLY A O 1
ATOM 2772 N N . ASP A 1 347 ? 26.541 -12.690 -40.798 1.00 87.56 347 ASP A N 1
ATOM 2773 C CA . ASP A 1 347 ? 26.564 -13.168 -42.187 1.00 87.56 347 ASP A CA 1
ATOM 2774 C C . ASP A 1 347 ? 25.414 -12.595 -43.042 1.00 87.56 347 ASP A C 1
ATOM 2776 O O . ASP A 1 347 ? 25.221 -12.991 -44.194 1.00 87.56 347 ASP A O 1
ATOM 2780 N N . SER A 1 348 ? 24.600 -11.688 -42.488 1.00 88.19 348 SER A N 1
ATOM 2781 C CA . SER A 1 348 ? 23.451 -11.117 -43.191 1.00 88.19 348 SER A CA 1
ATOM 2782 C C . SER A 1 348 ? 23.888 -10.090 -44.238 1.00 88.19 348 SER A C 1
ATOM 2784 O O . SER A 1 348 ? 24.679 -9.185 -43.982 1.00 88.19 348 SER A O 1
ATOM 2786 N N . VAL A 1 349 ? 23.321 -10.183 -45.443 1.00 87.12 349 VAL A N 1
ATOM 2787 C CA . VAL A 1 349 ? 23.473 -9.133 -46.458 1.00 87.12 349 VAL A CA 1
ATOM 2788 C C . VAL A 1 349 ? 22.687 -7.905 -45.999 1.00 87.12 349 VAL A C 1
ATOM 2790 O O . VAL A 1 349 ? 21.472 -7.978 -45.822 1.00 87.12 349 VAL A O 1
ATOM 2793 N N . TYR A 1 350 ? 23.362 -6.768 -45.827 1.00 91.19 350 TYR A N 1
ATOM 2794 C CA . TYR A 1 350 ? 22.737 -5.516 -45.395 1.00 91.19 350 TYR A CA 1
ATOM 2795 C C . TYR A 1 350 ? 23.181 -4.326 -46.255 1.00 91.19 350 TYR A C 1
ATOM 2797 O O . TYR A 1 350 ? 24.237 -4.342 -46.886 1.00 91.19 350 TYR A O 1
ATOM 2805 N N . ASN A 1 351 ? 22.365 -3.266 -46.278 1.00 94.06 351 ASN A N 1
ATOM 2806 C CA . ASN A 1 351 ? 22.680 -2.025 -46.985 1.00 94.06 351 ASN A CA 1
ATOM 2807 C C . ASN A 1 351 ? 23.193 -0.959 -45.996 1.00 94.06 351 ASN A C 1
ATOM 2809 O O . ASN A 1 351 ? 22.388 -0.364 -45.271 1.00 94.06 351 ASN A O 1
ATOM 2813 N N . PRO A 1 352 ? 24.505 -0.653 -45.975 1.00 93.12 352 PRO A N 1
ATOM 2814 C CA . PRO A 1 352 ? 25.070 0.300 -45.025 1.00 93.12 352 PRO A CA 1
ATOM 2815 C C . PRO A 1 352 ? 24.568 1.735 -45.240 1.00 93.12 352 PRO A C 1
ATOM 2817 O O . PRO A 1 352 ? 24.627 2.534 -44.309 1.00 93.12 352 PRO A O 1
ATOM 2820 N N . SER A 1 353 ? 24.054 2.082 -46.428 1.00 96.06 353 SER A N 1
ATOM 2821 C CA . SER A 1 353 ? 23.466 3.406 -46.675 1.00 96.06 353 SER A CA 1
ATOM 2822 C C . SER A 1 353 ? 22.132 3.609 -45.976 1.00 96.06 353 SER A C 1
ATOM 2824 O O . SER A 1 353 ? 21.905 4.699 -45.462 1.00 96.06 353 SER A O 1
ATOM 2826 N N . THR A 1 354 ? 21.276 2.587 -45.924 1.00 95.81 354 THR A N 1
ATOM 2827 C CA . THR A 1 354 ? 19.983 2.691 -45.234 1.00 95.81 354 THR A CA 1
ATOM 2828 C C . THR A 1 354 ? 20.202 2.895 -43.737 1.00 95.81 354 THR A C 1
ATOM 2830 O O . THR A 1 354 ? 19.753 3.893 -43.181 1.00 95.81 354 THR A O 1
ATOM 2833 N N . ALA A 1 355 ? 21.014 2.029 -43.121 1.00 94.50 355 ALA A N 1
ATOM 2834 C CA . ALA A 1 355 ? 21.378 2.127 -41.708 1.00 94.50 355 ALA A CA 1
ATOM 2835 C C . ALA A 1 355 ? 22.047 3.471 -41.361 1.00 94.50 355 ALA A C 1
ATOM 2837 O O . ALA A 1 355 ? 21.682 4.136 -40.394 1.00 94.50 355 ALA A O 1
ATOM 2838 N N . SER A 1 356 ? 23.004 3.909 -42.184 1.00 96.75 356 SER A N 1
ATOM 2839 C CA . SER A 1 356 ? 23.667 5.211 -42.047 1.00 96.75 356 SER A CA 1
ATOM 2840 C C . SER A 1 356 ? 22.682 6.380 -42.045 1.00 96.75 356 SER A C 1
ATOM 2842 O O . SER A 1 356 ? 22.774 7.264 -41.188 1.00 96.75 356 SER A O 1
ATOM 2844 N N . GLN A 1 357 ? 21.738 6.381 -42.990 1.00 97.62 357 GLN A N 1
ATOM 2845 C CA . GLN A 1 357 ? 20.749 7.441 -43.119 1.00 97.62 357 GLN A CA 1
ATOM 2846 C C . GLN A 1 357 ? 19.809 7.472 -41.912 1.00 97.62 357 GLN A C 1
ATOM 2848 O O . GLN A 1 357 ? 19.542 8.546 -41.378 1.00 97.62 357 GLN A O 1
ATOM 2853 N N . GLU A 1 358 ? 19.346 6.311 -41.454 1.00 97.00 358 GLU A N 1
ATOM 2854 C CA . GLU A 1 358 ? 18.479 6.194 -40.281 1.00 97.00 358 GLU A CA 1
ATOM 2855 C C . GLU A 1 358 ? 19.169 6.691 -39.004 1.00 97.00 358 GLU A C 1
ATOM 2857 O O . GLU A 1 358 ? 18.631 7.555 -38.311 1.00 97.00 358 GLU A O 1
ATOM 2862 N N . ILE A 1 359 ? 20.405 6.249 -38.740 1.00 97.62 359 ILE A N 1
ATOM 2863 C CA . ILE A 1 359 ? 21.208 6.722 -37.598 1.00 97.62 359 ILE A CA 1
ATOM 2864 C C . ILE A 1 359 ? 21.423 8.242 -37.686 1.00 97.62 359 ILE A C 1
ATOM 2866 O O . ILE A 1 359 ? 21.290 8.952 -36.689 1.00 97.62 359 ILE A O 1
ATOM 2870 N N . SER A 1 360 ? 21.738 8.764 -38.876 1.00 97.62 360 SER A N 1
ATOM 2871 C CA . SER A 1 360 ? 21.937 10.201 -39.109 1.00 97.62 360 SER A CA 1
ATOM 2872 C C . SER A 1 360 ? 20.666 11.015 -38.836 1.00 97.62 360 SER A C 1
ATOM 2874 O O . SER A 1 360 ? 20.732 12.078 -38.208 1.00 97.62 360 SER A O 1
ATOM 2876 N N . ASN A 1 361 ? 19.506 10.502 -39.255 1.00 97.75 361 ASN A N 1
ATOM 2877 C CA . ASN A 1 361 ? 18.205 11.122 -39.015 1.00 97.75 361 ASN A CA 1
ATOM 2878 C C . ASN A 1 361 ? 17.881 11.173 -37.514 1.00 97.75 361 ASN A C 1
ATOM 2880 O O . ASN A 1 361 ? 17.534 12.239 -37.006 1.00 97.75 361 ASN A O 1
ATOM 2884 N N . GLU A 1 362 ? 18.068 10.068 -36.789 1.00 97.50 362 GLU A N 1
ATOM 2885 C CA . GLU A 1 362 ? 17.813 9.997 -35.343 1.00 97.50 362 GLU A CA 1
ATOM 2886 C C . GLU A 1 362 ? 18.778 10.889 -34.541 1.00 97.50 362 GLU A C 1
ATOM 2888 O O . GLU A 1 362 ? 18.363 11.618 -33.640 1.00 97.50 362 GLU A O 1
ATOM 2893 N N . MET A 1 363 ? 20.065 10.932 -34.909 1.00 97.81 363 MET A N 1
ATOM 2894 C CA . MET A 1 363 ? 21.037 11.865 -34.314 1.00 97.81 363 MET A CA 1
ATOM 2895 C C . MET A 1 363 ? 20.642 13.328 -34.540 1.00 97.81 363 MET A C 1
ATOM 2897 O O . MET A 1 363 ? 20.789 14.170 -33.651 1.00 97.81 363 MET A O 1
ATOM 2901 N N . ASN A 1 364 ? 20.129 13.648 -35.730 1.00 97.88 364 ASN A N 1
ATOM 2902 C CA . ASN A 1 364 ? 19.623 14.981 -36.025 1.00 97.88 364 ASN A CA 1
ATOM 2903 C C . ASN A 1 364 ? 18.386 15.311 -35.180 1.00 97.88 364 ASN A C 1
ATOM 2905 O O . ASN A 1 364 ? 18.292 16.425 -34.669 1.00 97.88 364 ASN A O 1
ATOM 2909 N N . GLN A 1 365 ? 17.472 14.356 -34.998 1.00 97.50 365 GLN A N 1
ATOM 2910 C CA . GLN A 1 365 ? 16.306 14.540 -34.139 1.00 97.50 365 GLN A CA 1
ATOM 2911 C C . GLN A 1 365 ? 16.723 14.777 -32.679 1.00 97.50 365 GLN A C 1
ATOM 2913 O O . GLN A 1 365 ? 16.273 15.747 -32.077 1.00 97.50 365 GLN A O 1
ATOM 2918 N N . LEU A 1 366 ? 17.677 14.004 -32.144 1.00 97.75 366 LEU A N 1
ATOM 2919 C CA . LEU A 1 366 ? 18.229 14.217 -30.797 1.00 97.75 366 LEU A CA 1
ATOM 2920 C C . LEU A 1 366 ? 18.870 15.596 -30.621 1.00 97.75 366 LEU A C 1
ATOM 2922 O O . LEU A 1 366 ? 18.718 16.226 -29.570 1.00 97.75 366 LEU A O 1
ATOM 2926 N N . TYR A 1 367 ? 19.569 16.091 -31.645 1.00 98.06 367 TYR A N 1
ATOM 2927 C CA . TYR A 1 367 ? 20.101 17.451 -31.647 1.00 98.06 367 TYR A CA 1
ATOM 2928 C C . TYR A 1 367 ? 18.979 18.492 -31.522 1.00 98.06 367 TYR A C 1
ATOM 2930 O O . TYR A 1 367 ? 19.082 19.404 -30.696 1.00 98.06 367 TYR A O 1
ATOM 2938 N N . GLN A 1 368 ? 17.908 18.349 -32.312 1.00 97.81 368 GLN A N 1
ATOM 2939 C CA . GLN A 1 368 ? 16.766 19.267 -32.279 1.00 97.81 368 GLN A CA 1
ATOM 2940 C C . GLN A 1 368 ? 16.028 19.196 -30.941 1.00 97.81 3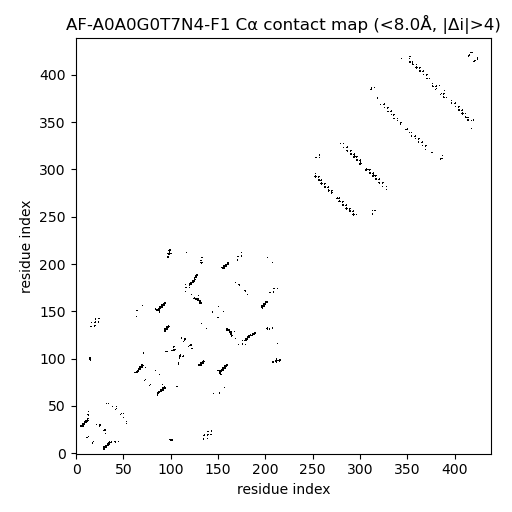68 GLN A C 1
ATOM 2942 O O . GLN A 1 368 ? 15.794 20.233 -30.323 1.00 97.81 368 GLN A O 1
ATOM 2947 N N . ASP A 1 369 ? 15.750 17.993 -30.439 1.00 96.38 369 ASP A N 1
ATOM 2948 C CA . ASP A 1 369 ? 15.088 17.779 -29.151 1.00 96.38 369 ASP A CA 1
ATOM 2949 C C . ASP A 1 369 ? 15.888 18.408 -28.001 1.00 96.38 369 ASP A C 1
ATOM 2951 O O . ASP A 1 369 ? 15.337 19.109 -27.150 1.00 96.38 369 ASP A O 1
ATOM 2955 N N . THR A 1 370 ? 17.214 18.243 -28.016 1.00 97.12 370 THR A N 1
ATOM 2956 C CA . THR A 1 370 ? 18.109 18.847 -27.018 1.00 97.12 370 THR A CA 1
ATOM 2957 C C . THR A 1 370 ? 18.139 20.368 -27.129 1.00 97.12 370 THR A C 1
ATOM 2959 O O . THR A 1 370 ? 18.164 21.060 -26.111 1.00 97.12 370 THR A O 1
ATOM 2962 N N . SER A 1 371 ? 18.116 20.910 -28.350 1.00 97.56 371 SER A N 1
ATOM 2963 C CA . SER A 1 371 ? 18.046 22.356 -28.568 1.00 97.56 371 SER A CA 1
ATOM 2964 C C . SER A 1 371 ? 16.719 22.935 -28.077 1.00 97.56 371 SER A C 1
ATOM 2966 O O . SER A 1 371 ? 16.710 23.984 -27.438 1.00 97.56 371 SER A O 1
ATOM 2968 N N . ASN A 1 372 ? 15.609 22.230 -28.301 1.00 96.88 372 ASN A N 1
ATOM 2969 C CA . ASN A 1 372 ? 14.300 22.611 -27.778 1.00 96.88 372 ASN A CA 1
ATOM 2970 C C . ASN A 1 372 ? 14.300 22.600 -26.245 1.00 96.88 372 ASN A C 1
ATOM 2972 O O . ASN A 1 372 ? 13.811 23.542 -25.621 1.00 96.88 372 ASN A O 1
ATOM 2976 N N . LEU A 1 373 ? 14.907 21.579 -25.630 1.00 97.62 373 LEU A N 1
ATOM 2977 C CA . LEU A 1 373 ? 15.043 21.499 -24.177 1.00 97.62 373 LEU A CA 1
ATOM 2978 C C . LEU A 1 373 ? 15.893 22.658 -23.630 1.00 97.62 373 LEU A C 1
ATOM 2980 O O . LEU A 1 373 ? 15.492 23.287 -22.655 1.00 97.62 373 LEU A O 1
ATOM 2984 N N . GLN A 1 374 ? 17.005 23.003 -24.287 1.00 97.62 374 GLN A N 1
ATOM 2985 C CA . GLN A 1 374 ? 17.836 24.162 -23.933 1.00 97.62 374 GLN A CA 1
ATOM 2986 C C . GLN A 1 374 ? 17.021 25.465 -23.957 1.00 97.62 374 GLN A C 1
ATOM 2988 O O . GLN A 1 374 ? 17.034 26.207 -22.974 1.00 97.62 374 GLN A O 1
ATOM 2993 N N . THR A 1 375 ? 16.269 25.724 -25.032 1.00 98.06 375 THR A N 1
ATOM 2994 C CA . THR A 1 375 ? 15.414 26.918 -25.154 1.00 98.06 375 THR A CA 1
ATOM 2995 C C . THR A 1 375 ? 14.377 26.983 -24.033 1.00 98.06 375 THR A C 1
ATOM 2997 O O . THR A 1 375 ? 14.264 28.007 -23.360 1.00 98.06 375 THR A O 1
ATOM 3000 N N . LEU A 1 376 ? 13.679 25.873 -23.756 1.00 97.56 376 LEU A N 1
ATOM 3001 C CA . LEU A 1 376 ? 12.687 25.796 -22.677 1.00 97.56 376 LEU A CA 1
ATOM 3002 C C . LEU A 1 376 ? 13.280 26.138 -21.306 1.00 97.56 376 LEU A C 1
ATOM 3004 O O . LEU A 1 376 ? 12.645 26.817 -20.498 1.00 97.56 376 LEU A O 1
ATOM 3008 N N . VAL A 1 377 ? 14.491 25.655 -21.038 1.00 98.00 377 VAL A N 1
ATOM 3009 C CA . VAL A 1 377 ? 15.189 25.874 -19.770 1.00 98.00 377 VAL A CA 1
ATOM 3010 C C . VAL A 1 377 ? 15.649 27.325 -19.646 1.00 98.00 377 VAL A C 1
ATOM 3012 O O . VAL A 1 377 ? 15.452 27.932 -18.593 1.00 98.00 377 VAL A O 1
ATOM 3015 N N . LEU A 1 378 ? 16.197 27.909 -20.713 1.00 98.00 378 LEU A N 1
ATOM 3016 C CA . LEU A 1 378 ? 16.604 29.316 -20.733 1.00 98.00 378 LEU A CA 1
ATOM 3017 C C . LEU A 1 378 ? 15.406 30.259 -20.552 1.00 98.00 378 LEU A C 1
ATOM 3019 O O . LEU A 1 378 ? 15.488 31.221 -19.789 1.00 98.00 378 LEU A O 1
ATOM 3023 N N . ASP A 1 379 ? 14.271 29.976 -21.189 1.00 97.50 379 ASP A N 1
ATOM 3024 C CA . ASP A 1 379 ? 13.069 30.800 -21.034 1.00 97.50 379 ASP A CA 1
ATOM 3025 C C . ASP A 1 379 ? 12.472 30.699 -19.626 1.00 97.50 379 ASP A C 1
ATOM 3027 O O . ASP A 1 379 ? 12.066 31.706 -19.043 1.00 97.50 379 ASP A O 1
ATOM 3031 N N . ALA A 1 380 ? 12.487 29.513 -19.017 1.00 97.06 380 ALA A N 1
ATOM 3032 C CA . ALA A 1 380 ? 12.064 29.343 -17.629 1.00 97.06 380 ALA A CA 1
ATOM 3033 C C . ALA A 1 380 ? 13.025 30.009 -16.628 1.00 97.06 380 ALA A C 1
ATOM 3035 O O . ALA A 1 380 ? 12.580 30.562 -15.619 1.00 97.06 380 ALA A O 1
ATOM 3036 N N . GLN A 1 381 ? 14.330 30.024 -16.917 1.00 97.19 381 GLN A N 1
ATOM 3037 C CA . GLN A 1 381 ? 15.317 30.740 -16.108 1.00 97.19 381 GLN A CA 1
ATOM 3038 C C . GLN A 1 381 ? 15.012 32.245 -16.056 1.00 97.19 381 GLN A C 1
ATOM 3040 O O . GLN A 1 381 ? 15.061 32.830 -14.971 1.00 97.19 381 GLN A O 1
ATOM 3045 N N . LYS A 1 382 ? 14.635 32.858 -17.192 1.00 97.06 382 LYS A N 1
ATOM 3046 C CA . LYS A 1 382 ? 14.206 34.272 -17.259 1.00 97.06 382 LYS A CA 1
ATOM 3047 C C . LYS A 1 382 ? 12.983 34.548 -16.376 1.00 97.06 382 LYS A C 1
ATOM 3049 O O . LYS A 1 382 ? 12.841 35.642 -15.843 1.00 97.06 382 LYS A O 1
ATOM 3054 N N . LEU A 1 383 ? 12.126 33.544 -16.172 1.00 94.88 383 LEU A N 1
ATOM 3055 C CA . LEU A 1 383 ? 10.962 33.601 -15.279 1.00 94.88 383 LEU A CA 1
ATOM 3056 C C . LEU A 1 383 ? 11.290 33.276 -13.810 1.00 94.88 383 LEU A C 1
ATOM 3058 O O . LEU A 1 383 ? 10.374 33.116 -13.002 1.00 94.88 383 LEU A O 1
ATOM 3062 N N . ASN A 1 384 ? 12.578 33.200 -13.463 1.00 94.81 384 ASN A N 1
ATOM 3063 C CA . ASN A 1 384 ? 13.097 32.902 -12.130 1.00 94.81 384 ASN A CA 1
ATOM 3064 C C . ASN A 1 384 ? 12.682 31.523 -11.582 1.00 94.81 384 ASN A C 1
ATOM 3066 O O . ASN A 1 384 ? 12.574 31.349 -10.371 1.00 94.81 384 ASN A O 1
ATOM 3070 N N . VAL A 1 385 ? 12.473 30.544 -12.468 1.00 97.19 385 VAL A N 1
ATOM 3071 C CA . VAL A 1 385 ? 12.197 29.155 -12.085 1.00 97.19 385 VAL A CA 1
ATOM 3072 C C . VAL A 1 385 ? 13.481 28.526 -11.523 1.00 97.19 385 VAL A C 1
ATOM 3074 O O . VAL A 1 385 ? 14.512 28.459 -12.199 1.00 97.19 385 VAL A O 1
ATOM 3077 N N . TRP A 1 386 ? 13.443 28.086 -10.270 1.00 97.56 386 TRP A N 1
ATOM 3078 C CA . TRP A 1 386 ? 14.560 27.501 -9.531 1.00 97.56 386 TRP A CA 1
ATOM 3079 C C . TRP A 1 386 ? 15.088 26.233 -10.198 1.00 97.56 386 TRP A C 1
ATOM 3081 O O . TRP A 1 386 ? 16.294 26.111 -10.427 1.00 97.56 386 TRP A O 1
ATOM 3091 N N . SER A 1 387 ? 14.199 25.312 -10.570 1.00 96.44 387 SER A N 1
ATOM 3092 C CA . SER A 1 387 ? 14.600 24.049 -11.199 1.00 96.44 387 SER A CA 1
ATOM 3093 C C . SER A 1 387 ? 15.282 24.259 -12.559 1.00 96.44 387 SER A C 1
ATOM 3095 O O . SER A 1 387 ? 16.187 23.503 -12.910 1.00 96.44 387 SER A O 1
ATOM 3097 N N . ALA A 1 388 ? 14.944 25.328 -13.289 1.00 98.00 388 ALA A N 1
ATOM 3098 C CA . ALA A 1 388 ? 15.625 25.705 -14.527 1.00 98.00 388 ALA A CA 1
ATOM 3099 C C . ALA A 1 388 ? 17.078 26.140 -14.276 1.00 98.00 388 ALA A C 1
ATOM 3101 O O . ALA A 1 388 ? 17.994 25.667 -14.950 1.00 98.00 388 ALA A O 1
ATOM 3102 N N . LYS A 1 389 ? 17.308 26.983 -13.257 1.00 97.75 389 LYS A N 1
ATOM 3103 C CA . LYS A 1 389 ? 18.665 27.376 -12.832 1.00 97.75 389 LYS A CA 1
ATOM 3104 C C . LYS A 1 389 ? 19.489 26.164 -12.405 1.00 97.75 389 LYS A C 1
ATOM 3106 O O . LYS A 1 389 ? 20.648 26.039 -12.796 1.00 97.75 389 LYS A O 1
ATOM 3111 N N . TYR A 1 390 ? 18.881 25.265 -11.630 1.00 97.81 390 TYR A N 1
ATOM 3112 C CA . TYR A 1 390 ? 19.530 24.031 -11.200 1.00 97.81 390 TYR A CA 1
ATOM 3113 C C . TYR A 1 390 ? 19.933 23.165 -12.399 1.00 97.81 390 TYR A C 1
ATOM 3115 O O . TYR A 1 390 ? 21.077 22.719 -12.470 1.00 97.81 390 TYR A O 1
ATOM 3123 N N . LEU A 1 391 ? 19.045 22.987 -13.379 1.00 96.56 391 LEU A N 1
ATOM 3124 C CA . LEU A 1 391 ? 19.344 22.196 -14.570 1.00 96.56 391 LEU A CA 1
ATOM 3125 C C . LEU A 1 391 ? 20.506 22.788 -15.386 1.00 96.56 391 LEU A C 1
ATOM 3127 O O . LEU A 1 391 ? 21.423 22.052 -15.745 1.00 96.56 391 LEU A O 1
ATOM 3131 N N . LEU A 1 392 ? 20.527 24.107 -15.614 1.00 97.19 392 LEU A N 1
ATOM 3132 C CA . LEU A 1 392 ? 21.629 24.786 -16.318 1.00 97.19 392 LEU A CA 1
ATOM 3133 C C . LEU A 1 392 ? 22.969 24.658 -15.591 1.00 97.19 392 LEU A C 1
ATOM 3135 O O . LEU A 1 392 ? 24.010 24.589 -16.234 1.00 97.19 392 LEU A O 1
ATOM 3139 N N . SER A 1 393 ? 22.950 24.585 -14.258 1.00 97.38 393 SER A N 1
ATOM 3140 C CA . SER A 1 393 ? 24.168 24.371 -13.467 1.00 97.38 393 SER A CA 1
ATOM 3141 C C . SER A 1 393 ? 24.734 22.952 -13.598 1.00 97.38 393 SER A C 1
ATOM 3143 O O . SER A 1 393 ? 25.900 22.720 -13.284 1.00 97.38 393 SER A O 1
ATOM 3145 N N . LYS A 1 394 ? 23.909 21.987 -14.025 1.00 97.88 394 LYS A N 1
ATOM 3146 C CA . LYS A 1 394 ? 24.272 20.566 -14.105 1.00 97.88 394 LYS A CA 1
ATOM 3147 C C . LYS A 1 394 ? 24.476 20.062 -15.525 1.00 97.88 394 LYS A C 1
ATOM 3149 O O . LYS A 1 394 ? 25.205 19.091 -15.710 1.00 97.88 394 LYS A O 1
ATOM 3154 N N . VAL A 1 395 ? 23.849 20.687 -16.517 1.00 97.00 395 VAL A N 1
ATOM 3155 C CA . VAL A 1 395 ? 23.824 20.185 -17.892 1.00 97.00 395 VAL A CA 1
ATOM 3156 C C . VAL A 1 395 ? 24.432 21.208 -18.842 1.00 97.00 395 VAL A C 1
ATOM 3158 O O . VAL A 1 395 ? 23.901 22.300 -19.028 1.00 97.00 395 VAL A O 1
ATOM 3161 N N . ASN A 1 396 ? 25.523 20.820 -19.505 1.00 97.88 396 ASN A N 1
ATOM 3162 C CA . ASN A 1 396 ? 26.094 21.583 -20.611 1.00 97.88 396 ASN A CA 1
ATOM 3163 C C . ASN A 1 396 ? 25.422 21.158 -21.929 1.00 97.88 396 ASN A C 1
ATOM 3165 O O . ASN A 1 396 ? 25.845 20.198 -22.579 1.00 97.88 396 ASN A O 1
ATOM 3169 N N . PHE A 1 397 ? 24.354 21.866 -22.300 1.00 97.38 397 PHE A N 1
ATOM 3170 C CA . PHE A 1 397 ? 23.574 21.590 -23.510 1.00 97.38 397 PHE A CA 1
ATOM 3171 C C . PHE A 1 397 ? 24.406 21.658 -24.790 1.00 97.38 397 PHE A C 1
ATOM 3173 O O . PHE A 1 397 ? 24.225 20.823 -25.675 1.00 97.38 397 PHE A O 1
ATOM 3180 N N . ASP A 1 398 ? 25.347 22.597 -24.881 1.00 98.06 398 ASP A N 1
ATOM 3181 C CA . ASP A 1 398 ? 26.167 22.777 -26.080 1.00 98.06 398 ASP A CA 1
ATOM 3182 C C . ASP A 1 398 ? 27.111 21.592 -26.292 1.00 98.06 398 ASP A C 1
ATOM 3184 O O . ASP A 1 398 ? 27.261 21.108 -27.415 1.00 98.06 398 ASP A O 1
ATOM 3188 N N . LYS A 1 399 ? 27.672 21.049 -25.205 1.00 98.00 399 LYS A N 1
ATOM 3189 C CA . LYS A 1 399 ? 28.480 19.825 -25.241 1.00 98.00 399 LYS A CA 1
ATOM 3190 C C . LYS A 1 399 ? 27.663 18.630 -25.738 1.00 98.00 399 LYS A C 1
ATOM 3192 O O . LYS A 1 399 ? 28.114 17.916 -26.631 1.00 98.00 399 LYS A O 1
ATOM 3197 N N . VAL A 1 400 ? 26.451 18.437 -25.209 1.00 97.50 400 VAL A N 1
ATOM 3198 C CA . VAL A 1 400 ? 25.553 17.342 -25.624 1.00 97.50 400 VAL A CA 1
ATOM 3199 C C . VAL A 1 400 ? 25.137 17.490 -27.093 1.00 97.50 400 VAL A C 1
ATOM 3201 O O . VAL A 1 400 ? 25.250 16.544 -27.870 1.00 97.50 400 VAL A O 1
ATOM 3204 N N . LYS A 1 401 ? 24.742 18.696 -27.513 1.00 98.06 401 LYS A N 1
ATOM 3205 C CA . LYS A 1 401 ? 24.424 19.011 -28.914 1.00 98.06 401 LYS A CA 1
ATOM 3206 C C . LYS A 1 401 ? 25.609 18.746 -29.838 1.00 98.06 401 LYS A C 1
ATOM 3208 O O . LYS A 1 401 ? 25.428 18.197 -30.924 1.00 98.06 401 LYS A O 1
ATOM 3213 N N . ASN A 1 402 ? 26.822 19.100 -29.418 1.00 97.88 402 ASN A N 1
ATOM 3214 C CA . ASN A 1 402 ? 28.021 18.834 -30.200 1.00 97.88 402 ASN A CA 1
ATOM 3215 C C . ASN A 1 402 ? 28.273 17.326 -30.375 1.00 97.88 402 ASN A C 1
ATOM 3217 O O . ASN A 1 402 ? 28.628 16.909 -31.476 1.00 97.88 402 ASN A O 1
ATOM 3221 N N . TYR A 1 403 ? 28.008 16.498 -29.357 1.00 97.88 403 TYR A N 1
ATOM 3222 C CA . TYR A 1 403 ? 28.081 15.041 -29.507 1.00 97.88 403 TYR A CA 1
ATOM 3223 C C . TYR A 1 403 ? 27.103 14.511 -30.556 1.00 97.88 403 TYR A C 1
ATOM 3225 O O . TYR A 1 403 ? 27.517 13.754 -31.431 1.00 97.88 403 TYR A O 1
ATOM 3233 N N . PHE A 1 404 ? 25.841 14.951 -30.547 1.00 97.50 404 PHE A N 1
ATOM 3234 C 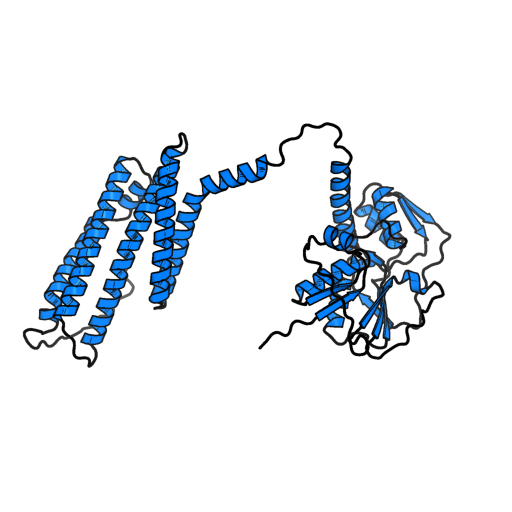CA . PHE A 1 404 ? 24.877 14.536 -31.575 1.00 97.50 404 PHE A CA 1
ATOM 3235 C C . PHE A 1 404 ? 25.259 15.035 -32.972 1.00 97.50 404 PHE A C 1
ATOM 3237 O O . PHE A 1 404 ? 25.138 14.298 -33.950 1.00 97.50 404 PHE A O 1
ATOM 3244 N N . LYS A 1 405 ? 25.805 16.253 -33.079 1.00 97.75 405 LYS A N 1
ATOM 3245 C CA . LYS A 1 405 ? 26.322 16.793 -34.344 1.00 97.75 405 LYS A CA 1
ATOM 3246 C C . LYS A 1 405 ? 27.476 15.947 -34.894 1.00 97.75 405 LYS A C 1
ATOM 3248 O O . LYS A 1 405 ? 27.472 15.617 -36.077 1.00 97.75 405 LYS A O 1
ATOM 3253 N N . GLN A 1 406 ? 28.445 15.583 -34.056 1.00 97.69 406 GLN A N 1
ATOM 3254 C CA . GLN A 1 406 ? 29.563 14.719 -34.451 1.00 97.69 406 GLN A CA 1
ATOM 3255 C C . GLN A 1 406 ? 29.085 13.304 -34.794 1.00 97.69 406 GLN A C 1
ATOM 3257 O O . GLN A 1 406 ? 29.488 12.756 -35.817 1.00 97.69 406 GLN A O 1
ATOM 3262 N N . GLY A 1 407 ? 28.166 12.752 -33.997 1.00 96.75 407 GLY A N 1
ATOM 3263 C CA . GLY A 1 407 ? 27.525 11.464 -34.255 1.00 96.75 407 GLY A CA 1
ATOM 3264 C C . GLY A 1 407 ? 26.809 11.428 -35.604 1.00 96.75 407 GLY A C 1
ATOM 3265 O O . GLY A 1 407 ? 26.970 10.469 -36.349 1.00 96.75 407 GLY A O 1
ATOM 3266 N N . LYS A 1 408 ? 26.108 12.504 -35.981 1.00 97.38 408 LYS A N 1
ATOM 3267 C CA . LYS A 1 408 ? 25.495 12.656 -37.310 1.00 97.38 408 LYS A CA 1
ATOM 3268 C C . LYS A 1 408 ? 26.533 12.632 -38.438 1.00 97.38 408 LYS A C 1
ATOM 3270 O O . LYS A 1 408 ? 26.323 11.960 -39.443 1.00 97.38 408 LYS A O 1
ATOM 3275 N N . VAL A 1 409 ? 27.652 13.348 -38.285 1.00 97.38 409 VAL A N 1
ATOM 3276 C CA . VAL A 1 409 ? 28.744 13.350 -39.281 1.00 97.38 409 VAL A CA 1
ATOM 3277 C C . VAL A 1 409 ? 29.361 11.958 -39.413 1.00 97.38 409 VAL A C 1
ATOM 3279 O O . VAL A 1 409 ? 29.590 11.497 -40.530 1.00 97.38 409 VAL A O 1
ATOM 3282 N N . LEU A 1 410 ? 29.591 11.262 -38.297 1.00 96.12 410 LEU A N 1
ATOM 3283 C CA . LEU A 1 410 ? 30.060 9.877 -38.305 1.00 96.12 410 LEU A CA 1
ATOM 3284 C C . LEU A 1 410 ? 29.055 8.971 -39.027 1.00 96.12 410 LEU A C 1
ATOM 3286 O O . LEU A 1 410 ? 29.436 8.223 -39.925 1.00 96.12 410 LEU A O 1
ATOM 3290 N N . ALA A 1 411 ? 27.773 9.090 -38.675 1.00 96.56 411 ALA A N 1
ATOM 3291 C CA . ALA A 1 411 ? 26.698 8.295 -39.243 1.00 96.56 411 ALA A CA 1
ATOM 3292 C C . ALA A 1 411 ? 26.605 8.473 -40.758 1.00 96.56 411 ALA A C 1
ATOM 3294 O O . ALA A 1 411 ? 26.576 7.479 -41.470 1.00 96.56 411 ALA A O 1
ATOM 3295 N N . ALA A 1 412 ? 26.658 9.706 -41.266 1.00 95.50 412 ALA A N 1
ATOM 3296 C CA . ALA A 1 412 ? 26.638 9.993 -42.703 1.00 95.50 412 ALA A CA 1
ATOM 3297 C C . ALA A 1 412 ? 27.831 9.383 -43.469 1.00 95.50 412 ALA A C 1
ATOM 3299 O O . ALA A 1 412 ? 27.712 9.061 -44.648 1.00 95.50 412 ALA A O 1
ATOM 3300 N N . ASN A 1 413 ? 28.972 9.188 -42.800 1.00 96.12 413 ASN A N 1
ATOM 3301 C CA . ASN A 1 413 ? 30.170 8.586 -43.388 1.00 96.12 413 ASN A CA 1
ATOM 3302 C C . ASN A 1 413 ? 30.256 7.061 -43.190 1.00 96.12 413 ASN A C 1
ATOM 3304 O O . ASN A 1 413 ? 31.148 6.427 -43.765 1.00 96.12 413 ASN A O 1
ATOM 3308 N N . LEU A 1 414 ? 29.329 6.452 -42.436 1.00 95.06 414 LEU A N 1
ATOM 3309 C CA . LEU A 1 414 ? 29.280 5.001 -42.216 1.00 95.06 414 LEU A CA 1
ATOM 3310 C C . LEU A 1 414 ? 29.345 4.174 -43.506 1.00 95.06 414 LEU A C 1
ATOM 3312 O O . LEU A 1 414 ? 30.067 3.191 -43.487 1.00 95.06 414 LEU A O 1
ATOM 3316 N N . PRO A 1 415 ? 28.695 4.512 -44.638 1.00 95.75 415 PRO A N 1
ATOM 3317 C CA . PRO A 1 415 ? 28.739 3.662 -45.827 1.00 95.75 415 PRO A CA 1
ATOM 3318 C C . PRO A 1 415 ? 30.146 3.559 -46.408 1.00 95.75 415 PRO A C 1
ATOM 3320 O O . PRO A 1 415 ? 30.598 2.468 -46.754 1.00 95.75 415 PRO A O 1
ATOM 3323 N N . SER A 1 416 ? 30.876 4.677 -46.433 1.00 94.69 416 SER A N 1
ATOM 3324 C CA . SER A 1 416 ? 32.282 4.669 -46.830 1.00 94.69 416 SER A CA 1
ATOM 3325 C C . SER A 1 416 ? 33.123 3.891 -45.817 1.00 94.69 416 SER A C 1
ATOM 3327 O O . SER A 1 416 ? 33.981 3.098 -46.208 1.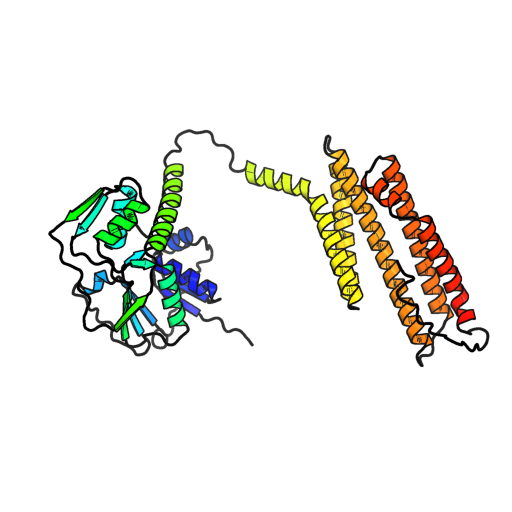00 94.69 416 SER A O 1
ATOM 3329 N N . ILE A 1 417 ? 32.878 4.068 -44.513 1.00 92.75 417 ILE A N 1
ATOM 3330 C CA . ILE A 1 417 ? 33.550 3.314 -43.440 1.00 92.75 417 ILE A CA 1
ATOM 3331 C C . ILE A 1 417 ? 33.180 1.822 -43.489 1.00 92.75 417 ILE A C 1
ATOM 3333 O O . ILE A 1 417 ? 33.986 0.984 -43.143 1.00 92.75 417 ILE A O 1
ATOM 3337 N N . LEU A 1 418 ? 32.026 1.417 -43.986 1.00 91.31 418 LEU A N 1
ATOM 3338 C CA . LEU A 1 418 ? 31.652 0.003 -44.077 1.00 91.31 418 LEU A CA 1
ATOM 3339 C C . LEU A 1 418 ? 32.014 -0.611 -45.435 1.00 91.31 418 LEU A C 1
ATOM 3341 O O . LEU A 1 418 ? 31.695 -1.761 -45.701 1.00 91.31 418 LEU A O 1
ATOM 3345 N N . GLY A 1 419 ? 32.729 0.136 -46.281 1.00 88.94 419 GLY A N 1
ATOM 3346 C CA . GLY A 1 419 ? 33.276 -0.376 -47.532 1.00 88.94 419 GLY A CA 1
ATOM 3347 C C . GLY A 1 419 ? 32.260 -0.493 -48.668 1.00 88.94 419 GLY A C 1
ATOM 3348 O O . GLY A 1 419 ? 32.472 -1.299 -49.569 1.00 88.94 419 GLY A O 1
ATOM 3349 N N . LYS A 1 420 ? 31.189 0.320 -48.660 1.00 90.50 420 LYS A N 1
ATOM 3350 C CA . LYS A 1 420 ? 30.190 0.350 -49.744 1.00 90.50 420 LYS A CA 1
ATOM 3351 C C . LYS A 1 420 ? 30.828 0.611 -51.114 1.00 90.50 420 LYS A C 1
ATOM 3353 O O . LYS A 1 420 ? 30.496 -0.068 -52.076 1.00 90.50 420 LYS A O 1
ATOM 3358 N N . ASP A 1 421 ? 31.734 1.586 -51.189 1.00 89.56 421 ASP A N 1
ATOM 3359 C CA . ASP A 1 421 ? 32.346 2.005 -52.461 1.00 89.56 421 ASP A CA 1
ATOM 3360 C C . ASP A 1 421 ? 33.566 1.150 -52.837 1.00 89.56 421 ASP A C 1
ATOM 3362 O O . ASP A 1 421 ? 33.906 1.007 -54.008 1.00 89.56 421 ASP A O 1
ATOM 3366 N N . LYS A 1 422 ? 34.263 0.602 -51.836 1.00 90.00 422 LYS A N 1
ATOM 3367 C CA . LYS A 1 422 ? 35.445 -0.250 -52.010 1.00 90.00 422 LYS A CA 1
ATOM 3368 C C . LYS A 1 422 ? 35.621 -1.169 -50.811 1.00 90.00 422 LYS A C 1
ATOM 3370 O O . LYS A 1 422 ? 35.433 -0.728 -49.677 1.00 90.00 422 LYS A O 1
ATOM 3375 N N . ARG A 1 423 ? 36.068 -2.407 -51.047 1.00 83.12 423 ARG A N 1
ATOM 3376 C CA . ARG A 1 423 ? 36.404 -3.358 -49.976 1.00 83.12 423 ARG A CA 1
ATOM 3377 C C . ARG A 1 423 ? 37.458 -2.741 -49.052 1.00 83.12 423 ARG A C 1
ATOM 3379 O O . ARG A 1 423 ? 38.489 -2.257 -49.519 1.00 83.12 423 ARG A O 1
ATOM 3386 N N . LYS A 1 424 ? 37.194 -2.757 -47.747 1.00 85.81 424 LYS A N 1
ATOM 3387 C CA . LYS A 1 424 ? 38.110 -2.265 -46.712 1.00 85.81 424 LYS A CA 1
ATOM 3388 C C . LYS A 1 424 ? 38.357 -3.367 -45.689 1.00 85.81 424 LYS A C 1
ATOM 3390 O O . LYS A 1 424 ? 37.440 -4.104 -45.340 1.00 85.81 424 LYS A O 1
ATOM 3395 N N . THR A 1 425 ? 39.599 -3.468 -45.231 1.00 81.75 425 THR A N 1
ATOM 3396 C CA . THR A 1 425 ? 40.010 -4.392 -44.170 1.00 81.75 425 THR A CA 1
ATOM 3397 C C . THR A 1 425 ? 40.279 -3.577 -42.917 1.00 81.75 425 THR A C 1
ATOM 3399 O O . THR A 1 425 ? 41.028 -2.602 -42.970 1.00 81.75 425 THR A O 1
ATOM 3402 N N . TYR A 1 426 ? 39.667 -3.971 -41.803 1.00 82.88 426 TYR A N 1
ATOM 3403 C CA . TYR A 1 426 ? 39.799 -3.285 -40.522 1.00 82.88 426 TYR A CA 1
ATOM 3404 C C . TYR A 1 426 ? 40.573 -4.138 -39.530 1.00 82.88 426 TYR A C 1
ATOM 3406 O O . TYR A 1 426 ? 40.288 -5.322 -39.370 1.00 82.88 426 TYR A O 1
ATOM 3414 N N . LEU A 1 427 ? 41.525 -3.515 -38.837 1.00 80.81 427 LEU A N 1
ATOM 3415 C CA . LEU A 1 427 ? 42.145 -4.076 -37.645 1.00 80.81 427 LEU A CA 1
ATOM 3416 C C . LEU A 1 427 ? 41.428 -3.490 -36.424 1.00 80.81 427 LEU A C 1
ATOM 3418 O O . LEU A 1 427 ? 41.525 -2.291 -36.168 1.00 80.81 427 LEU A O 1
ATOM 3422 N N . VAL A 1 428 ? 40.701 -4.324 -35.682 1.00 76.19 428 VAL A N 1
ATOM 3423 C CA . VAL A 1 428 ? 40.049 -3.920 -34.428 1.00 76.19 428 VAL A CA 1
ATOM 3424 C C . VAL A 1 428 ? 40.949 -4.325 -33.265 1.00 76.19 428 VAL A C 1
ATOM 3426 O O . VAL A 1 428 ? 41.132 -5.509 -32.995 1.00 76.19 428 VAL A O 1
ATOM 3429 N N . LEU A 1 429 ? 41.531 -3.338 -32.584 1.00 75.12 429 LEU A N 1
ATOM 3430 C CA . LEU A 1 429 ? 42.365 -3.545 -31.400 1.00 75.12 429 LEU A CA 1
ATOM 3431 C C . LEU A 1 429 ? 41.538 -3.291 -30.137 1.00 75.12 429 LEU A C 1
ATOM 3433 O O . LEU A 1 429 ? 41.138 -2.160 -29.865 1.00 75.12 429 LEU A O 1
ATOM 3437 N N . PHE A 1 430 ? 41.313 -4.333 -29.336 1.00 68.00 430 PHE A N 1
ATOM 3438 C CA . PHE A 1 430 ? 40.722 -4.188 -28.007 1.00 68.00 430 PHE A CA 1
ATOM 3439 C C . PHE A 1 430 ? 41.819 -3.836 -27.002 1.00 68.00 430 PHE A C 1
ATOM 3441 O O . PHE A 1 430 ? 42.556 -4.705 -26.540 1.00 68.00 430 PHE A O 1
ATOM 3448 N N . HIS A 1 431 ? 41.945 -2.553 -26.665 1.00 65.69 431 HIS A N 1
ATOM 3449 C CA . HIS A 1 431 ? 42.851 -2.119 -25.605 1.00 65.69 431 HIS A CA 1
ATOM 3450 C C . HIS A 1 431 ? 42.128 -2.140 -24.251 1.00 65.69 431 HIS A C 1
ATOM 3452 O O . HIS A 1 431 ? 41.066 -1.537 -24.089 1.00 65.69 431 HIS A O 1
ATOM 3458 N N . ARG A 1 432 ? 42.690 -2.850 -23.268 1.00 55.22 432 ARG A N 1
ATOM 3459 C CA . ARG A 1 432 ? 42.143 -2.934 -21.908 1.00 55.22 432 ARG A CA 1
ATOM 3460 C C . ARG A 1 432 ? 42.422 -1.619 -21.177 1.00 55.22 432 ARG A C 1
ATOM 3462 O O . ARG A 1 432 ? 43.535 -1.408 -20.714 1.00 55.22 432 ARG A O 1
ATOM 3469 N N . LEU A 1 433 ? 41.420 -0.749 -21.065 1.00 55.03 433 LEU A N 1
ATOM 3470 C CA . LEU A 1 433 ? 41.523 0.460 -20.243 1.00 55.03 433 LEU A CA 1
ATOM 3471 C C . LEU A 1 433 ? 41.681 0.070 -18.767 1.00 55.03 433 LEU A C 1
ATOM 3473 O O . LEU A 1 433 ? 40.862 -0.674 -18.217 1.00 55.03 433 LEU A O 1
ATOM 3477 N N . ASN A 1 434 ? 42.756 0.548 -18.141 1.00 56.19 434 ASN A N 1
ATOM 3478 C CA . ASN A 1 434 ? 43.002 0.347 -16.721 1.00 56.19 434 ASN A CA 1
ATOM 3479 C C . ASN A 1 434 ? 41.996 1.167 -15.904 1.00 56.19 434 ASN A C 1
ATOM 3481 O O . ASN A 1 434 ? 41.654 2.299 -16.236 1.00 56.19 434 ASN A O 1
ATOM 3485 N N . ARG A 1 435 ? 41.502 0.573 -14.816 1.00 51.19 435 ARG A N 1
ATOM 3486 C CA . ARG A 1 435 ? 40.392 1.103 -14.003 1.00 51.19 435 ARG A CA 1
ATOM 3487 C C . ARG A 1 435 ? 40.723 2.418 -13.270 1.00 51.19 435 ARG A C 1
ATOM 3489 O O . ARG A 1 435 ? 39.834 2.982 -12.646 1.00 51.19 435 ARG A O 1
ATOM 3496 N N . SER A 1 436 ? 41.973 2.876 -13.322 1.00 61.50 436 SER A N 1
ATOM 3497 C CA . SER A 1 436 ? 42.474 4.097 -12.680 1.00 61.50 436 SER A CA 1
ATOM 3498 C C . SER A 1 436 ? 42.099 5.390 -13.404 1.00 61.50 436 SER A C 1
ATOM 3500 O O . SER A 1 436 ? 42.141 6.444 -12.781 1.00 61.50 436 SER A O 1
ATOM 3502 N N . ASP A 1 437 ? 41.700 5.323 -14.677 1.00 49.19 437 ASP A N 1
ATOM 3503 C CA . ASP A 1 437 ? 41.620 6.518 -15.533 1.00 49.19 437 ASP A CA 1
ATOM 3504 C C . ASP A 1 437 ? 40.179 7.045 -15.714 1.00 49.19 437 ASP A C 1
ATOM 3506 O O . ASP A 1 437 ? 39.925 7.892 -16.567 1.00 49.19 437 ASP A O 1
ATOM 3510 N N . ILE A 1 438 ? 39.213 6.535 -14.934 1.00 46.59 438 ILE A N 1
ATOM 3511 C CA . ILE A 1 438 ? 37.778 6.884 -15.036 1.00 46.59 438 ILE A CA 1
ATOM 3512 C C . ILE A 1 438 ? 37.219 7.406 -13.694 1.00 46.59 438 ILE A C 1
ATOM 3514 O O . ILE A 1 438 ? 36.117 7.034 -13.294 1.00 46.59 438 ILE A O 1
ATOM 3518 N N . ILE A 1 439 ? 37.962 8.252 -12.973 1.00 38.66 439 ILE A N 1
ATOM 3519 C CA . ILE A 1 439 ? 37.401 9.049 -11.860 1.00 38.66 439 ILE A CA 1
ATOM 3520 C C . ILE A 1 439 ? 37.264 10.502 -12.292 1.00 38.66 439 ILE A C 1
ATOM 3522 O O . ILE A 1 439 ? 38.276 11.066 -12.762 1.00 38.66 439 ILE A O 1
#

pLDDT: mean 88.42, std 14.35, range [38.28, 98.38]

Organism: NCBI:txid1618563

Solvent-accessible surface area (backbone atoms only — not comparable to full-atom values): 24501 Å² total; per-residue (Å²): 130,86,81,78,63,53,79,44,78,45,82,51,57,78,43,43,58,57,50,36,31,49,56,46,40,49,77,68,64,36,46,74,48,76,44,55,94,47,62,64,60,39,32,69,75,68,69,53,86,83,77,70,93,82,83,79,96,80,66,74,92,82,43,83,42,79,48,78,43,60,42,80,54,69,75,63,89,56,84,63,90,70,76,76,40,74,43,32,19,42,38,29,32,44,36,71,34,29,59,68,64,58,55,86,42,90,47,69,58,31,41,47,50,36,34,38,69,78,68,27,34,38,83,38,29,68,70,29,63,40,25,50,29,38,35,66,58,52,18,47,51,55,49,48,29,72,77,50,90,45,66,49,48,38,56,36,35,42,29,19,58,82,36,46,36,62,61,53,49,54,56,46,46,78,75,40,80,80,50,49,75,46,74,36,88,82,56,83,52,78,78,78,74,85,89,47,52,77,45,77,45,93,55,62,65,67,59,26,50,48,45,24,51,56,38,51,53,54,53,49,54,54,52,54,65,64,73,69,62,78,88,70,82,87,74,63,84,65,52,59,65,50,52,51,50,51,50,47,63,71,46,41,38,60,52,27,44,56,50,20,54,51,36,46,53,57,20,54,59,31,49,80,68,70,37,61,70,63,24,53,55,31,44,51,51,23,33,50,30,12,50,50,12,24,53,53,14,55,61,45,33,72,40,82,94,44,28,67,63,21,46,44,49,18,47,53,15,48,52,49,30,51,48,43,52,39,50,53,45,52,51,52,38,52,51,55,50,51,52,48,51,50,39,74,76,45,92,53,92,75,63,51,59,60,54,17,50,52,45,22,50,37,26,49,48,45,29,50,47,49,50,52,50,48,52,56,34,53,56,36,35,77,70,67,31,62,68,32,50,53,48,60,75,72,48,63,58,68,62,55,36,48,50,26,52,50,48,22,56,51,23,67,44,36,24,67,75,71,23,73,87,48,92,71,88,83,87,84,79,88,77,84,78,64,87,82,80,78,124